Protein AF-A0AAF0YA16-F1 (afdb_monomer_lite)

Sequence (427 aa):
MPVRKKATVDPTFNAYDAAHKGLREHFEKVKCKGYKDKQALLTRGRKAFVALIGSKLPADSNVEPFCDWVENELAEIKDDVPCALYLAFHYAALETIHDELAVTLAESVATPNEPSTLLDSPEVALVRCGLLIAALIERQDTSGLSATAPDLHTAKWQKLLLSLLKAFLGGRLGGPDASSSVSDLLQEIATDKDNSIGRTLLVKDDGVVTLGELLYESTFSSLSVNLVRTIGAILPSGRRETFIDKAFADQPWSPEVVVGVKALLAEVKAQTGKVSPAMCKMIVNAIAAEEGVQRPRGFTLSKFIVNGEDKLDNDKCRRRLERHDIIVYFDRFAVVVKAYSEDGTEDESLFGVARIKSFKRATRGGDGSSDFIFQVGTETTVTLGMSDTEADAFEAVTSQLRRTRAEPEHPAPPPVEKELSPEEPGA

Organism: NCBI:txid143232

Foldseek 3Di:
DDPPDDPPDDPLVVQLVVLLVVLLVLLVVVVPVCSVVLNVLSVQLVVLLCQQLVDQFDACVSLVSNLCSLQPPLVVSCVSDDLLSSLSNLLSSLSSLCPRHQVSLLVVVVDDDDDDDPRRHSLNSQQSSLLSLLSSLVSSPCPPCLVVVVVNLDLSNLVSLLVSLVSCQPQSGNGPSSNLSSLVVLLCLLQRPSDPPNLVSCQDLVNLLSLLVSCLRAAHDSNVLSSLLSLLSSQAPPPNVVSLCSNNPPDPFDPQLSVQLSVLSVPRDNVRSGQALVSSQSNQVSSCVGPDGFHKHKAQFLFKDKLNRTPQPAPLSVVCSVVSRFMWIDGLFWTWTFGADNVGDTDIDIATPVQWPDWDFDDCDPVQKTWIWIDGHDRMIMITIHGVVSVVVVVVSVVVSVVVVPDDPDDDPPPPDPDDDDDDDDD

Structure (mmCIF, N/CA/C/O backbone):
data_AF-A0AAF0YA16-F1
#
_entry.id   AF-A0AAF0YA16-F1
#
loop_
_atom_site.group_PDB
_atom_site.id
_atom_site.type_symbol
_atom_site.label_atom_id
_atom_site.label_alt_id
_atom_site.label_comp_id
_atom_site.label_asym_id
_atom_site.label_entity_id
_atom_site.label_seq_id
_atom_site.pdbx_PDB_ins_code
_atom_site.Cartn_x
_atom_site.Cartn_y
_atom_site.Cartn_z
_atom_site.occupancy
_atom_site.B_iso_or_equiv
_atom_site.auth_seq_id
_atom_site.auth_comp_id
_atom_site.auth_asym_id
_atom_site.auth_atom_id
_atom_site.pdbx_PDB_model_num
ATOM 1 N N . MET A 1 1 ? 5.916 -8.062 55.068 1.00 34.09 1 MET A N 1
ATOM 2 C CA . MET A 1 1 ? 4.888 -8.121 54.007 1.00 34.09 1 MET A CA 1
ATOM 3 C C . MET A 1 1 ? 5.371 -7.278 52.841 1.00 34.09 1 MET A C 1
ATOM 5 O O . MET A 1 1 ? 5.547 -6.082 53.046 1.00 34.09 1 MET A O 1
ATOM 9 N N . PRO A 1 2 ? 5.672 -7.857 51.670 1.00 27.66 2 PRO A N 1
ATOM 10 C CA . PRO A 1 2 ? 6.062 -7.055 50.525 1.00 27.66 2 PRO A CA 1
ATOM 11 C C . PRO A 1 2 ? 4.821 -6.334 49.995 1.00 27.66 2 PRO A C 1
ATOM 13 O O . PRO A 1 2 ? 3.785 -6.946 49.730 1.00 27.66 2 PRO A O 1
ATOM 16 N N . VAL A 1 3 ? 4.927 -5.013 49.895 1.00 25.91 3 VAL A N 1
ATOM 17 C CA . VAL A 1 3 ? 3.923 -4.147 49.282 1.00 25.91 3 VAL A CA 1
ATOM 18 C C . VAL A 1 3 ? 3.798 -4.567 47.819 1.00 25.91 3 VAL A C 1
ATOM 20 O O . VAL A 1 3 ? 4.727 -4.375 47.035 1.00 25.91 3 VAL A O 1
ATOM 23 N N . ARG A 1 4 ? 2.661 -5.169 47.446 1.00 27.98 4 ARG A N 1
ATOM 24 C CA . ARG A 1 4 ? 2.287 -5.356 46.040 1.00 27.98 4 ARG A CA 1
ATOM 25 C C . ARG A 1 4 ? 2.232 -3.967 45.405 1.00 27.98 4 ARG A C 1
ATOM 27 O O . ARG A 1 4 ? 1.283 -3.222 45.645 1.00 27.98 4 ARG A O 1
ATOM 34 N N . LYS A 1 5 ? 3.247 -3.616 44.610 1.00 28.33 5 LYS A N 1
ATOM 35 C CA . LYS A 1 5 ? 3.139 -2.516 43.649 1.00 28.33 5 LYS A CA 1
ATOM 36 C C . LYS A 1 5 ? 1.922 -2.833 42.780 1.00 28.33 5 LYS A C 1
ATOM 38 O O . LYS A 1 5 ? 1.897 -3.870 42.121 1.00 28.33 5 LYS A O 1
ATOM 43 N N . LYS A 1 6 ? 0.884 -1.993 42.848 1.00 28.70 6 LYS A N 1
ATOM 44 C CA . LYS A 1 6 ? -0.193 -2.012 41.856 1.00 28.70 6 LYS A CA 1
ATOM 45 C C . LYS A 1 6 ? 0.488 -1.836 40.504 1.00 28.70 6 LYS A C 1
ATOM 47 O O . LYS A 1 6 ? 1.187 -0.842 40.326 1.00 28.70 6 LYS A O 1
ATOM 52 N N . ALA A 1 7 ? 0.331 -2.816 39.618 1.00 31.84 7 ALA A N 1
ATOM 53 C CA . ALA A 1 7 ? 0.689 -2.650 38.222 1.00 31.84 7 ALA A CA 1
ATOM 54 C C . ALA A 1 7 ? -0.009 -1.374 37.740 1.00 31.84 7 ALA A C 1
ATOM 56 O O . ALA A 1 7 ? -1.231 -1.251 37.849 1.00 31.84 7 ALA A O 1
ATOM 57 N N . THR A 1 8 ? 0.781 -0.382 37.348 1.00 34.78 8 THR A N 1
ATOM 58 C CA . THR A 1 8 ? 0.299 0.771 36.599 1.00 34.78 8 THR A CA 1
ATOM 59 C C . THR A 1 8 ? -0.312 0.215 35.324 1.00 34.78 8 THR A C 1
ATOM 61 O O . THR A 1 8 ? 0.401 -0.360 34.511 1.00 34.78 8 THR A O 1
ATOM 64 N N . VAL A 1 9 ? -1.639 0.280 35.224 1.00 43.75 9 VAL A N 1
ATOM 65 C CA . VAL A 1 9 ? -2.366 -0.080 34.005 1.00 43.75 9 VAL A CA 1
ATOM 66 C C . VAL A 1 9 ? -1.973 0.943 32.951 1.00 43.75 9 VAL A C 1
ATOM 68 O O . VAL A 1 9 ? -2.091 2.143 33.217 1.00 43.75 9 VAL A O 1
ATOM 71 N N . ASP A 1 10 ? -1.475 0.471 31.812 1.00 57.91 10 ASP A N 1
ATOM 72 C CA . ASP A 1 10 ? -1.007 1.333 30.735 1.00 57.91 10 ASP A CA 1
ATOM 73 C C . ASP A 1 10 ? -2.134 2.285 30.273 1.00 57.91 10 ASP A C 1
ATOM 75 O O . ASP A 1 10 ? -3.294 1.863 30.143 1.00 57.91 10 ASP A O 1
ATOM 79 N N . PRO A 1 11 ? -1.866 3.593 30.101 1.00 57.50 11 PRO A N 1
ATOM 80 C CA . PRO A 1 11 ? -2.847 4.555 29.604 1.00 57.50 11 PRO A CA 1
ATOM 81 C C . PRO A 1 11 ? -3.506 4.166 28.268 1.00 57.50 11 PRO A C 1
ATOM 83 O O . PRO A 1 11 ? -4.652 4.565 28.058 1.00 57.50 11 PRO A O 1
ATOM 86 N N . THR A 1 12 ? -2.852 3.383 27.408 1.00 59.31 12 THR A N 1
ATOM 87 C CA . THR A 1 12 ? -3.400 2.926 26.1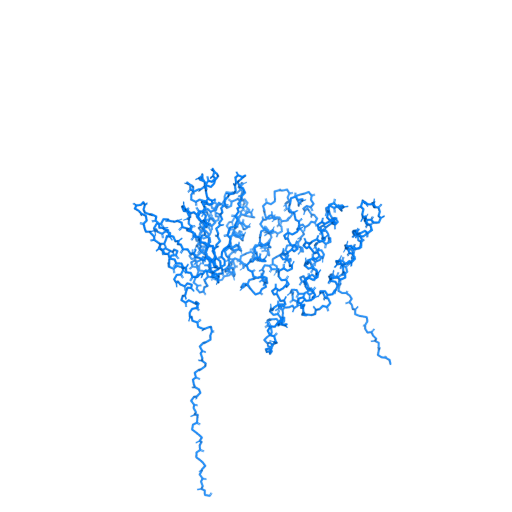13 1.00 59.31 12 THR A CA 1
ATOM 88 C C . THR A 1 12 ? -4.484 1.862 26.292 1.00 59.31 12 THR A C 1
ATOM 90 O O . THR A 1 12 ? -5.608 2.022 25.811 1.00 59.31 12 THR A O 1
ATOM 93 N N . PHE A 1 13 ? -4.226 0.852 27.124 1.00 72.50 13 PHE A N 1
ATOM 94 C CA . PHE A 1 13 ? -5.213 -0.165 27.491 1.00 72.50 13 PHE A CA 1
ATOM 95 C C . PHE A 1 13 ? -6.477 0.451 28.125 1.00 72.50 13 PHE A C 1
ATOM 97 O O . PHE A 1 13 ? -7.599 -0.006 27.889 1.00 72.50 13 PHE A O 1
ATOM 104 N N . ASN A 1 14 ? -6.323 1.548 28.879 1.00 77.50 14 ASN A N 1
ATOM 105 C CA . ASN A 1 14 ? -7.457 2.296 29.431 1.00 77.50 14 ASN A CA 1
ATOM 106 C C . ASN A 1 14 ? -8.336 2.948 28.344 1.00 77.50 14 ASN A C 1
ATOM 108 O O . ASN A 1 14 ? -9.547 3.072 28.545 1.00 77.50 14 ASN A O 1
ATOM 112 N N . ALA A 1 15 ? -7.765 3.354 27.204 1.00 79.38 15 ALA A N 1
ATOM 113 C CA . ALA A 1 15 ? -8.518 3.919 26.084 1.00 79.38 15 ALA A CA 1
ATOM 114 C C . ALA A 1 15 ? -9.361 2.849 25.372 1.00 79.38 15 ALA A C 1
ATOM 116 O O . ALA A 1 15 ? -10.539 3.089 25.093 1.00 79.38 15 ALA A O 1
ATOM 117 N N . TYR A 1 16 ? -8.805 1.649 25.163 1.00 86.06 16 TYR A N 1
ATOM 118 C CA . TYR A 1 16 ? -9.555 0.512 24.617 1.00 86.06 16 TYR A CA 1
ATOM 119 C C . TYR A 1 16 ? -10.732 0.121 25.517 1.00 86.06 16 TYR A C 1
ATOM 121 O O . TYR A 1 16 ? -11.869 0.015 25.050 1.00 86.06 16 TYR A O 1
ATOM 129 N N . ASP A 1 17 ? -10.493 -0.033 26.823 1.00 87.12 17 ASP A N 1
ATOM 130 C CA . ASP A 1 17 ? -11.548 -0.395 27.775 1.00 87.12 17 ASP A CA 1
ATOM 131 C C . ASP A 1 17 ? -12.650 0.677 27.854 1.00 87.12 17 ASP A C 1
ATOM 133 O O . ASP A 1 17 ? -13.836 0.348 27.969 1.00 87.12 17 ASP A O 1
ATOM 137 N N . ALA A 1 18 ? -12.289 1.959 27.741 1.00 86.75 18 ALA A N 1
ATOM 138 C CA . ALA A 1 18 ? -13.254 3.053 27.675 1.00 86.75 18 ALA A CA 1
ATOM 139 C C . ALA A 1 18 ? -14.101 3.006 26.391 1.00 86.75 18 ALA A C 1
ATOM 141 O O . ALA A 1 18 ? -15.325 3.144 26.463 1.00 86.75 18 ALA A O 1
ATOM 142 N N . ALA A 1 19 ? -13.481 2.772 25.231 1.00 86.94 19 ALA A N 1
ATOM 143 C CA . ALA A 1 19 ? -14.190 2.683 23.957 1.00 86.94 19 ALA A CA 1
ATOM 144 C C . ALA A 1 19 ? -15.110 1.449 23.894 1.00 86.94 19 ALA A C 1
ATOM 146 O O . ALA A 1 19 ? -16.268 1.553 23.481 1.00 86.94 19 ALA A O 1
ATOM 147 N N . HIS A 1 20 ? -14.646 0.300 24.401 1.00 90.75 20 HIS A N 1
ATOM 148 C CA . HIS A 1 20 ? -15.459 -0.913 24.542 1.00 90.75 20 HIS A CA 1
ATOM 149 C C . HIS A 1 20 ? -16.684 -0.679 25.429 1.00 90.75 20 HIS A C 1
ATOM 151 O O . HIS A 1 20 ? -17.812 -1.032 25.065 1.00 90.75 20 HIS A O 1
ATOM 157 N N . LYS A 1 21 ? -16.482 -0.021 26.577 1.00 90.12 21 LYS A N 1
ATOM 158 C CA . LYS A 1 21 ? -17.570 0.364 27.477 1.00 90.12 21 LYS A CA 1
ATOM 159 C C . LYS A 1 21 ? -18.585 1.273 26.775 1.00 90.12 21 LYS A C 1
ATOM 161 O O . LYS A 1 21 ? -19.782 1.041 26.924 1.00 90.12 21 LYS A O 1
ATOM 166 N N . GLY A 1 22 ? -18.128 2.237 25.975 1.00 88.56 22 GLY A N 1
ATOM 167 C CA . GLY A 1 22 ? -19.000 3.116 25.190 1.00 88.56 22 GLY A CA 1
ATOM 168 C C . GLY A 1 22 ? -19.907 2.355 24.215 1.00 88.56 22 GLY A C 1
ATOM 169 O O . GLY A 1 22 ? -21.114 2.604 24.176 1.00 88.56 22 GLY A O 1
ATOM 170 N N . LEU A 1 23 ? -19.368 1.368 23.487 1.00 89.06 23 LEU A N 1
ATOM 171 C CA . LEU A 1 23 ? -20.176 0.496 22.620 1.00 89.06 23 LEU A CA 1
ATOM 172 C C . LEU A 1 23 ? -21.214 -0.294 23.421 1.00 89.06 23 LEU A C 1
ATOM 174 O O . LEU A 1 23 ? -22.385 -0.366 23.043 1.00 89.06 23 LEU A O 1
ATOM 178 N N . ARG A 1 24 ? -20.807 -0.865 24.557 1.00 90.38 24 ARG A N 1
ATOM 179 C CA . ARG A 1 24 ? -21.711 -1.628 25.420 1.00 90.38 24 ARG A CA 1
ATOM 180 C C . ARG A 1 24 ? -22.867 -0.773 25.945 1.00 90.38 24 ARG A C 1
ATOM 182 O O . ARG A 1 24 ? -24.012 -1.226 25.894 1.00 90.38 24 ARG A O 1
ATOM 189 N N . GLU A 1 25 ? -22.572 0.431 26.433 1.00 91.19 25 GLU A N 1
ATOM 190 C CA . GLU A 1 25 ? -23.568 1.386 26.937 1.00 91.19 25 GLU A CA 1
ATOM 191 C C . GLU A 1 25 ? -24.544 1.814 25.834 1.00 91.19 25 GLU A C 1
ATOM 193 O O . GLU A 1 25 ? -25.749 1.924 26.078 1.00 91.19 25 GLU A O 1
ATOM 198 N N . HIS A 1 26 ? -24.058 1.984 24.599 1.00 90.62 26 HIS A N 1
ATOM 199 C CA . HIS A 1 26 ? -24.913 2.251 23.440 1.00 90.62 26 HIS A CA 1
ATOM 200 C C . HIS A 1 26 ? -25.914 1.116 23.191 1.00 90.62 26 HIS A C 1
ATOM 202 O O . HIS A 1 26 ? -27.114 1.376 23.088 1.00 90.62 26 HIS A O 1
ATOM 208 N N . PHE A 1 27 ? -25.467 -0.144 23.177 1.00 89.19 27 PHE A N 1
ATOM 209 C CA . PHE A 1 27 ? -26.371 -1.293 23.022 1.00 89.19 27 PHE A CA 1
ATOM 210 C C . PHE A 1 27 ? -27.380 -1.422 24.169 1.00 89.19 27 PHE A C 1
ATOM 212 O O . PHE A 1 27 ? -28.549 -1.735 23.930 1.00 89.19 27 PHE A O 1
ATOM 219 N N . GLU A 1 28 ? -26.958 -1.138 25.402 1.00 88.50 28 GLU A N 1
ATOM 220 C CA . GLU A 1 28 ? -27.828 -1.104 26.585 1.00 88.50 28 GLU A CA 1
ATOM 221 C C . GLU A 1 28 ? -28.925 -0.035 26.470 1.00 88.50 28 GLU A C 1
ATOM 223 O O . GLU A 1 28 ? -30.068 -0.261 26.885 1.00 88.50 28 GLU A O 1
ATOM 228 N N . LYS A 1 29 ? -28.587 1.113 25.873 1.00 90.88 29 LYS A N 1
ATOM 229 C CA . LYS A 1 29 ? -29.495 2.244 25.675 1.00 90.88 29 LYS A CA 1
ATOM 230 C C . LYS A 1 29 ? -30.455 2.033 24.504 1.00 90.88 29 LYS A C 1
ATOM 232 O O . LYS A 1 29 ? -31.653 2.250 24.668 1.00 90.88 29 LYS A O 1
ATOM 237 N N . VAL A 1 30 ? -29.946 1.639 23.336 1.00 88.75 30 VAL A N 1
ATOM 238 C CA . VAL A 1 30 ? -30.738 1.531 22.096 1.00 88.75 30 VAL A CA 1
ATOM 239 C C . VAL A 1 30 ? -31.571 0.254 22.060 1.00 88.75 30 VAL A C 1
ATOM 241 O O . VAL A 1 30 ? -32.670 0.270 21.509 1.00 88.75 30 VAL A O 1
ATOM 244 N N . LYS A 1 31 ? -31.089 -0.839 22.672 1.00 88.31 31 LYS A N 1
ATOM 245 C CA . LYS A 1 31 ? -31.770 -2.146 22.699 1.00 88.31 31 LYS A CA 1
ATOM 246 C C . LYS A 1 31 ? -32.237 -2.598 21.310 1.00 88.31 31 LYS A C 1
ATOM 248 O O . LYS A 1 31 ? -33.380 -3.018 21.132 1.00 88.31 31 LYS A O 1
ATOM 253 N N . CYS A 1 32 ? -31.347 -2.498 20.325 1.00 85.50 32 CYS A N 1
ATOM 254 C CA . CYS A 1 32 ? -31.598 -2.949 18.958 1.00 85.50 32 CYS A CA 1
ATOM 255 C C . CYS A 1 32 ? -31.950 -4.452 18.896 1.00 85.50 32 CYS A C 1
ATOM 257 O O . CYS A 1 32 ? -31.825 -5.207 19.870 1.00 85.50 32 CYS A O 1
ATOM 259 N N . LYS A 1 33 ? -32.415 -4.918 17.733 1.00 86.44 33 LYS A N 1
ATOM 260 C CA . LYS A 1 33 ? -32.731 -6.338 17.535 1.00 86.44 33 LYS A CA 1
ATOM 261 C C . LYS A 1 33 ? -31.484 -7.188 17.816 1.00 86.44 33 LYS A C 1
ATOM 263 O O . LYS A 1 33 ? -30.414 -6.914 17.277 1.00 86.44 33 LYS A O 1
ATOM 268 N N . GLY A 1 34 ? -31.633 -8.206 18.666 1.00 87.31 34 GLY A N 1
ATOM 269 C CA . GLY A 1 34 ? -30.528 -9.087 19.060 1.00 87.31 34 GLY A CA 1
ATOM 270 C C . GLY A 1 34 ? -29.501 -8.446 20.003 1.00 87.31 34 GLY A C 1
ATOM 271 O O . GLY A 1 34 ? -28.397 -8.963 20.117 1.00 87.31 34 GLY A O 1
ATOM 272 N N . TYR A 1 35 ? -29.816 -7.336 20.693 1.00 88.00 35 TYR A N 1
ATOM 273 C CA . TYR A 1 35 ? -28.812 -6.607 21.489 1.00 88.00 35 TYR A CA 1
ATOM 274 C C . TYR A 1 35 ? -28.090 -7.466 22.545 1.00 88.00 35 TYR A C 1
ATOM 276 O O . TYR A 1 35 ? -26.915 -7.232 22.803 1.00 88.00 35 TYR A O 1
ATOM 284 N N . LYS A 1 36 ? -28.755 -8.459 23.159 1.00 89.62 36 LYS A N 1
ATOM 285 C CA . LYS A 1 36 ? -28.111 -9.362 24.133 1.00 89.62 36 LYS A CA 1
ATOM 286 C C . LYS A 1 36 ? -27.042 -10.232 23.479 1.00 89.62 36 LYS A C 1
ATOM 288 O O . LYS A 1 36 ? -25.974 -10.406 24.060 1.00 89.62 36 LYS A O 1
ATOM 293 N N . ASP A 1 37 ? -27.323 -10.729 22.280 1.00 90.38 37 ASP A N 1
ATOM 294 C CA . ASP A 1 37 ? -26.381 -11.534 21.508 1.00 90.38 37 ASP A CA 1
ATOM 295 C C . ASP A 1 37 ? -25.199 -10.656 21.087 1.00 90.38 37 ASP A C 1
ATOM 297 O O . ASP A 1 37 ? -24.058 -11.004 21.366 1.00 90.38 37 ASP A O 1
ATOM 301 N N . LYS A 1 38 ? -25.458 -9.439 20.590 1.00 88.44 38 LYS A N 1
ATOM 302 C CA . LYS A 1 38 ? -24.418 -8.444 20.259 1.00 88.44 38 LYS A CA 1
ATOM 303 C C . LYS A 1 38 ? -23.553 -8.044 21.458 1.00 88.44 38 LYS A C 1
ATOM 305 O O . LYS A 1 38 ? -22.339 -7.912 21.335 1.00 88.44 38 LYS A O 1
ATOM 310 N N . GLN A 1 39 ? -24.136 -7.904 22.650 1.00 89.56 39 GLN A N 1
ATOM 311 C CA . GLN A 1 39 ? -23.363 -7.691 23.879 1.00 89.56 39 GLN A CA 1
ATOM 312 C C . GLN A 1 39 ? -22.491 -8.902 24.236 1.00 89.56 39 GLN A C 1
ATOM 314 O O . GLN A 1 39 ? -21.375 -8.728 24.739 1.00 89.56 39 GLN A O 1
ATOM 319 N N . ALA A 1 40 ? -22.973 -10.120 23.979 1.00 90.25 40 ALA A N 1
ATOM 320 C CA . ALA A 1 40 ? -22.174 -11.325 24.146 1.00 90.25 40 ALA A CA 1
ATOM 321 C C . ALA A 1 40 ? -21.014 -11.364 23.137 1.00 90.25 40 ALA A C 1
ATOM 323 O O . ALA A 1 40 ? -19.890 -11.622 23.568 1.00 90.25 40 ALA A O 1
ATOM 324 N N . LEU A 1 41 ? -21.245 -11.014 21.861 1.00 90.81 41 LEU A N 1
ATOM 325 C CA . LEU A 1 41 ? -20.194 -10.853 20.840 1.00 90.81 41 LEU A CA 1
ATOM 326 C C . LEU A 1 41 ? -19.127 -9.857 21.310 1.00 90.81 41 LEU A C 1
ATOM 328 O O . LEU A 1 41 ? -17.956 -10.210 21.406 1.00 90.81 41 LEU A O 1
ATOM 332 N N . LEU A 1 42 ? -19.525 -8.646 21.720 1.00 90.81 42 LEU A N 1
ATOM 333 C CA . LEU A 1 42 ? -18.601 -7.636 22.254 1.00 90.81 42 LEU A CA 1
ATOM 334 C C . LEU A 1 42 ? -17.797 -8.145 23.454 1.00 90.81 42 LEU A C 1
ATOM 336 O O . LEU A 1 42 ? -16.612 -7.841 23.594 1.00 90.81 42 LEU A O 1
ATOM 340 N N . THR A 1 43 ? -18.429 -8.904 24.348 1.00 90.62 43 THR A N 1
ATOM 341 C CA . THR A 1 43 ? -17.749 -9.469 25.520 1.00 90.62 43 THR A CA 1
ATOM 342 C C . THR A 1 43 ? -16.733 -10.539 25.115 1.00 90.62 43 THR A C 1
ATOM 344 O O . THR A 1 43 ? -15.646 -10.584 25.696 1.00 90.62 43 THR A O 1
ATOM 347 N N . ARG A 1 44 ? -17.052 -11.371 24.111 1.00 91.81 44 ARG A N 1
ATOM 348 C CA . ARG A 1 44 ? -16.112 -12.345 23.536 1.00 91.81 44 ARG A CA 1
ATOM 349 C C . ARG A 1 44 ? -14.911 -11.649 22.905 1.00 91.81 44 ARG A C 1
ATOM 351 O O . ARG A 1 44 ? -13.791 -11.974 23.290 1.00 91.81 44 ARG A O 1
ATOM 358 N N . GLY A 1 45 ? -15.142 -10.641 22.063 1.00 90.50 45 GLY A N 1
ATOM 359 C CA . GLY A 1 45 ? -14.080 -9.841 21.446 1.00 90.50 45 GLY A CA 1
ATOM 360 C C . GLY A 1 45 ? -13.149 -9.212 22.475 1.00 90.50 45 GLY A C 1
ATOM 361 O O . GLY A 1 45 ? -11.935 -9.375 22.398 1.00 90.50 45 GLY A O 1
ATOM 362 N N . ARG A 1 46 ? -13.700 -8.596 23.533 1.00 91.94 46 ARG A N 1
ATOM 363 C CA . ARG A 1 46 ? -12.883 -8.063 24.636 1.00 91.94 46 ARG A CA 1
ATOM 364 C C . ARG A 1 46 ? -12.065 -9.136 25.335 1.00 91.94 46 ARG A C 1
ATOM 366 O O . ARG A 1 46 ? -10.908 -8.894 25.656 1.00 91.94 46 ARG A O 1
ATOM 373 N N . LYS A 1 47 ? -12.648 -10.305 25.604 1.00 90.50 47 LYS A N 1
ATOM 374 C CA . LYS A 1 47 ? -11.922 -11.402 26.252 1.00 90.50 47 LYS A CA 1
ATOM 375 C C . LYS A 1 47 ? -10.760 -11.892 25.380 1.00 90.50 47 LYS A C 1
ATOM 377 O O . LYS A 1 47 ? -9.677 -12.099 25.921 1.00 90.50 47 LYS A O 1
ATOM 382 N N . ALA A 1 48 ? -10.980 -12.045 24.074 1.00 89.44 48 ALA A N 1
ATOM 383 C CA . ALA A 1 48 ? -9.939 -12.419 23.119 1.00 89.44 48 ALA A CA 1
ATOM 384 C C . ALA A 1 48 ? -8.838 -11.346 23.044 1.00 89.44 48 ALA A C 1
ATOM 386 O O . ALA A 1 48 ? -7.664 -11.669 23.189 1.00 89.44 48 ALA A O 1
ATOM 387 N N . PHE A 1 49 ? -9.211 -10.066 22.968 1.00 89.69 49 PHE A N 1
ATOM 388 C CA . PHE A 1 49 ? -8.264 -8.949 22.958 1.00 89.69 49 PHE A CA 1
ATOM 389 C C . PHE A 1 49 ? -7.390 -8.883 24.219 1.00 89.69 49 PHE A C 1
ATOM 391 O O . PHE A 1 49 ? -6.177 -8.726 24.141 1.00 89.69 49 PHE A O 1
ATOM 398 N N . VAL A 1 50 ? -7.984 -9.054 25.404 1.00 88.69 50 VAL A N 1
ATOM 399 C CA . VAL A 1 50 ? -7.228 -9.074 26.668 1.00 88.69 50 VAL A CA 1
ATOM 400 C C . VAL A 1 50 ? -6.261 -10.260 26.722 1.00 88.69 50 VAL A C 1
ATOM 402 O O . VAL A 1 50 ? -5.160 -10.121 27.249 1.00 88.69 50 VAL A O 1
ATOM 405 N N . ALA A 1 51 ? -6.649 -11.419 26.182 1.00 86.19 51 ALA A N 1
ATOM 406 C CA . ALA A 1 51 ? -5.764 -12.579 26.095 1.00 86.19 51 ALA A CA 1
ATOM 407 C C . ALA A 1 51 ? -4.597 -12.347 25.120 1.00 86.19 51 ALA A C 1
ATOM 409 O O . ALA A 1 51 ? -3.473 -12.749 25.417 1.00 86.19 51 ALA A O 1
ATOM 410 N N . LEU A 1 52 ? -4.855 -11.663 24.001 1.00 86.56 52 LEU A N 1
ATOM 411 C CA . LEU A 1 52 ? -3.844 -11.259 23.027 1.00 86.56 52 LEU A CA 1
ATOM 412 C C . LEU A 1 52 ? -2.814 -10.304 23.648 1.00 86.56 52 LEU A C 1
ATOM 414 O O . LEU A 1 52 ? -1.635 -10.642 23.700 1.00 86.56 52 LEU A O 1
ATOM 418 N N . ILE A 1 53 ? -3.261 -9.152 24.160 1.00 85.56 53 ILE A N 1
ATOM 419 C CA . ILE A 1 53 ? -2.380 -8.106 24.717 1.00 85.56 53 ILE A CA 1
ATOM 420 C C . ILE A 1 53 ? -1.682 -8.575 26.001 1.00 85.56 53 ILE A C 1
ATOM 422 O O . ILE A 1 53 ? -0.557 -8.183 26.292 1.00 85.56 53 ILE A O 1
ATOM 426 N N . GLY A 1 54 ? -2.311 -9.471 26.767 1.00 81.56 54 GLY A N 1
ATOM 427 C CA . GLY A 1 54 ? -1.694 -10.078 27.945 1.00 81.56 54 GLY A CA 1
ATOM 428 C C . GLY A 1 54 ? -0.511 -11.006 27.635 1.00 81.56 54 GLY A C 1
ATOM 429 O O . GLY A 1 54 ? 0.184 -11.418 28.568 1.00 81.56 54 GLY A O 1
ATOM 430 N N . SER A 1 55 ? -0.276 -11.353 26.363 1.00 76.50 55 SER A N 1
ATOM 431 C CA . SER A 1 55 ? 0.830 -12.212 25.942 1.00 76.50 55 SER A CA 1
ATOM 432 C C . SER A 1 55 ? 2.015 -11.403 25.428 1.00 76.50 55 SER A C 1
ATOM 434 O O . SER A 1 55 ? 1.897 -10.666 24.457 1.00 76.50 55 SER A O 1
ATOM 436 N N . LYS A 1 56 ? 3.199 -11.617 26.014 1.00 71.75 56 LYS A N 1
ATOM 437 C CA . LYS A 1 56 ? 4.453 -11.011 25.523 1.00 71.75 56 LYS A CA 1
ATOM 438 C C . LYS A 1 56 ? 4.870 -11.523 24.141 1.00 71.75 56 LYS A C 1
ATOM 440 O O . LYS A 1 56 ? 5.528 -10.813 23.395 1.00 71.75 56 LYS A O 1
ATOM 445 N N . LEU A 1 57 ? 4.521 -12.773 23.841 1.00 75.19 57 LEU A N 1
ATOM 446 C CA . LEU A 1 57 ? 4.742 -13.444 22.563 1.00 75.19 57 LEU A CA 1
ATOM 447 C C . LEU A 1 57 ? 3.416 -14.115 22.190 1.00 75.19 57 LEU A C 1
ATOM 449 O O . LEU A 1 57 ? 3.093 -15.177 22.725 1.00 75.19 57 LEU A O 1
ATOM 453 N N . PRO A 1 58 ? 2.554 -13.464 21.401 1.00 73.06 58 PRO A N 1
ATOM 454 C CA . PRO A 1 58 ? 1.261 -14.023 21.040 1.00 73.06 58 PRO A CA 1
ATOM 455 C C . PRO A 1 58 ? 1.435 -15.253 20.138 1.00 73.06 58 PRO A C 1
ATOM 457 O O . PRO A 1 58 ? 1.918 -15.176 19.006 1.00 73.06 58 PRO A O 1
ATOM 460 N N . ALA A 1 59 ? 1.029 -16.400 20.677 1.00 77.75 59 ALA A N 1
ATOM 461 C CA . ALA A 1 59 ? 0.875 -17.645 19.937 1.00 77.75 59 ALA A CA 1
ATOM 462 C C . ALA A 1 59 ? -0.413 -17.620 19.095 1.00 77.75 59 ALA A C 1
ATOM 464 O O . ALA A 1 59 ? -1.323 -16.837 19.386 1.00 77.75 59 ALA A O 1
ATOM 465 N N . ASP A 1 60 ? -0.532 -18.517 18.111 1.00 76.25 60 ASP A N 1
ATOM 466 C CA . ASP A 1 60 ? -1.745 -18.654 17.280 1.00 76.25 60 ASP A CA 1
ATOM 467 C C . ASP A 1 60 ? -3.005 -18.816 18.141 1.00 76.25 60 ASP A C 1
ATOM 469 O O . ASP A 1 60 ? -4.011 -18.157 17.901 1.00 76.25 60 ASP A O 1
ATOM 473 N N . SER A 1 61 ? -2.906 -19.551 19.254 1.00 80.38 61 SER A N 1
ATOM 474 C CA . SER A 1 61 ? -4.001 -19.738 20.216 1.00 80.38 61 SER A CA 1
ATOM 475 C C . SER A 1 61 ? -4.552 -18.447 20.832 1.00 80.38 61 SER A C 1
ATOM 477 O O . SER A 1 61 ? -5.626 -18.470 21.430 1.00 80.38 61 SER A O 1
ATOM 479 N N . ASN A 1 62 ? -3.807 -17.343 20.747 1.00 82.62 62 ASN A N 1
ATOM 480 C CA . ASN A 1 62 ? -4.208 -16.032 21.253 1.00 82.62 62 ASN A CA 1
ATOM 481 C C . ASN A 1 62 ? -4.584 -15.075 20.114 1.00 82.62 62 ASN A C 1
ATOM 483 O O . ASN A 1 62 ? -5.430 -14.207 20.316 1.00 82.62 62 ASN A O 1
ATOM 487 N N . VAL A 1 63 ? -3.959 -15.231 18.943 1.00 80.19 63 VAL A N 1
ATOM 488 C CA . VAL A 1 63 ? -4.186 -14.395 17.755 1.00 80.19 63 VAL A CA 1
ATOM 489 C C . VAL A 1 63 ? -5.446 -14.833 17.018 1.00 80.19 63 VAL A C 1
ATOM 491 O O . VAL A 1 63 ? -6.336 -14.008 16.824 1.00 80.19 63 VAL A O 1
ATOM 494 N N . GLU A 1 64 ? -5.559 -16.122 16.682 1.00 82.69 64 GLU A N 1
ATOM 495 C CA . GLU A 1 64 ? -6.676 -16.678 15.906 1.00 82.69 64 GLU A CA 1
ATOM 496 C C . GLU A 1 64 ? -8.037 -16.339 16.523 1.00 82.69 64 GLU A C 1
ATOM 498 O O . GLU A 1 64 ? -8.870 -15.797 15.805 1.00 82.69 64 GLU A O 1
ATOM 503 N N . PRO A 1 65 ? -8.283 -16.492 17.844 1.00 87.19 65 PRO A N 1
ATOM 504 C CA . PRO A 1 65 ? -9.599 -16.174 18.397 1.00 87.19 65 PRO A CA 1
ATOM 505 C C . PRO A 1 65 ? -9.995 -14.701 18.264 1.00 87.19 65 PRO A C 1
ATOM 507 O O . PRO A 1 65 ? -11.185 -14.388 18.250 1.00 87.19 65 PRO A O 1
ATOM 510 N N . PHE A 1 66 ? -9.022 -13.782 18.235 1.00 87.38 66 PHE A N 1
ATOM 511 C CA . PHE A 1 66 ? -9.309 -12.365 18.035 1.00 87.38 66 PHE A CA 1
ATOM 512 C C . PHE A 1 66 ? -9.463 -12.033 16.547 1.00 87.38 66 PHE A C 1
ATOM 514 O O . PHE A 1 66 ? -10.399 -11.315 16.206 1.00 87.38 66 PHE A O 1
ATOM 521 N N . CYS A 1 67 ? -8.626 -12.596 15.668 1.00 81.75 67 CYS A N 1
ATOM 522 C CA . CYS A 1 67 ? -8.794 -12.473 14.217 1.00 81.75 67 CYS A CA 1
ATOM 523 C C . CYS A 1 67 ? -10.148 -13.032 13.764 1.00 81.75 67 CYS A C 1
ATOM 525 O O . CYS A 1 67 ? -10.917 -12.308 13.143 1.00 81.75 67 CYS A O 1
ATOM 527 N N . ASP A 1 68 ? -10.504 -14.248 14.182 1.00 84.06 68 ASP A N 1
ATOM 528 C CA . ASP A 1 68 ? -11.795 -14.878 13.890 1.00 84.06 68 ASP A CA 1
ATOM 529 C C . ASP A 1 68 ? -12.960 -13.993 14.333 1.00 84.06 68 ASP A C 1
ATOM 531 O O . ASP A 1 68 ? -13.967 -13.863 13.633 1.00 84.06 68 ASP A O 1
ATOM 535 N N . TRP A 1 69 ? -12.828 -13.359 15.499 1.00 89.62 69 TRP A N 1
ATOM 536 C CA . TRP A 1 69 ? -13.831 -12.433 16.002 1.00 89.62 69 TRP A CA 1
ATOM 537 C C . TRP A 1 69 ? -13.937 -11.169 15.137 1.00 89.62 69 TRP A C 1
ATOM 539 O O . TRP A 1 69 ? -15.044 -10.748 14.801 1.00 89.62 69 TRP A O 1
ATOM 549 N N . VAL A 1 70 ? -12.809 -10.569 14.748 1.00 84.19 70 VAL A N 1
ATOM 550 C CA . VAL A 1 70 ? -12.768 -9.401 13.849 1.00 84.19 70 VAL A CA 1
ATOM 551 C C . VAL A 1 70 ? -13.354 -9.743 12.476 1.00 84.19 70 VAL A C 1
ATOM 553 O O . VAL A 1 70 ? -14.120 -8.959 11.916 1.00 84.19 70 VAL A O 1
ATOM 556 N N . GLU A 1 71 ? -13.036 -10.918 11.942 1.00 79.38 71 GLU A N 1
ATOM 557 C CA . GLU A 1 71 ? -13.428 -11.336 10.598 1.00 79.38 71 GLU A CA 1
ATOM 558 C C . GLU A 1 71 ? -14.902 -11.729 10.495 1.00 79.38 71 GLU A C 1
ATOM 560 O O . GLU A 1 71 ? -15.549 -11.406 9.491 1.00 79.38 71 GLU A O 1
ATOM 565 N N . ASN A 1 72 ? -15.429 -12.400 11.524 1.00 82.81 72 ASN A N 1
ATOM 566 C CA . ASN A 1 72 ? -16.752 -13.022 11.480 1.00 82.81 72 ASN A CA 1
ATOM 567 C C . ASN A 1 72 ? -17.795 -12.307 12.349 1.00 82.81 72 ASN A C 1
ATOM 569 O O . ASN A 1 72 ? -18.961 -12.264 11.972 1.00 82.81 72 ASN A O 1
ATOM 573 N N . GLU A 1 73 ? -17.409 -11.736 13.495 1.00 86.62 73 GLU A N 1
ATOM 574 C CA . GLU A 1 73 ? -18.366 -11.238 14.500 1.00 86.62 73 GLU A CA 1
ATOM 575 C C . GLU A 1 73 ? -18.427 -9.703 14.582 1.00 86.62 73 GLU A C 1
ATOM 577 O O . GLU A 1 73 ? -19.481 -9.145 14.892 1.00 86.62 73 GLU A O 1
ATOM 582 N N . LEU A 1 74 ? -17.332 -8.987 14.292 1.00 83.81 74 LEU A N 1
ATOM 583 C CA . LEU A 1 74 ? -17.288 -7.519 14.386 1.00 83.81 74 LEU A CA 1
ATOM 584 C C . LEU A 1 74 ? -18.251 -6.838 13.400 1.00 83.81 74 LEU A C 1
ATOM 586 O O . LEU A 1 74 ? -18.869 -5.823 13.736 1.00 83.81 74 LEU A O 1
ATOM 590 N N . ALA A 1 75 ? -18.420 -7.413 12.207 1.00 80.06 75 ALA A N 1
ATOM 591 C CA . ALA A 1 75 ? -19.338 -6.899 11.193 1.00 80.06 75 ALA A CA 1
ATOM 592 C C . ALA A 1 75 ? -20.800 -6.881 11.681 1.00 80.06 75 ALA A C 1
ATOM 594 O O . ALA A 1 75 ? -21.519 -5.924 11.409 1.00 80.06 75 ALA A O 1
ATOM 595 N N . GLU A 1 76 ? -21.218 -7.865 12.488 1.00 81.38 76 GLU A N 1
ATOM 596 C CA . GLU A 1 76 ? -22.580 -7.938 13.047 1.00 81.38 76 GLU A CA 1
ATOM 597 C C . GLU A 1 76 ? -22.881 -6.836 14.077 1.00 81.38 76 GLU A C 1
ATOM 599 O O . GLU A 1 76 ? -24.036 -6.597 14.443 1.00 81.38 76 GLU A O 1
ATOM 604 N N . ILE A 1 77 ? -21.836 -6.186 14.590 1.00 82.25 77 ILE A N 1
ATOM 605 C CA . ILE A 1 77 ? -21.929 -5.117 15.585 1.00 82.25 77 ILE A CA 1
ATOM 606 C C . ILE A 1 77 ? -21.953 -3.753 14.890 1.00 82.25 77 ILE A C 1
ATOM 608 O O . ILE A 1 77 ? -22.664 -2.854 15.344 1.00 82.25 77 ILE A O 1
ATOM 612 N N . LYS A 1 78 ? -21.181 -3.609 13.807 1.00 80.44 78 LYS A N 1
ATOM 613 C CA . LYS A 1 78 ? -20.922 -2.349 13.100 1.00 80.44 78 LYS A CA 1
ATOM 614 C C . LYS A 1 78 ? -22.201 -1.635 12.649 1.00 80.44 78 LYS A C 1
ATOM 616 O O . LYS A 1 78 ? -22.322 -0.433 12.870 1.00 80.44 78 LYS A O 1
ATOM 621 N N . ASP A 1 79 ? -23.163 -2.358 12.081 1.00 80.44 79 ASP A N 1
ATOM 622 C CA . ASP A 1 79 ? -24.356 -1.757 11.459 1.00 80.44 79 ASP A CA 1
ATOM 623 C C . ASP A 1 79 ? -25.335 -1.120 12.466 1.00 80.44 79 ASP A C 1
ATOM 625 O O . ASP A 1 79 ? -26.188 -0.311 12.099 1.00 80.44 79 ASP A O 1
ATOM 629 N N . ASP A 1 80 ? -25.216 -1.452 13.755 1.00 84.00 80 ASP A N 1
ATOM 630 C CA . ASP A 1 80 ? -26.120 -0.990 14.816 1.00 84.00 80 ASP A CA 1
ATOM 631 C C . ASP A 1 80 ? -25.509 0.077 15.737 1.00 84.00 80 ASP A C 1
ATOM 633 O O . ASP A 1 80 ? -26.151 0.532 16.699 1.00 84.00 80 ASP A O 1
ATOM 637 N N . VAL A 1 81 ? -24.268 0.481 15.469 1.00 83.56 81 VAL A N 1
ATOM 638 C CA . VAL A 1 81 ? -23.547 1.484 16.253 1.00 83.56 81 VAL A CA 1
ATOM 639 C C . VAL A 1 81 ? -23.292 2.739 15.420 1.00 83.56 81 VAL A C 1
ATOM 641 O O . VAL A 1 81 ? -23.015 2.658 14.227 1.00 83.56 81 VAL A O 1
ATOM 644 N N . PRO A 1 82 ? -23.365 3.936 16.027 1.00 83.62 82 PRO A N 1
ATOM 645 C CA . PRO A 1 82 ? -22.923 5.157 15.381 1.00 83.62 82 PRO A CA 1
ATOM 646 C C . PRO A 1 82 ? -21.487 5.003 14.887 1.00 83.62 82 PRO A C 1
ATOM 648 O O . PRO A 1 82 ? -20.619 4.582 15.654 1.00 83.62 82 PRO A O 1
ATOM 651 N N . CYS A 1 83 ? -21.240 5.413 13.641 1.00 75.94 83 CYS A N 1
ATOM 652 C CA . CYS A 1 83 ? -19.929 5.334 12.995 1.00 75.94 83 CYS A CA 1
ATOM 653 C C . CYS A 1 83 ? -18.806 5.861 13.911 1.00 75.94 83 CYS A C 1
ATOM 655 O O . CYS A 1 83 ? -17.835 5.161 14.171 1.00 75.94 83 CYS A O 1
ATOM 657 N N . ALA A 1 84 ? -19.001 7.029 14.533 1.00 76.12 84 ALA A N 1
ATOM 658 C CA . ALA A 1 84 ? -18.031 7.621 15.458 1.00 76.12 84 ALA A CA 1
ATOM 659 C C . ALA A 1 84 ? -17.653 6.714 16.652 1.00 76.12 84 ALA A C 1
ATOM 661 O O . ALA A 1 84 ? -16.493 6.685 17.058 1.00 76.12 84 ALA A O 1
ATOM 662 N N . LEU A 1 85 ? -18.602 5.951 17.211 1.00 80.75 85 LEU A N 1
ATOM 663 C CA . LEU A 1 85 ? -18.326 5.027 18.320 1.00 80.75 85 LEU A CA 1
ATOM 664 C C . LEU A 1 85 ? -17.575 3.777 17.849 1.00 80.75 85 LEU A C 1
ATOM 666 O O . LEU A 1 85 ? -16.650 3.336 18.529 1.00 80.75 85 LEU A O 1
ATOM 670 N N . TYR A 1 86 ? -17.953 3.222 16.693 1.00 82.19 86 TYR A N 1
ATOM 671 C CA . TYR A 1 86 ? -17.241 2.095 16.078 1.00 82.19 86 TYR A CA 1
ATOM 672 C C . TYR A 1 86 ? -15.780 2.450 15.798 1.00 82.19 86 TYR A C 1
ATOM 674 O O . TYR A 1 86 ? -14.863 1.721 16.170 1.00 82.19 86 TYR A O 1
ATOM 682 N N . LEU A 1 87 ? -15.571 3.620 15.204 1.00 75.56 87 LEU A N 1
ATOM 683 C CA . LEU A 1 87 ? -14.260 4.135 14.848 1.00 75.56 87 LEU A CA 1
ATOM 684 C C . LEU A 1 87 ? -13.382 4.407 16.075 1.00 75.56 87 LEU A C 1
ATOM 686 O O . LEU A 1 87 ? -12.208 4.047 16.065 1.00 75.56 87 LEU A O 1
ATOM 690 N N . ALA A 1 88 ? -13.944 4.967 17.152 1.00 78.25 88 ALA A N 1
ATOM 691 C CA . ALA A 1 88 ? -13.219 5.170 18.408 1.00 78.25 88 ALA A CA 1
ATOM 692 C C . ALA A 1 88 ? -12.740 3.846 19.026 1.00 78.25 88 ALA A C 1
ATOM 694 O O . ALA A 1 88 ? -11.611 3.754 19.505 1.00 78.25 88 ALA A O 1
ATOM 695 N N . PHE A 1 89 ? -13.581 2.808 18.987 1.00 84.69 89 PHE A N 1
ATOM 696 C CA . PHE A 1 89 ? -13.197 1.460 19.406 1.00 84.69 89 PHE A CA 1
ATOM 697 C C . PHE A 1 89 ? -12.086 0.885 18.528 1.00 84.69 89 PHE A C 1
ATOM 699 O O . PHE A 1 89 ? -11.090 0.386 19.048 1.00 84.69 89 PHE A O 1
ATOM 706 N N . HIS A 1 90 ? -12.238 0.994 17.209 1.00 80.69 90 HIS A N 1
ATOM 707 C CA . HIS A 1 90 ? -11.277 0.465 16.252 1.00 80.69 90 HIS A CA 1
ATOM 708 C C . HIS A 1 90 ? -9.896 1.122 16.397 1.00 80.69 90 HIS A C 1
ATOM 710 O O . HIS A 1 90 ? -8.880 0.433 16.461 1.00 80.69 90 HIS A O 1
ATOM 716 N N . TYR A 1 91 ? -9.867 2.452 16.527 1.00 77.38 91 TYR A N 1
ATOM 717 C CA . TYR A 1 91 ? -8.651 3.219 16.789 1.00 77.38 91 TYR A CA 1
ATOM 718 C C . TYR A 1 91 ? -7.973 2.766 18.084 1.00 77.38 91 TYR A C 1
ATOM 720 O O . TYR A 1 91 ? -6.786 2.459 18.081 1.00 77.38 91 TYR A O 1
ATOM 728 N N . ALA A 1 92 ? -8.727 2.685 19.184 1.00 81.38 92 ALA A N 1
ATOM 729 C CA . ALA A 1 92 ? -8.161 2.330 20.480 1.00 81.38 92 ALA A CA 1
ATOM 730 C C . ALA A 1 92 ? -7.604 0.895 20.500 1.00 81.38 92 ALA A C 1
ATOM 732 O O . ALA A 1 92 ? -6.599 0.635 21.163 1.00 81.38 92 ALA A O 1
ATOM 733 N N . ALA A 1 93 ? -8.225 -0.027 19.756 1.00 84.06 93 ALA A N 1
ATOM 734 C CA . ALA A 1 93 ? -7.711 -1.382 19.576 1.00 84.06 93 ALA A CA 1
ATOM 735 C C . ALA A 1 93 ? -6.367 -1.381 18.832 1.00 84.06 93 ALA A C 1
ATOM 737 O O . ALA A 1 93 ? -5.415 -1.994 19.309 1.00 84.06 93 ALA A O 1
ATOM 738 N N . LEU A 1 94 ? -6.268 -0.660 17.709 1.00 80.75 94 LEU A N 1
ATOM 739 C CA . LEU A 1 94 ? -5.032 -0.560 16.925 1.00 80.75 94 LEU A CA 1
ATOM 740 C C . LEU A 1 94 ? -3.907 0.168 17.670 1.00 80.75 94 LEU A C 1
ATOM 742 O O . LEU A 1 94 ? -2.771 -0.294 17.628 1.00 80.75 94 LEU A O 1
ATOM 746 N N . GLU A 1 95 ? -4.215 1.256 18.380 1.00 79.81 95 GLU A N 1
ATOM 747 C CA . GLU A 1 95 ? -3.249 1.983 19.219 1.00 79.81 95 GLU A CA 1
ATOM 748 C C . GLU A 1 95 ? -2.681 1.066 20.308 1.00 79.81 95 GLU A C 1
ATOM 750 O O . GLU A 1 95 ? -1.468 0.945 20.446 1.00 79.81 95 GLU A O 1
ATOM 755 N N . THR A 1 96 ? -3.549 0.324 21.001 1.00 83.94 96 THR A N 1
ATOM 756 C CA . THR A 1 96 ? -3.115 -0.627 22.034 1.00 83.94 96 THR A CA 1
ATOM 757 C C . THR A 1 96 ? -2.296 -1.780 21.438 1.00 83.94 96 THR A C 1
ATOM 759 O O . THR A 1 96 ? -1.288 -2.162 22.020 1.00 83.94 96 THR A O 1
ATOM 762 N N . ILE A 1 97 ? -2.674 -2.331 20.274 1.00 80.62 97 ILE A N 1
ATOM 763 C CA . ILE A 1 97 ? -1.876 -3.371 19.594 1.00 80.62 97 ILE A CA 1
ATOM 764 C C . ILE A 1 97 ? -0.498 -2.825 19.211 1.00 80.62 97 ILE A C 1
ATOM 766 O O . ILE A 1 97 ? 0.509 -3.499 19.405 1.00 80.62 97 ILE A O 1
ATOM 770 N N . HIS A 1 98 ? -0.419 -1.616 18.669 1.00 76.62 98 HIS A N 1
ATOM 771 C CA . HIS A 1 98 ? 0.869 -1.055 18.292 1.00 76.62 98 HIS A CA 1
ATOM 772 C C . HIS A 1 98 ? 1.779 -0.836 19.499 1.00 76.62 98 HIS A C 1
ATOM 774 O O . HIS A 1 98 ? 2.911 -1.320 19.491 1.00 76.62 98 HIS A O 1
ATOM 780 N N . ASP A 1 99 ? 1.284 -0.147 20.525 1.00 77.38 99 ASP A N 1
ATOM 781 C CA . ASP A 1 99 ? 2.105 0.271 21.659 1.00 77.38 99 ASP A CA 1
ATOM 782 C C . ASP A 1 99 ? 2.507 -0.922 22.536 1.00 77.38 99 ASP A C 1
ATOM 784 O O . ASP A 1 99 ? 3.677 -1.065 22.888 1.00 77.38 99 ASP A O 1
ATOM 788 N N . GLU A 1 100 ? 1.569 -1.823 22.839 1.00 78.19 100 GLU A N 1
ATOM 789 C CA . GLU A 1 100 ? 1.833 -2.951 23.739 1.00 78.19 100 GLU A CA 1
ATOM 790 C C . GLU A 1 100 ? 2.527 -4.116 23.032 1.00 78.19 100 GLU A C 1
ATOM 792 O O . GLU A 1 100 ? 3.332 -4.825 23.644 1.00 78.19 100 GLU A O 1
ATOM 797 N N . LEU A 1 101 ? 2.227 -4.329 21.745 1.00 76.19 101 LEU A N 1
ATOM 798 C CA . LEU A 1 101 ? 2.659 -5.519 21.021 1.00 76.19 101 LEU A CA 1
ATOM 799 C C . LEU A 1 101 ? 3.683 -5.211 19.927 1.00 76.19 101 LEU A C 1
ATOM 801 O O . LEU A 1 101 ? 4.780 -5.762 19.964 1.00 76.19 101 LEU A O 1
ATOM 805 N N . ALA A 1 102 ? 3.368 -4.348 18.959 1.00 71.88 102 ALA A N 1
ATOM 806 C CA . ALA A 1 102 ? 4.252 -4.122 17.811 1.00 71.88 102 ALA A CA 1
ATOM 807 C C . ALA A 1 102 ? 5.596 -3.487 18.212 1.00 71.88 102 ALA A C 1
ATOM 809 O O . ALA A 1 102 ? 6.644 -3.994 17.811 1.00 71.88 102 ALA A O 1
ATOM 810 N N . VAL A 1 103 ? 5.579 -2.429 19.033 1.00 72.00 103 VAL A N 1
ATOM 811 C CA . VAL A 1 103 ? 6.796 -1.749 19.515 1.00 72.00 103 VAL A CA 1
ATOM 812 C C . VAL A 1 103 ? 7.641 -2.697 20.368 1.00 72.00 103 VAL A C 1
ATOM 814 O O . VAL A 1 103 ? 8.819 -2.906 20.076 1.00 72.00 103 VAL A O 1
ATOM 817 N N . THR A 1 104 ? 7.026 -3.350 21.358 1.00 72.12 104 THR A N 1
ATOM 818 C CA . THR A 1 104 ? 7.697 -4.301 22.259 1.00 72.12 104 THR A CA 1
ATOM 819 C C . THR A 1 104 ? 8.365 -5.455 21.504 1.00 72.12 104 THR A C 1
ATOM 821 O O . THR A 1 104 ? 9.500 -5.842 21.802 1.00 72.12 104 THR A O 1
ATOM 824 N N . LEU A 1 105 ? 7.674 -6.025 20.512 1.00 70.50 105 LEU A N 1
ATOM 825 C CA . LEU A 1 105 ? 8.217 -7.111 19.700 1.00 70.50 105 LEU A CA 1
ATOM 826 C C . LEU A 1 105 ? 9.346 -6.620 18.783 1.00 70.50 105 LEU A C 1
ATOM 828 O O . LEU A 1 105 ? 10.357 -7.309 18.651 1.00 70.50 105 LEU A O 1
ATOM 832 N N . ALA A 1 106 ? 9.218 -5.429 18.188 1.00 66.31 106 ALA A N 1
ATOM 833 C CA . ALA A 1 106 ? 10.248 -4.860 17.320 1.00 66.31 106 ALA A CA 1
ATOM 834 C C . ALA A 1 106 ? 11.561 -4.600 18.081 1.00 66.31 106 ALA A C 1
ATOM 836 O O . ALA A 1 106 ? 12.637 -4.953 17.594 1.00 66.31 106 ALA A O 1
ATOM 837 N N . GLU A 1 107 ? 11.482 -4.071 19.306 1.00 69.31 107 GLU A N 1
ATOM 838 C CA . GLU A 1 107 ? 12.641 -3.911 20.198 1.00 69.31 107 GLU A CA 1
ATOM 839 C C . GLU A 1 107 ? 13.281 -5.262 20.565 1.00 69.31 107 GLU A C 1
ATOM 841 O O . GLU A 1 107 ? 14.509 -5.395 20.625 1.00 69.31 107 GLU A O 1
ATOM 846 N N . SER A 1 108 ? 12.451 -6.291 20.756 1.00 65.62 108 SER A N 1
ATOM 847 C CA . SER A 1 108 ? 12.900 -7.648 21.089 1.00 65.62 108 SER A CA 1
ATOM 848 C C . SER A 1 108 ? 13.611 -8.351 19.925 1.00 65.62 108 SER A C 1
ATOM 850 O O . SER A 1 108 ? 14.505 -9.153 20.168 1.00 65.62 108 SER A O 1
ATOM 852 N N . VAL A 1 109 ? 13.251 -8.048 18.673 1.00 61.97 109 VAL A N 1
ATOM 853 C CA . VAL A 1 109 ? 13.922 -8.569 17.462 1.00 61.97 109 VAL A CA 1
ATOM 854 C C . VAL A 1 109 ? 15.228 -7.821 17.169 1.00 61.97 109 VAL A C 1
ATOM 856 O O . VAL A 1 109 ? 16.179 -8.400 16.646 1.00 61.97 109 VAL A O 1
ATOM 859 N N . ALA A 1 110 ? 15.312 -6.532 17.514 1.00 57.84 110 ALA A N 1
ATOM 860 C CA . ALA A 1 110 ? 16.537 -5.742 17.353 1.00 57.84 110 ALA A CA 1
ATOM 861 C C . ALA A 1 110 ? 17.674 -6.193 18.292 1.00 57.84 110 ALA A C 1
ATOM 863 O O . ALA A 1 110 ? 18.841 -5.871 18.059 1.00 57.84 110 ALA A O 1
ATOM 864 N N . THR A 1 111 ? 17.347 -6.950 19.343 1.00 52.56 111 THR A N 1
ATOM 865 C CA . THR A 1 111 ? 18.315 -7.558 20.256 1.00 52.56 111 THR A CA 1
ATOM 866 C C . THR A 1 111 ? 18.541 -9.026 19.871 1.00 52.56 111 THR A C 1
ATOM 868 O O . THR A 1 111 ? 17.608 -9.821 19.945 1.00 52.56 111 THR A O 1
ATOM 871 N N . PRO A 1 112 ? 19.758 -9.427 19.448 1.00 43.16 112 PRO A N 1
ATOM 872 C CA . PRO A 1 112 ? 20.022 -10.804 19.045 1.00 43.16 112 PRO A CA 1
ATOM 873 C C . PRO A 1 112 ? 19.954 -11.710 20.276 1.00 43.16 112 PRO A C 1
ATOM 875 O O . PRO A 1 112 ? 20.892 -11.764 21.070 1.00 43.16 112 PRO A O 1
ATOM 878 N N . ASN A 1 113 ? 18.831 -12.401 20.449 1.00 46.47 113 ASN A N 1
ATOM 879 C CA . ASN A 1 113 ? 18.670 -13.434 21.464 1.00 46.47 113 ASN A CA 1
ATOM 880 C C . ASN A 1 113 ? 18.831 -14.827 20.844 1.00 46.47 113 ASN A C 1
ATOM 882 O O . ASN A 1 113 ? 18.639 -15.022 19.644 1.00 46.47 113 ASN A O 1
ATOM 886 N N . GLU A 1 114 ? 19.234 -15.780 21.689 1.00 41.97 114 GLU A N 1
ATOM 887 C CA . GLU A 1 114 ? 19.463 -17.188 21.348 1.00 41.97 114 GLU A CA 1
ATOM 888 C C . GLU A 1 114 ? 18.292 -17.823 20.573 1.00 41.97 114 GLU A C 1
ATOM 890 O O . GLU A 1 114 ? 17.153 -17.365 20.695 1.00 41.97 114 GLU A O 1
ATOM 895 N N . PRO A 1 115 ? 18.545 -18.896 19.793 1.00 41.38 115 PRO A N 1
ATOM 896 C CA . PRO A 1 115 ? 17.562 -19.464 18.882 1.00 41.38 115 PRO A CA 1
ATOM 897 C C . PRO A 1 115 ? 16.339 -19.964 19.657 1.00 41.38 115 PRO A C 1
ATOM 899 O O . PRO A 1 115 ? 16.353 -21.029 20.276 1.00 41.38 115 PRO A O 1
ATOM 902 N N . SER A 1 116 ? 15.270 -19.174 19.615 1.00 48.59 116 SER A N 1
ATOM 903 C CA . SER A 1 116 ? 13.943 -19.587 20.046 1.00 48.59 116 SER A CA 1
ATOM 904 C C . SER A 1 116 ? 13.432 -20.684 19.109 1.00 48.59 116 SER A C 1
ATOM 906 O O . SER A 1 116 ? 13.719 -20.697 17.909 1.00 48.59 116 SER A O 1
ATOM 908 N N . THR A 1 117 ? 12.669 -21.628 19.655 1.00 48.19 117 THR A N 1
ATOM 909 C CA . THR A 1 117 ? 11.924 -22.616 18.874 1.00 48.19 117 THR A CA 1
ATOM 910 C C . THR A 1 117 ? 11.111 -21.921 17.776 1.00 48.19 117 THR A C 1
ATOM 912 O O . THR A 1 117 ? 10.333 -21.020 18.075 1.00 48.19 117 THR A O 1
ATOM 915 N N . LEU A 1 118 ? 11.264 -22.376 16.526 1.00 57.22 118 LEU A N 1
ATOM 916 C CA . LEU A 1 118 ? 10.755 -21.776 15.274 1.00 57.22 118 LEU A CA 1
ATOM 917 C C . LEU A 1 118 ? 9.276 -21.323 15.245 1.00 57.22 118 LEU A C 1
ATOM 919 O O . LEU A 1 118 ? 8.899 -20.636 14.306 1.00 57.22 118 LEU A O 1
ATOM 923 N N . LEU A 1 119 ? 8.432 -21.713 16.206 1.00 56.12 119 LEU A N 1
ATOM 924 C CA . LEU A 1 119 ? 6.990 -21.417 16.234 1.00 56.12 119 LEU A CA 1
ATOM 925 C C . LEU A 1 119 ? 6.584 -20.295 17.213 1.00 56.12 119 LEU A C 1
ATOM 927 O O . LEU A 1 119 ? 5.513 -19.711 17.041 1.00 56.12 119 LEU A O 1
ATOM 931 N N . ASP A 1 120 ? 7.444 -19.965 18.182 1.00 63.34 120 ASP A N 1
ATOM 932 C CA . ASP A 1 120 ? 7.214 -18.940 19.218 1.00 63.34 120 ASP A CA 1
ATOM 933 C C . ASP A 1 120 ? 8.385 -17.941 19.277 1.00 63.34 120 ASP A C 1
ATOM 935 O O . ASP A 1 120 ? 8.796 -17.463 20.340 1.00 63.34 120 ASP A O 1
ATOM 939 N N . SER A 1 121 ? 8.975 -17.646 18.118 1.00 67.56 121 SER A N 1
ATOM 940 C CA . SER A 1 121 ? 10.008 -16.620 18.014 1.00 67.56 121 SER A CA 1
ATOM 941 C C . SER A 1 121 ? 9.385 -15.213 17.987 1.00 67.56 121 SER A C 1
ATOM 943 O O . SER A 1 121 ? 8.252 -15.045 17.513 1.00 67.56 121 SER A O 1
ATOM 945 N N . PRO A 1 122 ? 10.101 -14.183 18.475 1.00 66.56 122 PRO A N 1
ATOM 946 C CA . PRO A 1 122 ? 9.673 -12.789 18.361 1.00 66.56 122 PRO A CA 1
ATOM 947 C C . PRO A 1 122 ? 9.335 -12.374 16.924 1.00 66.56 122 PRO A C 1
ATOM 949 O O . PRO A 1 122 ? 8.394 -11.616 16.721 1.00 66.56 122 PRO A O 1
ATOM 952 N N . GLU A 1 123 ? 10.037 -12.914 15.927 1.00 64.81 123 GLU A N 1
ATOM 953 C CA . GLU A 1 123 ? 9.792 -12.671 14.502 1.00 64.81 123 GLU A CA 1
ATOM 954 C C . GLU A 1 123 ? 8.453 -13.255 14.040 1.00 64.81 123 GLU A C 1
ATOM 956 O O . GLU A 1 123 ? 7.691 -12.572 13.359 1.00 64.81 123 GLU A O 1
ATOM 961 N N . VAL A 1 124 ? 8.122 -14.489 14.437 1.00 68.75 124 VAL A N 1
ATOM 962 C CA . VAL A 1 124 ? 6.825 -15.109 14.109 1.00 68.75 124 VAL A CA 1
ATOM 963 C C . VAL A 1 124 ? 5.679 -14.350 14.782 1.00 68.75 124 VAL A C 1
ATOM 965 O O . VAL A 1 124 ? 4.654 -14.082 14.153 1.00 68.75 124 VAL A O 1
ATOM 968 N N . ALA A 1 125 ? 5.864 -13.936 16.037 1.00 70.75 125 ALA A N 1
ATOM 969 C CA . ALA A 1 125 ? 4.915 -13.072 16.736 1.00 70.75 125 ALA A CA 1
ATOM 970 C C . ALA A 1 125 ? 4.743 -11.706 16.039 1.00 70.75 125 ALA A C 1
ATOM 972 O O . ALA A 1 125 ? 3.623 -11.199 15.951 1.00 70.75 125 ALA A O 1
ATOM 973 N N . LEU A 1 126 ? 5.825 -11.140 15.490 1.00 68.81 126 LEU A N 1
ATOM 974 C CA . LEU A 1 126 ? 5.812 -9.913 14.688 1.00 68.81 126 LEU A CA 1
ATOM 975 C C . LEU A 1 126 ? 4.957 -10.081 13.420 1.00 68.81 126 LEU A C 1
ATOM 977 O O . LEU A 1 126 ? 4.124 -9.228 13.107 1.00 68.81 126 LEU A O 1
ATOM 981 N N . VAL A 1 127 ? 5.128 -11.197 12.701 1.00 68.69 127 VAL A N 1
ATOM 982 C CA . VAL A 1 127 ? 4.338 -11.517 11.500 1.00 68.69 127 VAL A CA 1
ATOM 983 C C . VAL A 1 127 ? 2.851 -11.590 11.839 1.00 68.69 127 VAL A C 1
ATOM 985 O O . VAL A 1 127 ? 2.046 -10.918 11.194 1.00 68.69 127 VAL A O 1
ATOM 988 N N . ARG A 1 128 ? 2.495 -12.338 12.891 1.00 72.12 128 ARG A N 1
ATOM 989 C CA . ARG A 1 128 ? 1.111 -12.473 13.377 1.00 72.12 128 ARG A CA 1
ATOM 990 C C . ARG A 1 128 ? 0.495 -11.124 13.758 1.00 72.12 128 ARG A C 1
ATOM 992 O O . ARG A 1 128 ? -0.642 -10.844 13.392 1.00 72.12 128 ARG A O 1
ATOM 999 N N . CYS A 1 129 ? 1.257 -10.274 14.449 1.00 71.88 129 CYS A N 1
ATOM 1000 C CA . CYS A 1 129 ? 0.835 -8.918 14.806 1.00 71.88 129 CYS A CA 1
ATOM 1001 C C . CYS A 1 129 ? 0.510 -8.081 13.557 1.00 71.88 129 CYS A C 1
ATOM 1003 O O . CYS A 1 129 ? -0.521 -7.414 13.501 1.00 71.88 129 CYS A O 1
ATOM 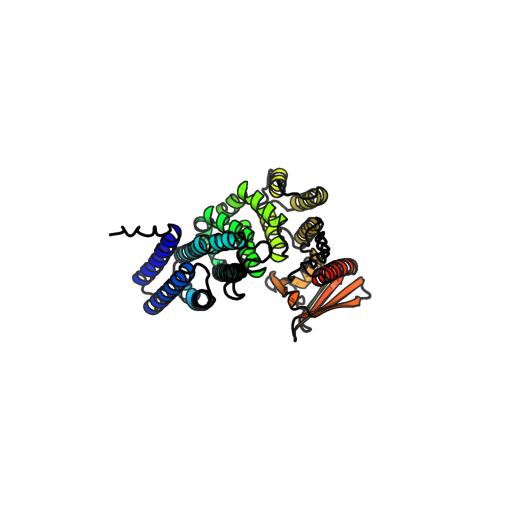1005 N N . GLY A 1 130 ? 1.341 -8.178 12.516 1.00 69.38 130 GLY A N 1
ATOM 1006 C CA . GLY A 1 130 ? 1.106 -7.485 11.251 1.00 69.38 130 GLY A CA 1
ATOM 1007 C C . GLY A 1 130 ? -0.151 -7.926 10.515 1.00 69.38 130 GLY A C 1
ATOM 1008 O O . GLY A 1 130 ? -0.903 -7.075 10.050 1.00 69.38 130 GLY A O 1
ATOM 1009 N N . LEU A 1 131 ? -0.400 -9.237 10.449 1.00 70.12 131 LEU A N 1
ATOM 1010 C CA . LEU A 1 131 ? -1.623 -9.782 9.851 1.00 70.12 131 LEU A CA 1
ATOM 1011 C C . LEU A 1 131 ? -2.871 -9.305 10.598 1.00 70.12 131 LEU A C 1
ATOM 1013 O O . LEU A 1 131 ? -3.857 -8.925 9.974 1.00 70.12 131 LEU A O 1
ATOM 1017 N N . LEU A 1 132 ? -2.810 -9.252 11.930 1.00 75.50 132 LEU A N 1
ATOM 1018 C CA . LEU A 1 132 ? -3.906 -8.730 12.739 1.00 75.50 132 LEU A CA 1
ATOM 1019 C C . LEU A 1 132 ? -4.183 -7.245 12.453 1.00 75.50 132 LEU A C 1
ATOM 1021 O O . LEU A 1 132 ? -5.339 -6.841 12.329 1.00 75.50 132 LEU A O 1
ATOM 1025 N N . ILE A 1 133 ? -3.133 -6.428 12.361 1.00 74.44 133 ILE A N 1
ATOM 1026 C CA . ILE A 1 133 ? -3.257 -5.002 12.036 1.00 74.44 133 ILE A CA 1
ATOM 1027 C C . ILE A 1 133 ? -3.878 -4.825 10.646 1.00 74.44 133 ILE A C 1
ATOM 1029 O O . ILE A 1 133 ? -4.780 -4.003 10.490 1.00 74.44 133 ILE A O 1
ATOM 1033 N N . ALA A 1 134 ? -3.441 -5.616 9.663 1.00 71.12 134 ALA A N 1
ATOM 1034 C CA . ALA A 1 134 ? -3.999 -5.607 8.313 1.00 71.12 134 ALA A CA 1
ATOM 1035 C C . ALA A 1 134 ? -5.492 -5.967 8.315 1.00 71.12 134 ALA A C 1
ATOM 1037 O O . ALA A 1 134 ? -6.303 -5.198 7.804 1.00 71.12 134 ALA A O 1
ATOM 1038 N N . ALA A 1 135 ? -5.864 -7.063 8.985 1.00 72.06 135 ALA A N 1
ATOM 1039 C CA . ALA A 1 135 ? -7.250 -7.510 9.096 1.00 72.06 135 ALA A CA 1
ATOM 1040 C C . ALA A 1 135 ? -8.149 -6.455 9.759 1.00 72.06 135 ALA A C 1
ATOM 1042 O O . ALA A 1 135 ? -9.283 -6.241 9.335 1.00 72.06 135 ALA A O 1
ATOM 1043 N N . LEU A 1 136 ? -7.651 -5.756 10.782 1.00 74.56 136 LEU A N 1
ATOM 1044 C CA . LEU A 1 136 ? -8.372 -4.638 11.387 1.00 74.56 136 LEU A CA 1
ATOM 1045 C C . LEU A 1 136 ? -8.558 -3.492 10.379 1.00 74.56 136 LEU A C 1
ATOM 1047 O O . LEU A 1 136 ? -9.688 -3.060 10.157 1.00 74.56 136 LEU A O 1
ATOM 1051 N N . ILE A 1 137 ? -7.488 -3.055 9.713 1.00 73.88 137 ILE A N 1
ATOM 1052 C CA . ILE A 1 137 ? -7.542 -1.959 8.733 1.00 73.88 137 ILE A CA 1
ATOM 1053 C C . ILE A 1 137 ? -8.515 -2.270 7.587 1.00 73.88 137 ILE A C 1
ATOM 1055 O O . ILE A 1 137 ? -9.370 -1.442 7.274 1.00 73.88 137 ILE A O 1
ATOM 1059 N N . GLU A 1 138 ? -8.468 -3.476 7.021 1.00 71.00 138 GLU A N 1
ATOM 1060 C CA . GLU A 1 138 ? -9.367 -3.910 5.940 1.00 71.00 138 GLU A CA 1
ATOM 1061 C C . GLU A 1 138 ? -10.848 -3.897 6.350 1.00 71.00 138 GLU A C 1
ATOM 1063 O O . GLU A 1 138 ? -11.738 -3.696 5.522 1.00 71.00 138 GLU A O 1
ATOM 1068 N N . ARG A 1 139 ? -11.142 -4.059 7.645 1.00 70.69 139 ARG A N 1
ATOM 1069 C CA . ARG A 1 139 ? -12.509 -4.069 8.190 1.00 70.69 139 ARG A CA 1
ATOM 1070 C C . ARG A 1 139 ? -13.022 -2.693 8.603 1.00 70.69 139 ARG A C 1
ATOM 1072 O O . ARG A 1 139 ? -14.157 -2.597 9.085 1.00 70.69 139 ARG A O 1
ATOM 1079 N N . GLN A 1 140 ? -12.252 -1.621 8.410 1.00 65.00 140 GLN A N 1
ATOM 1080 C CA . GLN A 1 140 ? -12.759 -0.276 8.684 1.00 65.00 140 GLN A CA 1
ATOM 1081 C C . GLN A 1 140 ? -13.891 0.152 7.744 1.00 65.00 140 GLN A C 1
ATOM 1083 O O . GLN A 1 140 ? -14.687 0.982 8.169 1.00 65.00 140 GLN A O 1
ATOM 1088 N N . ASP A 1 141 ? -14.036 -0.457 6.558 1.00 54.75 141 ASP A N 1
ATOM 1089 C CA . ASP A 1 141 ? -14.978 -0.041 5.505 1.00 54.75 141 ASP A CA 1
ATOM 1090 C C . ASP A 1 141 ? -14.937 1.474 5.261 1.00 54.75 141 ASP A C 1
ATOM 1092 O O . ASP A 1 141 ? -15.633 2.290 5.873 1.00 54.75 141 ASP A O 1
ATOM 1096 N N . THR A 1 142 ? -14.077 1.841 4.322 1.00 53.06 142 THR A N 1
ATOM 1097 C CA . THR A 1 142 ? -13.658 3.213 4.045 1.00 53.06 142 THR A CA 1
ATOM 1098 C C . THR A 1 142 ? -14.773 4.060 3.422 1.00 53.06 142 THR A C 1
ATOM 1100 O O . THR A 1 142 ? -14.681 5.289 3.387 1.00 53.06 142 THR A O 1
ATOM 1103 N N . SER A 1 143 ? -15.899 3.442 3.040 1.00 46.66 143 SER A N 1
ATOM 1104 C CA . SER A 1 143 ? -17.066 4.126 2.470 1.00 46.66 143 SER A CA 1
ATOM 1105 C C . SER A 1 143 ? -17.747 5.120 3.431 1.00 46.66 143 SER A C 1
ATOM 1107 O O . SER A 1 143 ? -18.461 6.016 2.977 1.00 46.66 143 SER A O 1
ATOM 1109 N N . GLY A 1 144 ? -17.495 5.019 4.746 1.00 46.22 144 GLY A N 1
ATOM 1110 C CA . GLY A 1 144 ? -18.011 5.938 5.770 1.00 46.22 144 GLY A CA 1
ATOM 1111 C C . GLY A 1 144 ? -17.037 7.011 6.283 1.00 46.22 144 GLY A C 1
ATOM 1112 O O . GLY A 1 144 ? -17.458 7.859 7.073 1.00 46.22 144 GLY A O 1
ATOM 1113 N N . LEU A 1 145 ? -15.761 7.007 5.870 1.00 50.44 145 LEU A N 1
ATOM 1114 C CA . LEU A 1 145 ? -14.712 7.834 6.494 1.00 50.44 145 LEU A CA 1
ATOM 1115 C C . LEU A 1 145 ? -14.910 9.348 6.303 1.00 50.44 145 LEU A C 1
ATOM 1117 O O . LEU A 1 145 ? -14.660 10.101 7.241 1.00 50.44 145 LEU A O 1
ATOM 1121 N N . SER A 1 146 ? -15.432 9.796 5.154 1.00 48.94 146 SER A N 1
ATOM 1122 C CA . SER A 1 146 ? -15.566 11.229 4.800 1.00 48.94 146 SER A CA 1
ATOM 1123 C C . SER A 1 146 ? -16.397 12.046 5.813 1.00 48.94 146 SER A C 1
ATOM 1125 O O . SER A 1 146 ? -16.042 13.178 6.142 1.00 48.94 146 SER A O 1
ATOM 1127 N N . ALA A 1 147 ? -17.457 11.473 6.401 1.00 46.75 147 ALA A N 1
ATOM 1128 C CA . ALA A 1 147 ? -18.348 12.211 7.308 1.00 46.75 147 ALA A CA 1
ATOM 1129 C C . ALA A 1 147 ? -17.815 12.353 8.751 1.00 46.75 147 ALA A C 1
ATOM 1131 O O . ALA A 1 147 ? -18.238 13.253 9.477 1.00 46.75 147 ALA A O 1
ATOM 1132 N N . THR A 1 148 ? -16.898 11.480 9.177 1.00 50.00 148 THR A N 1
ATOM 1133 C CA . THR A 1 148 ? -16.312 11.437 10.538 1.00 50.00 148 THR A CA 1
ATOM 1134 C C . THR A 1 148 ? -14.794 11.646 10.542 1.00 50.00 148 THR A C 1
ATOM 1136 O O . THR A 1 148 ? -14.131 11.526 11.572 1.00 50.00 148 THR A O 1
ATOM 1139 N N . ALA A 1 149 ? -14.241 11.998 9.383 1.00 52.50 149 ALA A N 1
ATOM 1140 C CA . ALA A 1 149 ? -12.826 12.191 9.115 1.00 52.50 149 ALA A CA 1
ATOM 1141 C C . ALA A 1 149 ? -12.101 13.162 10.091 1.00 52.50 149 ALA A C 1
ATOM 1143 O O . ALA A 1 149 ? -10.971 12.880 10.508 1.00 52.50 149 ALA A O 1
ATOM 1144 N N . PRO A 1 150 ? -12.697 14.291 10.523 1.00 53.41 150 PRO A N 1
ATOM 1145 C CA . PRO A 1 150 ? -12.010 15.228 11.416 1.00 53.41 150 PRO A CA 1
ATOM 1146 C C . PRO A 1 150 ? -11.600 14.619 12.767 1.00 53.41 150 PRO A C 1
ATOM 1148 O O . PRO A 1 150 ? -10.567 15.005 13.313 1.00 53.41 150 PRO A O 1
ATOM 1151 N N . ASP A 1 151 ? -12.372 13.650 13.273 1.00 51.12 151 ASP A N 1
ATOM 1152 C CA . ASP A 1 151 ? -12.145 13.011 14.577 1.00 51.12 151 ASP A CA 1
ATOM 1153 C C . ASP A 1 151 ? -11.183 11.813 14.496 1.00 51.12 151 ASP A C 1
ATOM 1155 O O . ASP A 1 151 ? -10.554 11.443 15.487 1.00 51.12 151 ASP A O 1
ATOM 1159 N N . LEU A 1 152 ? -11.036 11.221 13.308 1.00 51.47 152 LEU A N 1
ATOM 1160 C CA . LEU A 1 152 ? -10.196 10.048 13.060 1.00 51.47 152 LEU A CA 1
ATOM 1161 C C . LEU A 1 152 ? -8.779 10.389 12.612 1.00 51.47 152 LEU A C 1
ATOM 1163 O O . LEU A 1 152 ? -7.811 9.742 13.012 1.00 51.47 152 LEU A O 1
ATOM 1167 N N . HIS A 1 153 ? -8.631 11.408 11.772 1.00 64.25 153 HIS A N 1
ATOM 1168 C CA . HIS A 1 153 ? -7.352 11.742 11.155 1.00 64.25 153 HIS A CA 1
ATOM 1169 C C . HIS A 1 153 ? -6.543 12.677 12.057 1.00 64.25 153 HIS A C 1
ATOM 1171 O O . HIS A 1 153 ? -6.180 13.796 11.696 1.00 64.25 153 HIS A O 1
ATOM 1177 N N . THR A 1 154 ? -6.279 12.190 13.270 1.00 67.31 154 THR A N 1
ATOM 1178 C CA . THR A 1 154 ? -5.496 12.888 14.287 1.00 67.31 154 THR A CA 1
ATOM 1179 C C . THR A 1 154 ? -3.995 12.744 14.030 1.00 67.31 154 THR A C 1
ATOM 1181 O O . THR A 1 154 ? -3.529 11.817 13.367 1.00 67.31 154 THR A O 1
ATOM 1184 N N . ALA A 1 155 ? -3.196 13.636 14.621 1.00 70.69 155 ALA A N 1
ATOM 1185 C CA . ALA A 1 155 ? -1.736 13.539 14.557 1.00 70.69 155 ALA A CA 1
ATOM 1186 C C . ALA A 1 155 ? -1.204 12.231 15.167 1.00 70.69 155 ALA A C 1
ATOM 1188 O O . ALA A 1 155 ? -0.184 11.722 14.714 1.00 70.69 155 ALA A O 1
ATOM 1189 N N . LYS A 1 156 ? -1.887 11.693 16.186 1.00 68.38 156 LYS A N 1
ATOM 1190 C CA . LYS A 1 156 ? -1.522 10.415 16.807 1.00 68.38 156 LYS A CA 1
ATOM 1191 C C . LYS A 1 156 ? -1.759 9.253 15.850 1.00 68.38 156 LYS A C 1
ATOM 1193 O O . LYS A 1 156 ? -0.848 8.463 15.639 1.00 68.38 156 LYS A O 1
ATOM 1198 N N . TRP A 1 157 ? -2.925 9.228 15.204 1.00 70.75 157 TRP A N 1
ATOM 1199 C CA . TRP A 1 157 ? -3.272 8.211 14.215 1.00 70.75 157 TRP A CA 1
ATOM 1200 C C . TRP A 1 157 ? -2.267 8.144 13.069 1.00 70.75 157 TRP A C 1
ATOM 1202 O O . TRP A 1 157 ? -1.796 7.078 12.700 1.00 70.75 157 TRP A O 1
ATOM 1212 N N . GLN A 1 158 ? -1.866 9.295 12.539 1.00 73.69 158 GLN A N 1
ATOM 1213 C CA . GLN A 1 158 ? -0.892 9.315 11.452 1.00 73.69 158 GLN A CA 1
ATOM 1214 C C . GLN A 1 158 ? 0.501 8.890 11.879 1.00 73.69 158 GLN A C 1
ATOM 1216 O O . GLN A 1 158 ? 1.159 8.158 11.147 1.00 73.69 158 GLN A O 1
ATOM 1221 N N . LYS A 1 159 ? 0.950 9.326 13.060 1.00 75.06 159 LYS A N 1
ATOM 1222 C CA . LYS A 1 159 ? 2.215 8.849 13.621 1.00 75.06 159 LYS A CA 1
ATOM 1223 C C . LYS A 1 159 ? 2.197 7.333 13.772 1.00 75.06 159 LYS A C 1
ATOM 1225 O O . LYS A 1 159 ? 3.167 6.695 13.393 1.00 75.06 159 LYS A O 1
ATOM 1230 N N . LEU A 1 160 ? 1.084 6.775 14.242 1.00 72.38 160 LEU A N 1
ATOM 1231 C CA . LEU A 1 160 ? 0.879 5.338 14.342 1.00 72.38 160 LEU A CA 1
ATOM 1232 C C . LEU A 1 160 ? 0.978 4.646 12.970 1.00 72.38 160 LEU A C 1
ATOM 1234 O O . LEU A 1 160 ? 1.779 3.730 12.820 1.00 72.38 160 LEU A O 1
ATOM 1238 N N . LEU A 1 161 ? 0.253 5.113 11.948 1.00 77.19 161 LEU A N 1
ATOM 1239 C CA . LEU A 1 161 ? 0.331 4.536 10.597 1.00 77.19 161 LEU A CA 1
ATOM 1240 C C . LEU A 1 161 ? 1.754 4.587 10.016 1.00 77.19 161 LEU A C 1
ATOM 1242 O O . LEU A 1 161 ? 2.220 3.609 9.439 1.00 77.19 161 LEU A O 1
ATOM 1246 N N . LEU A 1 162 ? 2.467 5.702 10.192 1.00 80.12 162 LEU A N 1
ATOM 1247 C CA . LEU A 1 162 ? 3.845 5.845 9.718 1.00 80.12 162 LEU A CA 1
ATOM 1248 C C . LEU A 1 162 ? 4.825 4.943 10.489 1.00 80.12 162 LEU A C 1
ATOM 1250 O O . LEU A 1 162 ? 5.700 4.337 9.872 1.00 80.12 162 LEU A O 1
ATOM 1254 N N . SER A 1 163 ? 4.672 4.818 11.810 1.00 74.25 163 SER A N 1
ATOM 1255 C CA . SER A 1 163 ? 5.464 3.894 12.635 1.00 74.25 163 SER A CA 1
ATOM 1256 C C . SER A 1 163 ? 5.216 2.437 12.254 1.00 74.25 163 SER A C 1
ATOM 1258 O O . SER A 1 163 ? 6.161 1.659 12.143 1.00 74.25 163 SER A O 1
ATOM 1260 N N . LEU A 1 164 ? 3.960 2.083 11.979 1.00 73.81 164 LEU A N 1
ATOM 1261 C CA . LEU A 1 164 ? 3.584 0.770 11.473 1.00 73.81 164 LEU A CA 1
ATOM 1262 C C . LEU A 1 164 ? 4.241 0.486 10.122 1.00 73.81 164 LEU A C 1
ATOM 1264 O O . LEU A 1 164 ? 4.895 -0.541 9.976 1.00 73.81 164 LEU A O 1
ATOM 1268 N N . LEU A 1 165 ? 4.161 1.419 9.165 1.00 77.94 165 LEU A N 1
ATOM 1269 C CA . LEU A 1 165 ? 4.857 1.292 7.880 1.00 77.94 165 LEU A CA 1
ATOM 1270 C C . LEU A 1 165 ? 6.360 1.098 8.053 1.00 77.94 165 LEU A C 1
ATOM 1272 O O . LEU A 1 165 ? 6.917 0.228 7.389 1.00 77.94 165 LEU A O 1
ATOM 1276 N N . LYS A 1 166 ? 6.998 1.838 8.970 1.00 76.88 166 LYS A N 1
ATOM 1277 C CA . LYS A 1 166 ? 8.418 1.652 9.298 1.00 76.88 166 LYS A CA 1
ATOM 1278 C C . LYS A 1 166 ? 8.694 0.243 9.814 1.00 76.88 166 LYS A C 1
ATOM 1280 O O . LYS A 1 166 ? 9.651 -0.388 9.382 1.00 76.88 166 LYS A O 1
ATOM 1285 N N . ALA A 1 167 ? 7.833 -0.278 10.682 1.00 69.62 167 ALA A N 1
ATOM 1286 C CA . ALA A 1 167 ? 7.961 -1.632 11.208 1.00 69.62 167 ALA A CA 1
ATOM 1287 C C . ALA A 1 167 ? 7.711 -2.722 10.141 1.00 69.62 167 ALA A C 1
ATOM 1289 O O . ALA A 1 167 ? 8.288 -3.806 10.221 1.00 69.62 167 ALA A O 1
ATOM 1290 N N . PHE A 1 168 ? 6.900 -2.431 9.116 1.00 72.88 168 PHE A N 1
ATOM 1291 C CA . PHE A 1 168 ? 6.659 -3.311 7.966 1.00 72.88 168 PHE A CA 1
ATOM 1292 C C . PHE A 1 168 ? 7.814 -3.332 6.945 1.00 72.88 168 PHE A C 1
ATOM 1294 O O . PHE A 1 168 ? 7.876 -4.234 6.099 1.00 72.88 168 PHE A O 1
ATOM 1301 N N . LEU A 1 169 ? 8.755 -2.381 7.007 1.00 71.38 169 LEU A N 1
ATOM 1302 C CA . LEU A 1 169 ? 9.888 -2.328 6.084 1.00 71.38 169 LEU A CA 1
ATOM 1303 C C . LEU A 1 169 ? 10.719 -3.621 6.138 1.00 71.38 169 LEU A C 1
ATOM 1305 O O . LEU A 1 169 ? 10.984 -4.207 7.186 1.00 71.38 169 LEU A O 1
ATOM 1309 N N . GLY A 1 170 ? 11.106 -4.114 4.961 1.00 60.47 170 GLY A N 1
ATOM 1310 C CA . GLY A 1 170 ? 11.867 -5.357 4.819 1.00 60.47 170 GLY A CA 1
ATOM 1311 C C . GLY A 1 170 ? 11.060 -6.659 4.944 1.00 60.47 170 GLY A C 1
ATOM 1312 O O . GLY A 1 170 ? 11.628 -7.713 4.666 1.00 60.47 170 GLY A O 1
ATOM 1313 N N . GLY A 1 171 ? 9.760 -6.610 5.275 1.00 56.28 171 GLY A N 1
ATOM 1314 C CA . GLY A 1 171 ? 8.841 -7.763 5.191 1.00 56.28 171 GLY A CA 1
ATOM 1315 C C . GLY A 1 171 ? 8.854 -8.695 6.391 1.00 56.28 171 GLY A C 1
ATOM 1316 O O . GLY A 1 171 ? 8.379 -9.823 6.286 1.00 56.28 171 GLY A O 1
ATOM 1317 N N . ARG A 1 172 ? 9.421 -8.242 7.513 1.00 58.31 172 ARG A N 1
ATOM 1318 C CA . ARG A 1 172 ? 9.500 -9.015 8.760 1.00 58.31 172 ARG A CA 1
ATOM 1319 C C . ARG A 1 172 ? 8.204 -8.952 9.568 1.00 58.31 172 ARG A C 1
ATOM 1321 O O . ARG A 1 172 ? 7.829 -9.939 10.183 1.00 58.31 172 ARG A O 1
ATOM 1328 N N . LEU A 1 173 ? 7.517 -7.811 9.555 1.00 59.31 173 LEU A N 1
ATOM 1329 C CA . LEU A 1 173 ? 6.210 -7.620 10.188 1.00 59.31 173 LEU A CA 1
ATOM 1330 C C . LEU A 1 173 ? 5.145 -7.772 9.092 1.00 59.31 173 LEU A C 1
ATOM 1332 O O . LEU A 1 173 ? 5.275 -7.128 8.060 1.00 59.31 173 LEU A O 1
ATOM 1336 N N . GLY A 1 174 ? 4.158 -8.659 9.256 1.00 58.03 174 GLY A N 1
ATOM 1337 C CA . GLY A 1 174 ? 2.980 -8.824 8.375 1.00 58.03 174 GLY A CA 1
ATOM 1338 C C . GLY A 1 174 ? 3.181 -9.113 6.873 1.00 58.03 174 GLY A C 1
ATOM 1339 O O . GLY A 1 174 ? 2.210 -9.432 6.196 1.00 58.03 174 GLY A O 1
ATOM 1340 N N . GLY A 1 175 ? 4.401 -9.024 6.336 1.00 64.62 175 GLY A N 1
ATOM 1341 C CA . GLY A 1 175 ? 4.689 -9.176 4.911 1.00 64.62 175 GLY A CA 1
ATOM 1342 C C . GLY A 1 175 ? 4.187 -8.016 4.026 1.00 64.62 175 GLY A C 1
ATOM 1343 O O . GLY A 1 175 ? 3.802 -6.957 4.528 1.00 64.62 175 GLY A O 1
ATOM 1344 N N . PRO A 1 176 ? 4.211 -8.200 2.689 1.00 67.31 176 PRO A N 1
ATOM 1345 C CA . PRO A 1 176 ? 3.745 -7.207 1.717 1.00 67.31 176 PRO A CA 1
ATOM 1346 C C . PRO A 1 176 ? 2.290 -6.774 1.937 1.00 67.31 176 PRO A C 1
ATOM 1348 O O . PRO A 1 176 ? 1.997 -5.587 1.805 1.00 67.31 176 PRO A O 1
ATOM 1351 N N . ASP A 1 177 ? 1.419 -7.706 2.327 1.00 70.12 177 ASP A N 1
ATOM 1352 C CA . ASP A 1 177 ? -0.025 -7.481 2.460 1.00 70.12 177 ASP A CA 1
ATOM 1353 C C . ASP A 1 177 ? -0.325 -6.426 3.534 1.00 70.12 177 ASP A C 1
ATOM 1355 O O . ASP A 1 177 ? -0.980 -5.425 3.254 1.00 70.12 177 ASP A O 1
ATOM 1359 N N . ALA A 1 178 ? 0.273 -6.554 4.726 1.00 71.75 178 ALA A N 1
ATOM 1360 C CA . ALA A 1 178 ? 0.092 -5.570 5.793 1.00 71.75 178 ALA A CA 1
ATOM 1361 C C . ALA A 1 178 ? 0.619 -4.179 5.405 1.00 71.75 178 ALA A C 1
ATOM 1363 O O . ALA A 1 178 ? -0.028 -3.165 5.674 1.00 71.75 178 ALA A O 1
ATOM 1364 N N . SER A 1 179 ? 1.764 -4.117 4.715 1.00 77.31 179 SER A N 1
ATOM 1365 C CA . SER A 1 179 ? 2.290 -2.847 4.205 1.00 77.31 179 SER A CA 1
ATOM 1366 C C . SER A 1 179 ? 1.379 -2.219 3.142 1.00 77.31 179 SER A C 1
ATOM 1368 O O . SER A 1 179 ? 1.262 -0.992 3.091 1.00 77.31 179 SER A O 1
ATOM 1370 N N . SER A 1 180 ? 0.697 -3.040 2.330 1.00 78.94 180 SER A N 1
ATOM 1371 C CA . SER A 1 180 ? -0.277 -2.570 1.344 1.00 78.94 180 SER A CA 1
ATOM 1372 C C . SER A 1 180 ? -1.469 -1.939 2.046 1.00 78.94 180 SER A C 1
ATOM 1374 O O . SER A 1 180 ? -1.660 -0.740 1.884 1.00 78.94 180 SER A O 1
ATOM 1376 N N . SER A 1 181 ? -2.164 -2.667 2.926 1.00 77.69 181 SER A N 1
ATOM 1377 C CA . SER A 1 181 ? -3.390 -2.181 3.577 1.00 77.69 181 SER A CA 1
ATOM 1378 C C . SER A 1 181 ? -3.159 -0.873 4.349 1.00 77.69 181 SER A C 1
ATOM 1380 O O . SER A 1 181 ? -3.965 0.056 4.288 1.00 77.69 181 SER A O 1
ATOM 1382 N N . VAL A 1 182 ? -2.012 -0.737 5.027 1.00 79.69 182 VAL A N 1
ATOM 1383 C CA . VAL A 1 182 ? -1.666 0.490 5.772 1.00 79.69 182 VAL A CA 1
ATOM 1384 C C . VAL A 1 182 ? -1.306 1.645 4.833 1.00 79.69 182 VAL A C 1
ATOM 1386 O O . VAL A 1 182 ? -1.673 2.793 5.094 1.00 79.69 182 VAL A O 1
ATOM 1389 N N . SER A 1 183 ? -0.590 1.367 3.741 1.00 85.44 183 SER A N 1
ATOM 1390 C CA . SER A 1 183 ? -0.218 2.397 2.763 1.00 85.44 183 SER A CA 1
ATOM 1391 C C . SER A 1 183 ? -1.399 2.843 1.895 1.00 85.44 183 SER A C 1
ATOM 1393 O O . SER A 1 183 ? -1.475 4.026 1.565 1.00 85.44 183 SER A O 1
ATOM 1395 N N . ASP A 1 184 ? -2.342 1.947 1.596 1.00 82.56 184 ASP A N 1
ATOM 1396 C CA . ASP A 1 184 ? -3.612 2.252 0.935 1.00 82.56 184 ASP A CA 1
ATOM 1397 C C . ASP A 1 184 ? -4.439 3.204 1.803 1.00 82.56 184 ASP A C 1
ATOM 1399 O O . ASP A 1 184 ? -4.830 4.277 1.340 1.00 82.56 184 ASP A O 1
ATOM 1403 N N . LEU A 1 185 ? -4.592 2.898 3.099 1.00 79.94 185 LEU A N 1
ATOM 1404 C CA . LEU A 1 185 ? -5.265 3.798 4.036 1.00 79.94 185 LEU A CA 1
ATOM 1405 C C . LEU A 1 185 ? -4.574 5.169 4.098 1.00 79.94 185 LEU A C 1
ATOM 1407 O O . LEU A 1 185 ? -5.232 6.207 4.077 1.00 79.94 185 LEU A O 1
ATOM 1411 N N . LEU A 1 186 ? -3.239 5.213 4.142 1.00 83.88 186 LEU A N 1
ATOM 1412 C CA . LEU A 1 186 ? -2.503 6.480 4.137 1.00 83.88 186 LEU A CA 1
ATOM 1413 C C . LEU A 1 186 ? -2.747 7.289 2.851 1.00 83.88 186 LEU A C 1
ATOM 1415 O O . LEU A 1 186 ? -2.876 8.517 2.903 1.00 83.88 186 LEU A O 1
ATOM 1419 N N . GLN A 1 187 ? -2.847 6.609 1.709 1.00 85.44 187 GLN A N 1
ATOM 1420 C CA . GLN A 1 187 ? -3.167 7.228 0.429 1.00 85.44 187 GLN A CA 1
ATOM 1421 C C . GLN A 1 187 ? -4.606 7.765 0.405 1.00 85.44 187 GLN A C 1
ATOM 1423 O O . GLN A 1 187 ? -4.836 8.869 -0.099 1.00 85.44 187 GLN A O 1
ATOM 1428 N N . GLU A 1 188 ? -5.572 7.033 0.959 1.00 80.31 188 GLU A N 1
ATOM 1429 C CA . GLU A 1 188 ? -6.948 7.515 1.119 1.00 80.31 188 GLU A CA 1
ATOM 1430 C C . GLU A 1 188 ? -6.972 8.812 1.938 1.00 80.31 188 GLU A C 1
ATOM 1432 O O . GLU A 1 188 ? -7.509 9.818 1.477 1.00 80.31 188 GLU A O 1
ATOM 1437 N N . ILE A 1 189 ? -6.263 8.853 3.073 1.00 79.81 189 ILE A N 1
ATOM 1438 C CA . ILE A 1 189 ? -6.118 10.061 3.908 1.00 79.81 189 ILE A CA 1
ATOM 1439 C C . ILE A 1 189 ? -5.514 11.227 3.123 1.00 79.81 189 ILE A C 1
ATOM 1441 O O . ILE A 1 189 ? -5.933 12.376 3.269 1.00 79.81 189 ILE A O 1
ATOM 1445 N N . ALA A 1 190 ? -4.500 10.954 2.304 1.00 82.81 190 ALA A N 1
ATOM 1446 C CA . ALA A 1 190 ? -3.819 11.970 1.511 1.00 82.81 190 ALA A CA 1
ATOM 1447 C C . ALA A 1 190 ? -4.679 12.526 0.365 1.00 82.81 190 ALA A C 1
ATOM 1449 O O . ALA A 1 190 ? -4.470 13.666 -0.066 1.00 82.81 190 ALA A O 1
ATOM 1450 N N . THR A 1 191 ? -5.615 11.723 -0.145 1.00 80.31 191 THR A N 1
ATOM 1451 C CA . THR A 1 191 ? -6.465 12.054 -1.297 1.00 80.31 191 THR A CA 1
ATOM 1452 C C . THR A 1 191 ? -7.873 12.506 -0.918 1.00 80.31 191 THR A C 1
ATOM 1454 O O . THR A 1 191 ? -8.572 13.051 -1.779 1.00 80.31 191 THR A O 1
ATOM 1457 N N . ASP A 1 192 ? -8.262 12.358 0.350 1.00 76.56 192 ASP A N 1
ATOM 1458 C CA . ASP A 1 192 ? -9.513 12.871 0.895 1.00 76.56 192 ASP A CA 1
ATOM 1459 C C . ASP A 1 192 ? -9.572 14.404 0.767 1.00 76.56 192 ASP A C 1
ATOM 1461 O O . ASP A 1 192 ? -8.781 15.159 1.343 1.00 76.56 192 ASP A O 1
ATOM 1465 N N . LYS A 1 193 ? -10.518 14.874 -0.052 1.00 70.62 193 LYS A N 1
ATOM 1466 C CA . LYS A 1 193 ? -10.735 16.301 -0.320 1.00 70.62 193 LYS A CA 1
ATOM 1467 C C . LYS A 1 193 ? -11.598 16.970 0.743 1.00 70.62 193 LYS A C 1
ATOM 1469 O O . LYS A 1 193 ? -11.500 18.189 0.893 1.00 70.62 193 LYS A O 1
ATOM 1474 N N . ASP A 1 194 ? -12.411 16.194 1.449 1.00 65.25 194 ASP A N 1
ATOM 1475 C CA . ASP A 1 194 ? -13.312 16.678 2.490 1.00 65.25 194 ASP A CA 1
ATOM 1476 C C . ASP A 1 194 ? -12.562 16.827 3.823 1.00 65.25 194 ASP A C 1
ATOM 1478 O O . ASP A 1 194 ? -12.944 17.632 4.676 1.00 65.25 194 ASP A O 1
ATOM 1482 N N . ASN A 1 195 ? -11.420 16.143 3.967 1.00 65.12 195 ASN A N 1
ATOM 1483 C CA . ASN A 1 195 ? -10.579 16.212 5.151 1.00 65.12 195 ASN A CA 1
ATOM 1484 C C . ASN A 1 195 ? -9.229 16.912 4.953 1.00 65.12 195 ASN A C 1
ATOM 1486 O O . ASN A 1 195 ? -8.174 16.312 4.728 1.00 65.12 195 ASN A O 1
ATOM 1490 N N . SER A 1 196 ? -9.234 18.218 5.202 1.00 68.62 196 SER A N 1
ATOM 1491 C CA . SER A 1 196 ? -7.999 19.003 5.212 1.00 68.62 196 SER A CA 1
ATOM 1492 C C . SER A 1 196 ? -7.053 18.679 6.378 1.00 68.62 196 SER A C 1
ATOM 1494 O O . SER A 1 196 ? -5.851 18.889 6.224 1.00 68.62 196 SER A O 1
ATOM 1496 N N . ILE A 1 197 ? -7.530 18.166 7.521 1.00 72.94 197 ILE A N 1
ATOM 1497 C CA . ILE A 1 197 ? -6.705 17.949 8.726 1.00 72.94 197 ILE A CA 1
ATOM 1498 C C . ILE A 1 197 ? -5.715 16.813 8.491 1.00 72.94 197 ILE A C 1
ATOM 1500 O O . ILE A 1 197 ? -4.513 17.000 8.697 1.00 72.94 197 ILE A O 1
ATOM 1504 N N . GLY A 1 198 ? -6.211 15.671 8.007 1.00 71.00 198 GLY A N 1
ATOM 1505 C CA . GLY A 1 198 ? -5.380 14.508 7.720 1.00 71.00 198 GLY A CA 1
ATOM 1506 C C . GLY A 1 198 ? -4.284 14.851 6.710 1.00 71.00 198 GLY A C 1
ATOM 1507 O O . GLY A 1 198 ? -3.088 14.741 6.988 1.00 71.00 198 GLY A O 1
ATOM 1508 N N . ARG A 1 199 ? -4.675 15.414 5.571 1.00 78.12 199 ARG A N 1
ATOM 1509 C CA . ARG A 1 199 ? -3.722 15.880 4.564 1.00 78.12 199 ARG A CA 1
ATOM 1510 C C . ARG A 1 199 ? -2.727 16.913 5.110 1.00 78.12 199 ARG A C 1
ATOM 1512 O O . ARG A 1 199 ? -1.537 16.816 4.832 1.00 78.12 199 ARG A O 1
ATOM 1519 N N . THR A 1 200 ? -3.177 17.875 5.920 1.00 80.06 200 THR A N 1
ATOM 1520 C CA . THR A 1 200 ? -2.306 18.915 6.505 1.00 80.06 200 THR A CA 1
ATOM 1521 C C . THR A 1 200 ? -1.235 18.324 7.410 1.00 80.06 200 THR A C 1
ATOM 1523 O O . THR A 1 200 ? -0.107 18.809 7.416 1.00 80.06 200 THR A O 1
ATOM 1526 N N . LEU A 1 201 ? -1.568 17.297 8.189 1.00 79.38 201 LEU A N 1
ATOM 1527 C CA . LEU A 1 201 ? -0.615 16.654 9.084 1.00 79.38 201 LEU A CA 1
ATOM 1528 C C . LEU A 1 201 ? 0.479 15.894 8.316 1.00 79.38 201 LEU A C 1
ATOM 1530 O O . LEU A 1 201 ? 1.638 16.002 8.705 1.00 79.38 201 LEU A O 1
ATOM 1534 N N . LEU A 1 202 ? 0.150 15.251 7.188 1.00 81.50 202 LEU A N 1
ATOM 1535 C CA . LEU A 1 202 ? 1.139 14.621 6.298 1.00 81.50 202 LEU A CA 1
ATOM 1536 C C . LEU A 1 202 ? 2.055 15.641 5.608 1.00 81.50 202 LEU A C 1
ATOM 1538 O O . LEU A 1 202 ? 3.206 15.338 5.311 1.00 81.50 202 LEU A O 1
ATOM 1542 N N . VAL A 1 203 ? 1.556 16.858 5.374 1.00 82.38 203 VAL A N 1
ATOM 1543 C CA . VAL A 1 203 ? 2.337 17.962 4.792 1.00 82.38 203 VAL A CA 1
ATOM 1544 C C . VAL A 1 203 ? 3.315 18.585 5.799 1.00 82.38 203 VAL A C 1
ATOM 1546 O O . VAL A 1 203 ? 4.242 19.284 5.389 1.00 82.38 203 VAL A O 1
ATOM 1549 N N . LYS A 1 204 ? 3.138 18.365 7.111 1.00 83.31 204 LYS A N 1
ATOM 1550 C CA . LYS A 1 204 ? 4.082 18.871 8.122 1.00 83.31 204 LYS A CA 1
ATOM 1551 C C . LYS A 1 204 ? 5.448 18.200 7.976 1.00 83.31 204 LYS A C 1
ATOM 1553 O O . LYS A 1 204 ? 5.538 17.055 7.547 1.00 83.31 204 LYS A O 1
ATOM 1558 N N . ASP A 1 205 ? 6.486 18.922 8.397 1.00 71.06 205 ASP A N 1
ATOM 1559 C CA . ASP A 1 205 ? 7.896 18.563 8.190 1.00 71.06 205 ASP A CA 1
ATOM 1560 C C . ASP A 1 205 ? 8.230 17.117 8.604 1.00 71.06 205 ASP A C 1
ATOM 1562 O O . ASP A 1 205 ? 8.768 16.372 7.792 1.00 71.06 205 ASP A O 1
ATOM 1566 N N . ASP A 1 206 ? 7.810 16.667 9.790 1.00 80.44 206 ASP A N 1
ATOM 1567 C CA . ASP A 1 206 ? 8.059 15.285 10.238 1.00 80.44 206 ASP A CA 1
ATOM 1568 C C . ASP A 1 206 ? 7.386 14.227 9.341 1.00 80.44 206 ASP A C 1
ATOM 1570 O O . ASP A 1 206 ? 7.917 13.133 9.151 1.00 80.44 206 ASP A O 1
ATOM 1574 N N . GLY A 1 207 ? 6.210 14.539 8.786 1.00 83.25 207 GLY A N 1
ATOM 1575 C CA . GLY A 1 207 ? 5.438 13.626 7.942 1.00 83.25 207 GLY A CA 1
ATOM 1576 C C . GLY A 1 207 ? 6.077 13.432 6.571 1.00 83.25 207 GLY A C 1
ATOM 1577 O O . GLY A 1 207 ? 6.258 12.297 6.134 1.00 83.25 207 GLY A O 1
ATOM 1578 N N . VAL A 1 208 ? 6.476 14.527 5.916 1.00 87.94 208 VAL A N 1
ATOM 1579 C CA . VAL A 1 208 ? 7.120 14.470 4.594 1.00 87.94 208 VAL A CA 1
ATOM 1580 C C . VAL A 1 208 ? 8.493 13.802 4.648 1.00 87.94 208 VAL A C 1
ATOM 1582 O O . VAL A 1 208 ? 8.789 12.982 3.782 1.00 87.94 208 VAL A O 1
ATOM 1585 N N . VAL A 1 209 ? 9.295 14.089 5.679 1.00 89.44 209 VAL A N 1
ATOM 1586 C CA . VAL A 1 209 ? 10.596 13.431 5.882 1.00 89.44 209 VAL A CA 1
ATOM 1587 C C . VAL A 1 209 ? 10.390 11.933 6.096 1.00 89.44 209 VAL A C 1
ATOM 1589 O O . VAL A 1 209 ? 11.012 11.124 5.417 1.00 89.44 209 VAL A O 1
ATOM 1592 N N . THR A 1 210 ? 9.428 11.549 6.942 1.00 88.69 210 THR A N 1
ATOM 1593 C CA . THR A 1 210 ? 9.122 10.133 7.191 1.00 88.69 210 THR A CA 1
ATOM 1594 C C . THR A 1 210 ? 8.649 9.403 5.928 1.00 88.69 210 THR A C 1
ATOM 1596 O O . THR A 1 210 ? 9.046 8.265 5.698 1.00 88.69 210 THR A O 1
ATOM 1599 N N . LEU A 1 211 ? 7.820 10.030 5.084 1.00 91.19 211 LEU A N 1
ATOM 1600 C CA . LEU A 1 211 ? 7.418 9.454 3.792 1.00 91.19 211 LEU A CA 1
ATOM 1601 C C . LEU A 1 211 ? 8.615 9.256 2.850 1.00 91.19 211 LEU A C 1
ATOM 1603 O O . LEU A 1 211 ? 8.668 8.257 2.133 1.00 91.19 211 LEU A O 1
ATOM 1607 N N . GLY A 1 212 ? 9.567 10.189 2.875 1.00 91.19 212 GLY A N 1
ATOM 1608 C CA . GLY A 1 212 ? 10.841 10.112 2.166 1.00 91.19 212 GLY A CA 1
ATOM 1609 C C . GLY A 1 212 ? 11.713 8.940 2.596 1.00 91.19 212 GLY A C 1
ATOM 1610 O O . GLY A 1 212 ? 12.131 8.132 1.766 1.00 91.19 212 GLY A O 1
ATOM 1611 N N . GLU A 1 213 ? 11.917 8.802 3.907 1.00 90.50 213 GLU A N 1
ATOM 1612 C CA . GLU A 1 213 ? 12.618 7.672 4.526 1.00 90.50 213 GLU A CA 1
ATOM 1613 C C . GLU A 1 213 ? 11.956 6.338 4.160 1.00 90.50 213 GLU A C 1
ATOM 1615 O O . GLU A 1 213 ? 12.619 5.427 3.669 1.00 90.50 213 GLU A O 1
ATOM 1620 N N . LEU A 1 214 ? 10.630 6.238 4.316 1.00 90.12 214 LEU A N 1
ATOM 1621 C CA . LEU A 1 214 ? 9.862 5.045 3.950 1.00 90.12 214 LEU A CA 1
ATOM 1622 C C . LEU A 1 214 ? 10.040 4.689 2.469 1.00 90.12 214 LEU A C 1
ATOM 1624 O O . LEU A 1 214 ? 10.179 3.516 2.125 1.00 90.12 214 LEU A O 1
ATOM 1628 N N . LEU A 1 215 ? 10.056 5.688 1.583 1.00 91.69 215 LEU A N 1
ATOM 1629 C CA . LEU A 1 215 ? 10.271 5.475 0.155 1.00 91.69 215 LEU A CA 1
ATOM 1630 C C . LEU A 1 215 ? 11.700 4.991 -0.124 1.00 91.69 215 LEU A C 1
ATOM 1632 O O . LEU A 1 215 ? 11.878 4.050 -0.903 1.00 91.69 215 LEU A O 1
ATOM 1636 N N . TYR A 1 216 ? 12.694 5.567 0.558 1.00 90.69 216 TYR A N 1
ATOM 1637 C CA . TYR A 1 216 ? 14.086 5.120 0.504 1.00 90.69 216 TYR A CA 1
ATOM 1638 C C . TYR A 1 216 ? 14.277 3.711 1.055 1.00 90.69 216 TYR A C 1
ATOM 1640 O O . TYR A 1 216 ? 15.111 2.972 0.556 1.00 90.69 216 TYR A O 1
ATOM 1648 N N . GLU A 1 217 ? 13.491 3.252 2.011 1.00 87.19 217 GLU A N 1
ATOM 1649 C CA . GLU A 1 217 ? 13.645 1.891 2.539 1.00 87.19 217 GLU A CA 1
ATOM 1650 C C . GLU A 1 217 ? 12.721 0.873 1.846 1.00 87.19 217 GLU A C 1
ATOM 1652 O O . GLU A 1 217 ? 12.859 -0.341 2.021 1.00 87.19 217 GLU A O 1
ATOM 1657 N N . SER A 1 218 ? 11.799 1.343 0.999 1.00 87.81 218 SER A N 1
ATOM 1658 C CA . SER A 1 218 ? 10.815 0.488 0.336 1.00 87.81 218 SER A CA 1
ATOM 1659 C C . SER A 1 218 ? 11.448 -0.508 -0.650 1.00 87.81 218 SER A C 1
ATOM 1661 O O . SER A 1 218 ? 12.222 -0.151 -1.545 1.00 87.81 218 SER A O 1
ATOM 1663 N N . THR A 1 219 ? 11.078 -1.785 -0.495 1.00 85.19 219 THR A N 1
ATOM 1664 C CA . THR A 1 219 ? 11.482 -2.899 -1.381 1.00 85.19 219 THR A CA 1
ATOM 1665 C C . THR A 1 219 ? 10.289 -3.667 -1.968 1.00 85.19 219 THR A C 1
ATOM 1667 O O . THR A 1 219 ? 10.489 -4.657 -2.669 1.00 85.19 219 THR A O 1
ATOM 1670 N N . PHE A 1 220 ? 9.059 -3.201 -1.713 1.00 85.69 220 PHE A N 1
ATOM 1671 C CA . PHE A 1 220 ? 7.797 -3.814 -2.150 1.00 85.69 220 PHE A CA 1
ATOM 1672 C C . PHE A 1 220 ? 7.054 -2.914 -3.127 1.00 85.69 220 PHE A C 1
ATOM 1674 O O . PHE A 1 220 ? 6.942 -1.711 -2.890 1.00 85.69 220 PHE A O 1
ATOM 1681 N N . SER A 1 221 ? 6.493 -3.505 -4.178 1.00 88.44 221 SER A N 1
ATOM 1682 C CA . SER A 1 221 ? 5.789 -2.800 -5.248 1.00 88.44 221 SER A CA 1
ATOM 1683 C C . SER A 1 221 ? 4.624 -1.979 -4.711 1.00 88.44 221 SER A C 1
ATOM 1685 O O . SER A 1 221 ? 4.589 -0.772 -4.942 1.00 88.44 221 SER A O 1
ATOM 1687 N N . SER A 1 222 ? 3.707 -2.600 -3.962 1.00 84.88 222 SER A N 1
ATOM 1688 C CA . SER A 1 222 ? 2.499 -1.932 -3.460 1.00 84.88 222 SER A CA 1
ATOM 1689 C C . SER A 1 222 ? 2.850 -0.761 -2.535 1.00 84.88 222 SER A C 1
ATOM 1691 O O . SER A 1 222 ? 2.361 0.347 -2.745 1.00 84.88 222 SER A O 1
ATOM 1693 N N . LEU A 1 223 ? 3.814 -0.946 -1.622 1.00 88.19 223 LEU A N 1
ATOM 1694 C CA . LEU A 1 223 ? 4.295 0.127 -0.747 1.00 88.19 223 LEU A CA 1
ATOM 1695 C C . LEU A 1 223 ? 4.926 1.285 -1.536 1.00 88.19 223 LEU A C 1
ATOM 1697 O O . LEU A 1 223 ? 4.535 2.434 -1.343 1.00 88.19 223 LEU A O 1
ATOM 1701 N N . SER A 1 224 ? 5.880 1.016 -2.436 1.00 92.06 224 SER A N 1
ATOM 1702 C CA . SER A 1 224 ? 6.537 2.075 -3.218 1.00 92.06 224 SER A CA 1
ATOM 1703 C C . SER A 1 224 ? 5.529 2.848 -4.076 1.00 92.06 224 SER A C 1
ATOM 1705 O O . SER A 1 224 ? 5.573 4.077 -4.132 1.00 92.06 224 SER A O 1
ATOM 1707 N N . VAL A 1 225 ? 4.587 2.145 -4.713 1.00 92.44 225 VAL A N 1
ATOM 1708 C CA . VAL A 1 225 ? 3.523 2.747 -5.531 1.00 92.44 225 VAL A CA 1
ATOM 1709 C C . VAL A 1 225 ? 2.624 3.649 -4.684 1.00 92.44 225 VAL A C 1
ATOM 1711 O O . VAL A 1 225 ? 2.391 4.805 -5.055 1.00 92.44 225 VAL A O 1
ATOM 1714 N N . ASN A 1 226 ? 2.162 3.164 -3.533 1.00 91.31 226 ASN A N 1
ATOM 1715 C CA . ASN A 1 226 ? 1.267 3.912 -2.653 1.00 91.31 226 ASN A CA 1
ATOM 1716 C C . ASN A 1 226 ? 1.967 5.103 -1.993 1.00 91.31 226 ASN A C 1
ATOM 1718 O O . ASN A 1 226 ? 1.375 6.180 -1.903 1.00 91.31 226 ASN A O 1
ATOM 1722 N N . LEU A 1 227 ? 3.247 4.983 -1.624 1.00 93.12 227 LEU A N 1
ATOM 1723 C CA . LEU A 1 227 ? 4.046 6.104 -1.118 1.00 93.12 227 LEU A CA 1
ATOM 1724 C C . LEU A 1 227 ? 4.234 7.191 -2.183 1.00 93.12 227 LEU A C 1
ATOM 1726 O O . LEU A 1 227 ? 4.011 8.366 -1.898 1.00 93.12 227 LEU A O 1
ATOM 1730 N N . VAL A 1 228 ? 4.557 6.822 -3.429 1.00 93.94 228 VAL A N 1
ATOM 1731 C CA . VAL A 1 228 ? 4.663 7.782 -4.546 1.00 93.94 228 VAL A CA 1
ATOM 1732 C C . VAL A 1 228 ? 3.334 8.505 -4.779 1.00 93.94 228 VAL A C 1
ATOM 1734 O O . VAL A 1 228 ? 3.308 9.726 -4.956 1.00 93.94 228 VAL A O 1
ATOM 1737 N N . ARG A 1 229 ? 2.214 7.774 -4.755 1.00 92.00 229 ARG A N 1
ATOM 1738 C CA . ARG A 1 229 ? 0.867 8.352 -4.900 1.00 92.00 229 ARG A CA 1
ATOM 1739 C C . ARG A 1 229 ? 0.512 9.272 -3.735 1.00 92.00 229 ARG A C 1
ATOM 1741 O O . ARG A 1 229 ? -0.007 10.361 -3.972 1.00 92.00 229 ARG A O 1
ATOM 1748 N N . THR A 1 230 ? 0.842 8.868 -2.511 1.00 91.69 230 THR A N 1
ATOM 1749 C CA . THR A 1 230 ? 0.645 9.648 -1.283 1.00 91.69 230 THR A CA 1
ATOM 1750 C C . THR A 1 230 ? 1.421 10.958 -1.350 1.00 91.69 230 THR A C 1
ATOM 1752 O O . THR A 1 230 ? 0.819 12.022 -1.226 1.00 91.69 230 THR A O 1
ATOM 1755 N N . ILE A 1 231 ? 2.727 10.901 -1.645 1.00 92.12 231 ILE A N 1
ATOM 1756 C CA . ILE A 1 231 ? 3.585 12.082 -1.820 1.00 92.12 231 ILE A CA 1
ATOM 1757 C C . ILE A 1 231 ? 3.003 13.001 -2.897 1.00 92.12 231 ILE A C 1
ATOM 1759 O O . ILE A 1 231 ? 2.839 14.196 -2.660 1.00 92.12 231 ILE A O 1
ATOM 1763 N N . GLY A 1 232 ? 2.613 12.450 -4.052 1.00 90.50 232 GLY A N 1
ATOM 1764 C CA . GLY A 1 232 ? 1.999 13.217 -5.137 1.00 90.50 232 GLY A CA 1
ATOM 1765 C C . GLY A 1 232 ? 0.686 13.914 -4.755 1.00 90.50 232 GLY A C 1
ATOM 1766 O O . GLY A 1 232 ? 0.458 15.053 -5.170 1.00 90.50 232 GLY A O 1
ATOM 1767 N N . ALA A 1 233 ? -0.150 13.274 -3.933 1.00 88.00 233 ALA A N 1
ATOM 1768 C CA . ALA A 1 233 ? -1.425 13.820 -3.462 1.00 88.00 233 ALA A CA 1
ATOM 1769 C C . ALA A 1 233 ? -1.253 14.972 -2.459 1.00 88.00 233 ALA A C 1
ATOM 1771 O O . ALA A 1 233 ? -2.014 15.952 -2.468 1.00 88.00 233 ALA A O 1
ATOM 1772 N N . ILE A 1 234 ? -0.224 14.894 -1.616 1.00 88.44 234 ILE A N 1
ATOM 1773 C CA . ILE A 1 234 ? 0.068 15.924 -0.615 1.00 88.44 234 ILE A CA 1
ATOM 1774 C C . ILE A 1 234 ? 0.967 17.050 -1.141 1.00 88.44 234 ILE A C 1
ATOM 1776 O O . ILE A 1 234 ? 1.158 18.034 -0.428 1.00 88.44 234 ILE A O 1
ATOM 1780 N N . LEU A 1 235 ? 1.459 16.968 -2.388 1.00 88.38 235 LEU A N 1
ATOM 1781 C CA . LEU A 1 235 ? 2.259 18.035 -2.996 1.00 88.38 235 LEU A CA 1
ATOM 1782 C C . LEU A 1 235 ? 1.536 19.388 -2.894 1.00 88.38 235 LEU A C 1
ATOM 1784 O O . LEU A 1 235 ? 0.421 19.542 -3.416 1.00 88.38 235 LEU A O 1
ATOM 1788 N N . PRO A 1 236 ? 2.165 20.406 -2.283 1.00 84.94 236 PRO A N 1
ATOM 1789 C CA . PRO A 1 236 ? 1.546 21.713 -2.162 1.00 84.94 236 PRO A CA 1
ATOM 1790 C C . PRO A 1 236 ? 1.460 22.402 -3.532 1.00 84.94 236 PRO A C 1
ATOM 1792 O O . PRO A 1 236 ? 2.207 22.110 -4.468 1.00 84.94 236 PRO A O 1
ATOM 1795 N N . SER A 1 237 ? 0.530 23.345 -3.683 1.00 80.12 237 SER A N 1
ATOM 1796 C CA . SER A 1 237 ? 0.427 24.159 -4.903 1.00 80.12 237 SER A CA 1
ATOM 1797 C C . SER A 1 237 ? 1.553 25.199 -5.010 1.00 80.12 237 SER A C 1
ATOM 1799 O O . SER A 1 237 ? 1.947 25.551 -6.118 1.00 80.12 237 SER A O 1
ATOM 1801 N N . GLY A 1 238 ? 2.107 25.648 -3.878 1.00 77.06 238 GLY A N 1
ATOM 1802 C CA . GLY A 1 238 ? 3.288 26.516 -3.787 1.00 77.06 238 GLY A CA 1
ATOM 1803 C C . GLY A 1 238 ? 4.427 25.858 -3.000 1.00 77.06 238 GLY A C 1
ATOM 1804 O O . GLY A 1 238 ? 4.186 24.937 -2.231 1.00 77.06 238 GLY A O 1
ATOM 1805 N N . ARG A 1 239 ? 5.673 26.325 -3.180 1.00 82.06 239 ARG A N 1
ATOM 1806 C CA . ARG A 1 239 ? 6.888 25.767 -2.528 1.00 82.06 239 ARG A CA 1
ATOM 1807 C C . ARG A 1 239 ? 7.099 24.258 -2.758 1.00 82.06 239 ARG A C 1
ATOM 1809 O O . ARG A 1 239 ? 7.623 23.558 -1.898 1.00 82.06 239 ARG A O 1
ATOM 1816 N N . ARG A 1 240 ? 6.697 23.770 -3.934 1.00 85.44 240 ARG A N 1
ATOM 1817 C CA . ARG A 1 240 ? 6.828 22.363 -4.352 1.00 85.44 240 ARG A CA 1
ATOM 1818 C C . ARG A 1 240 ? 8.252 21.853 -4.274 1.00 85.44 240 ARG A C 1
ATOM 1820 O O . ARG A 1 240 ? 8.474 20.790 -3.723 1.00 85.44 240 ARG A O 1
ATOM 1827 N N . GLU A 1 241 ? 9.187 22.631 -4.799 1.00 86.06 241 GLU A N 1
ATOM 1828 C CA . GLU A 1 241 ? 10.603 22.282 -4.798 1.00 86.06 241 GLU A CA 1
ATOM 1829 C C . GLU A 1 241 ? 11.102 22.060 -3.371 1.00 86.06 241 GLU A C 1
ATOM 1831 O O . GLU A 1 241 ? 11.565 20.975 -3.068 1.00 86.06 241 GLU A O 1
ATOM 1836 N N . THR A 1 242 ? 10.829 22.992 -2.451 1.00 87.62 242 THR A N 1
ATOM 1837 C CA . THR A 1 242 ? 11.168 22.839 -1.027 1.00 87.62 242 THR A CA 1
ATOM 1838 C C . THR A 1 242 ? 10.512 21.619 -0.379 1.00 87.62 242 THR A C 1
ATOM 1840 O O . THR A 1 242 ? 11.112 20.982 0.479 1.00 87.62 242 THR A O 1
ATOM 1843 N N . PHE A 1 243 ? 9.268 21.300 -0.745 1.00 89.31 243 PHE A N 1
ATOM 1844 C CA . PHE A 1 243 ? 8.591 20.105 -0.242 1.00 89.31 243 PHE A CA 1
ATOM 1845 C C . PHE A 1 243 ? 9.276 18.827 -0.735 1.00 89.31 243 PHE A C 1
ATOM 1847 O O . PHE A 1 243 ? 9.522 17.921 0.054 1.00 89.31 243 PHE A O 1
ATOM 1854 N N . ILE A 1 244 ? 9.607 18.766 -2.027 1.00 88.81 244 ILE A N 1
ATOM 1855 C CA . ILE A 1 244 ? 10.302 17.619 -2.609 1.00 88.81 244 ILE A CA 1
ATOM 1856 C C . ILE A 1 244 ? 11.720 17.531 -2.036 1.00 88.81 244 ILE A C 1
ATOM 1858 O O . ILE A 1 244 ? 12.130 16.459 -1.630 1.00 88.81 244 ILE A O 1
ATOM 1862 N N . ASP A 1 245 ? 12.447 18.640 -1.905 1.00 89.25 245 ASP A N 1
ATOM 1863 C CA . ASP A 1 245 ? 13.767 18.665 -1.268 1.00 89.25 245 ASP A CA 1
ATOM 1864 C C . ASP A 1 245 ? 13.732 18.035 0.120 1.00 89.25 245 ASP A C 1
ATOM 1866 O O . ASP A 1 245 ? 14.587 17.219 0.430 1.00 89.25 245 ASP A O 1
ATOM 1870 N N . LYS A 1 246 ? 12.710 18.356 0.921 1.00 89.69 246 LYS A N 1
ATOM 1871 C CA . LYS A 1 246 ? 12.507 17.758 2.245 1.00 89.69 246 LYS A CA 1
ATOM 1872 C C . LYS A 1 246 ? 12.186 16.267 2.186 1.00 89.69 246 LYS A C 1
ATOM 1874 O O . LYS A 1 246 ? 12.699 15.518 3.003 1.00 89.69 246 LYS A O 1
ATOM 1879 N N . ALA A 1 247 ? 11.357 15.835 1.235 1.00 88.94 247 ALA A N 1
ATOM 1880 C CA . ALA A 1 247 ? 11.008 14.422 1.063 1.00 88.94 247 ALA A CA 1
ATOM 1881 C C . ALA A 1 247 ? 12.202 13.548 0.642 1.00 88.94 247 ALA A C 1
ATOM 1883 O O . ALA A 1 247 ? 12.115 12.332 0.714 1.00 88.94 247 ALA A O 1
ATOM 1884 N N . PHE A 1 248 ? 13.288 14.146 0.157 1.00 88.94 248 PHE A N 1
ATOM 1885 C CA . PHE A 1 248 ? 14.505 13.435 -0.243 1.00 88.94 248 PHE A CA 1
ATOM 1886 C C . PHE A 1 248 ? 15.728 13.909 0.561 1.00 88.94 248 PHE A C 1
ATOM 1888 O O . PHE A 1 248 ? 16.863 13.613 0.186 1.00 88.94 248 PHE A O 1
ATOM 1895 N N . ALA A 1 249 ? 15.510 14.681 1.632 1.00 84.44 249 ALA A N 1
ATOM 1896 C CA . ALA A 1 249 ? 16.565 15.181 2.501 1.00 84.44 249 ALA A CA 1
ATOM 1897 C C . ALA A 1 249 ? 16.992 14.091 3.478 1.00 84.44 249 ALA A C 1
ATOM 1899 O O . ALA A 1 249 ? 16.154 13.367 3.994 1.00 84.44 249 ALA A O 1
ATOM 1900 N N . ASP A 1 250 ? 18.286 14.030 3.780 1.00 84.19 250 ASP A N 1
ATOM 1901 C CA . ASP A 1 250 ? 18.872 13.152 4.802 1.00 84.19 250 ASP A CA 1
ATOM 1902 C C . ASP A 1 250 ? 18.895 11.647 4.466 1.00 84.19 250 ASP A C 1
ATOM 1904 O O . ASP A 1 250 ? 19.480 10.865 5.216 1.00 84.19 250 ASP A O 1
ATOM 1908 N N . GLN A 1 251 ? 18.369 11.228 3.309 1.00 87.00 251 GLN A N 1
ATOM 1909 C CA . GLN A 1 251 ? 18.604 9.889 2.757 1.00 87.00 251 GLN A CA 1
ATOM 1910 C C . GLN A 1 251 ? 19.755 9.924 1.741 1.00 87.00 251 GLN A C 1
ATOM 1912 O O . GLN A 1 251 ? 19.888 10.897 0.992 1.00 87.00 251 GLN A O 1
ATOM 1917 N N . PRO A 1 252 ? 20.580 8.866 1.657 1.00 90.44 252 PRO A N 1
ATOM 1918 C CA . PRO A 1 252 ? 21.736 8.824 0.768 1.00 90.44 252 PRO A CA 1
ATOM 1919 C C . PRO A 1 252 ? 21.328 8.454 -0.670 1.00 90.44 252 PRO A C 1
ATOM 1921 O O . PRO A 1 252 ? 21.870 7.523 -1.254 1.00 90.44 252 PRO A O 1
ATOM 1924 N N . TRP A 1 253 ? 20.356 9.173 -1.236 1.00 90.38 253 TRP A N 1
ATOM 1925 C CA . TRP A 1 253 ? 19.992 9.039 -2.643 1.00 90.38 253 TRP A CA 1
ATOM 1926 C C . TRP A 1 253 ? 21.127 9.519 -3.548 1.00 90.38 253 TRP A C 1
ATOM 1928 O O . TRP A 1 253 ? 21.718 10.579 -3.318 1.00 90.38 253 TRP A O 1
ATOM 1938 N N . SER A 1 254 ? 21.368 8.794 -4.635 1.00 91.94 254 SER A N 1
ATOM 1939 C CA . SER A 1 254 ? 22.218 9.271 -5.719 1.00 91.94 254 SER A CA 1
ATOM 1940 C C . SER A 1 254 ? 21.646 10.558 -6.344 1.00 91.94 254 SER A C 1
ATOM 1942 O O . SER A 1 254 ? 20.421 10.712 -6.472 1.00 91.94 254 SER A O 1
ATOM 1944 N N . PRO A 1 255 ? 22.504 11.513 -6.758 1.00 91.62 255 PRO A N 1
ATOM 1945 C CA . PRO A 1 255 ? 22.056 12.755 -7.387 1.00 91.62 255 PRO A CA 1
ATOM 1946 C C . PRO A 1 255 ? 21.147 12.525 -8.600 1.00 91.62 255 PRO A C 1
ATOM 1948 O O . PRO A 1 255 ? 20.181 13.262 -8.800 1.00 91.62 255 PRO A O 1
ATOM 1951 N N . GLU A 1 256 ? 21.427 11.490 -9.390 1.00 92.38 256 GLU A N 1
ATOM 1952 C CA . GLU A 1 256 ? 20.674 11.121 -10.587 1.00 92.38 256 GLU A CA 1
ATOM 1953 C C . GLU A 1 256 ? 19.226 10.744 -10.250 1.00 92.38 256 GLU A C 1
ATOM 1955 O O . GLU A 1 256 ? 18.295 11.220 -10.910 1.00 92.38 256 GLU A O 1
ATOM 1960 N N . VAL A 1 257 ? 19.022 9.945 -9.195 1.00 92.56 257 VAL A N 1
ATOM 1961 C CA . VAL A 1 257 ? 17.687 9.556 -8.718 1.00 92.56 257 VAL A CA 1
ATOM 1962 C C . VAL A 1 257 ? 16.922 10.779 -8.228 1.00 92.56 257 VAL A C 1
ATOM 1964 O O . VAL A 1 257 ? 15.782 11.000 -8.645 1.00 92.56 257 VAL A O 1
ATOM 1967 N N . VAL A 1 258 ? 17.555 11.622 -7.406 1.00 91.69 258 VAL A N 1
ATOM 1968 C CA . VAL A 1 258 ? 16.922 12.838 -6.872 1.00 91.69 258 VAL A CA 1
ATOM 1969 C C . VAL A 1 258 ? 16.487 13.774 -8.001 1.00 91.69 258 VAL A C 1
ATOM 1971 O O . VAL A 1 258 ? 15.353 14.257 -7.995 1.00 91.69 258 VAL A O 1
ATOM 1974 N N . VAL A 1 259 ? 17.351 14.016 -8.992 1.00 91.62 259 VAL A N 1
ATOM 1975 C CA . VAL A 1 259 ? 17.038 14.872 -10.149 1.00 91.62 259 VAL A CA 1
ATOM 1976 C C . VAL A 1 259 ? 15.887 14.289 -10.972 1.00 91.62 259 VAL A C 1
ATOM 1978 O O . VAL A 1 259 ? 14.945 15.015 -11.302 1.00 91.62 259 VAL A O 1
ATOM 1981 N N . GLY A 1 260 ? 15.926 12.987 -11.269 1.00 91.94 260 GLY A N 1
ATOM 1982 C CA . GLY A 1 260 ? 14.889 12.315 -12.051 1.00 91.94 260 GLY A CA 1
ATOM 1983 C C . GLY A 1 260 ? 13.519 12.358 -11.374 1.00 91.94 260 GLY A C 1
ATOM 1984 O O . GLY A 1 260 ? 12.524 12.738 -11.994 1.00 91.94 260 GLY A O 1
ATOM 1985 N N . VAL A 1 261 ? 13.458 12.037 -10.080 1.00 91.44 261 VAL A N 1
ATOM 1986 C CA . VAL A 1 261 ? 12.197 12.029 -9.328 1.00 91.44 261 VAL A CA 1
ATOM 1987 C C . VAL A 1 261 ? 11.650 13.443 -9.134 1.00 91.44 261 VAL A C 1
ATOM 1989 O O . VAL A 1 261 ? 10.446 13.653 -9.293 1.00 91.44 261 VAL A O 1
ATOM 1992 N N . LYS A 1 262 ? 12.510 14.436 -8.868 1.00 90.06 262 LYS A N 1
ATOM 1993 C CA . LYS A 1 262 ? 12.104 15.850 -8.778 1.00 90.06 262 LYS A CA 1
ATOM 1994 C C . LYS A 1 262 ? 11.437 16.343 -10.054 1.00 90.06 262 LYS A C 1
ATOM 1996 O O . LYS A 1 262 ? 10.383 16.974 -9.970 1.00 90.06 262 LYS A O 1
ATOM 2001 N N . ALA A 1 263 ? 12.019 16.041 -11.216 1.00 89.62 263 ALA A N 1
ATOM 2002 C CA . ALA A 1 263 ? 11.448 16.426 -12.504 1.00 89.62 263 ALA A CA 1
ATOM 2003 C C . ALA A 1 263 ? 10.039 15.835 -12.689 1.00 89.62 263 ALA A C 1
ATOM 2005 O O . ALA A 1 263 ? 9.100 16.561 -13.006 1.00 89.62 263 ALA A O 1
ATOM 2006 N N . LEU A 1 264 ? 9.865 14.546 -12.382 1.00 91.44 264 LEU A N 1
ATOM 2007 C CA . LEU A 1 264 ? 8.575 13.860 -12.495 1.00 91.44 264 LEU A CA 1
ATOM 2008 C C . LEU A 1 264 ? 7.532 14.389 -11.496 1.00 91.44 264 LEU A C 1
ATOM 2010 O O . LEU A 1 264 ? 6.377 14.617 -11.854 1.00 91.44 264 LEU A O 1
ATOM 2014 N N . LEU A 1 265 ? 7.920 14.636 -10.242 1.00 88.62 265 LEU A N 1
ATOM 2015 C CA . LEU A 1 265 ? 7.013 15.198 -9.236 1.00 88.62 265 LEU A CA 1
ATOM 2016 C C . LEU A 1 265 ? 6.614 16.647 -9.556 1.00 88.62 265 LEU A C 1
ATOM 2018 O O . LEU A 1 265 ? 5.489 17.052 -9.250 1.00 88.62 265 LEU A O 1
ATOM 2022 N N . ALA A 1 266 ? 7.481 17.424 -10.211 1.00 83.88 266 ALA A N 1
ATOM 2023 C CA . ALA A 1 266 ? 7.154 18.778 -10.657 1.00 83.88 266 ALA A CA 1
ATOM 2024 C C . ALA A 1 266 ? 6.027 18.797 -11.710 1.00 83.88 266 ALA A C 1
ATOM 2026 O O . ALA A 1 266 ? 5.210 19.725 -11.719 1.00 83.88 266 ALA A O 1
ATOM 2027 N N . GLU A 1 267 ? 5.932 17.754 -12.542 1.00 86.00 267 GLU A N 1
ATOM 2028 C CA . GLU A 1 267 ? 4.887 17.589 -13.563 1.00 86.00 267 GLU A CA 1
ATOM 2029 C C . GLU A 1 267 ? 3.517 17.191 -12.985 1.00 86.00 267 GLU A C 1
ATOM 2031 O O . GLU A 1 267 ? 2.487 17.310 -13.661 1.00 86.00 267 GLU A O 1
ATOM 2036 N N . VAL A 1 268 ? 3.454 16.772 -11.714 1.00 84.38 268 VAL A N 1
ATOM 2037 C CA . VAL A 1 268 ? 2.187 16.451 -11.045 1.00 84.38 268 VAL A CA 1
ATOM 2038 C C . VAL A 1 268 ? 1.325 17.714 -10.954 1.00 84.38 268 VAL A C 1
ATOM 2040 O O . VAL A 1 268 ? 1.651 18.701 -10.281 1.00 84.38 268 VAL A O 1
ATOM 2043 N N . LYS A 1 269 ? 0.174 17.697 -11.635 1.00 70.25 269 LYS A N 1
ATOM 2044 C CA . LYS A 1 269 ? -0.740 18.845 -11.708 1.00 70.25 269 LYS A CA 1
ATOM 2045 C C . LYS A 1 269 ? -1.270 19.223 -10.322 1.00 70.25 269 LYS A C 1
ATOM 2047 O O . LYS A 1 269 ? -1.960 18.439 -9.672 1.00 70.25 269 LYS A O 1
ATOM 2052 N N . ALA A 1 270 ? -1.025 20.471 -9.918 1.00 61.50 270 ALA A N 1
ATOM 2053 C CA . ALA A 1 270 ? -1.415 21.013 -8.608 1.00 61.50 270 ALA A CA 1
ATOM 2054 C C . ALA A 1 270 ? -2.912 20.914 -8.303 1.00 61.50 270 ALA A C 1
ATOM 2056 O O . ALA A 1 270 ? -3.300 20.792 -7.148 1.00 61.50 270 ALA A O 1
ATOM 2057 N N . GLN A 1 271 ? -3.747 20.966 -9.341 1.00 52.62 271 GLN A N 1
ATOM 2058 C CA . GLN A 1 271 ? -5.202 20.962 -9.204 1.00 52.62 271 GLN A CA 1
ATOM 2059 C C . GLN A 1 271 ? -5.781 19.564 -8.972 1.00 52.62 271 GLN A C 1
ATOM 2061 O O . GLN A 1 271 ? -6.858 19.443 -8.396 1.00 52.62 271 GLN A O 1
ATOM 2066 N N . THR A 1 272 ? -5.099 18.510 -9.432 1.00 65.56 272 THR A N 1
ATOM 2067 C CA . THR A 1 272 ? -5.606 17.138 -9.315 1.00 65.56 272 THR A CA 1
ATOM 2068 C C . THR A 1 272 ? -4.909 16.345 -8.223 1.00 65.56 272 THR A C 1
ATOM 2070 O O . THR A 1 272 ? -5.522 15.404 -7.733 1.00 65.56 272 THR A O 1
ATOM 2073 N N . GLY A 1 273 ? -3.646 16.654 -7.888 1.00 66.00 273 GLY A N 1
ATOM 2074 C CA . GLY A 1 273 ? -2.831 15.872 -6.937 1.00 66.00 273 GLY A CA 1
ATOM 2075 C C . GLY A 1 273 ? -2.633 14.402 -7.342 1.00 66.00 273 GLY A C 1
ATOM 2076 O O . GLY A 1 273 ? -2.038 13.616 -6.621 1.00 66.00 273 GLY A O 1
ATOM 2077 N N . LYS A 1 274 ? -3.160 14.003 -8.502 1.00 81.88 274 LYS A N 1
ATOM 2078 C CA . LYS A 1 274 ? -3.224 12.619 -8.949 1.00 81.88 274 LYS A CA 1
ATOM 2079 C C . LYS A 1 274 ? -2.009 12.302 -9.805 1.00 81.88 274 LYS A C 1
ATOM 2081 O O . LYS A 1 274 ? -1.867 12.851 -10.899 1.00 81.88 274 LYS A O 1
ATOM 2086 N N . VAL A 1 275 ? -1.175 11.393 -9.317 1.00 88.06 275 VAL A N 1
ATOM 2087 C CA . VAL A 1 275 ? -0.114 10.757 -10.100 1.00 88.06 275 VAL A CA 1
ATOM 2088 C C . VAL A 1 275 ? -0.775 9.762 -11.058 1.00 88.06 275 VAL A C 1
ATOM 2090 O O . VAL A 1 275 ? -1.554 8.912 -10.624 1.00 88.06 275 VAL A O 1
ATOM 2093 N N . SER A 1 276 ? -0.539 9.890 -12.366 1.00 89.69 276 SER A N 1
ATOM 2094 C CA . SER A 1 276 ? -1.041 8.906 -13.337 1.00 89.69 276 SER A CA 1
ATOM 2095 C C . SER A 1 276 ? -0.293 7.573 -13.190 1.00 89.69 276 SER A C 1
ATOM 2097 O O . SER A 1 276 ? 0.850 7.581 -12.730 1.00 89.69 276 SER A O 1
ATOM 2099 N N . PRO A 1 277 ? -0.879 6.432 -13.602 1.00 91.81 277 PRO A N 1
ATOM 2100 C CA . PRO A 1 277 ? -0.186 5.141 -13.577 1.00 91.81 277 PRO A CA 1
ATOM 2101 C C . PRO A 1 277 ? 1.163 5.180 -14.306 1.00 91.81 277 PRO A C 1
ATOM 2103 O O . PRO A 1 277 ? 2.179 4.782 -13.740 1.00 91.81 277 PRO A O 1
ATOM 2106 N N . ALA A 1 278 ? 1.203 5.768 -15.507 1.00 91.44 278 ALA A N 1
ATOM 2107 C CA . ALA A 1 278 ? 2.441 5.942 -16.263 1.00 91.44 278 ALA A CA 1
ATOM 2108 C C . ALA A 1 278 ? 3.497 6.784 -15.515 1.00 91.44 278 ALA A C 1
ATOM 2110 O O . ALA A 1 278 ? 4.660 6.390 -15.451 1.00 91.44 278 ALA A O 1
ATOM 2111 N N . MET A 1 279 ? 3.106 7.904 -14.892 1.00 92.88 279 MET A N 1
ATOM 2112 C CA . MET A 1 279 ? 4.040 8.729 -14.112 1.00 92.88 279 MET A CA 1
ATOM 2113 C C . MET A 1 279 ? 4.513 8.004 -12.847 1.00 92.88 279 MET A C 1
ATOM 2115 O O . MET A 1 279 ? 5.687 8.073 -12.496 1.00 92.88 279 MET A O 1
ATOM 2119 N N . CYS A 1 280 ? 3.628 7.249 -12.192 1.00 94.62 280 CYS A N 1
ATOM 2120 C CA . CYS A 1 280 ? 3.982 6.422 -11.044 1.00 94.62 280 CYS A CA 1
ATOM 2121 C C . CYS A 1 280 ? 5.013 5.352 -11.435 1.00 94.62 280 CYS A C 1
ATOM 2123 O O . CYS A 1 280 ? 6.024 5.218 -10.751 1.00 94.62 280 CYS A O 1
ATOM 2125 N N . LYS A 1 281 ? 4.827 4.664 -12.575 1.00 95.62 281 LYS A N 1
ATOM 2126 C CA . LYS A 1 281 ? 5.827 3.749 -13.157 1.00 95.62 281 LYS A CA 1
ATOM 2127 C C . LYS A 1 281 ? 7.182 4.438 -13.329 1.00 95.62 281 LYS A C 1
ATOM 2129 O O . LYS A 1 281 ? 8.197 3.889 -12.915 1.00 95.62 281 LYS A O 1
ATOM 2134 N N . MET A 1 282 ? 7.202 5.631 -13.927 1.00 95.75 282 MET A N 1
ATOM 2135 C CA . MET A 1 282 ? 8.444 6.375 -14.166 1.00 95.75 282 MET A CA 1
ATOM 2136 C C . MET A 1 282 ? 9.159 6.737 -12.861 1.00 95.75 282 MET A C 1
ATOM 2138 O O . MET A 1 282 ? 10.367 6.544 -12.771 1.00 95.75 282 MET A O 1
ATOM 2142 N N . ILE A 1 283 ? 8.426 7.205 -11.845 1.00 95.62 283 ILE A N 1
ATOM 2143 C CA . ILE A 1 283 ? 8.999 7.552 -10.537 1.00 95.62 283 ILE A CA 1
ATOM 2144 C C . ILE A 1 283 ? 9.545 6.301 -9.838 1.00 95.62 283 ILE A C 1
ATOM 2146 O O . ILE A 1 283 ? 10.682 6.315 -9.376 1.00 95.62 283 ILE A O 1
ATOM 2150 N N . VAL A 1 284 ? 8.777 5.205 -9.805 1.00 96.00 284 VAL A N 1
ATOM 2151 C CA . VAL A 1 284 ? 9.218 3.927 -9.216 1.00 96.00 284 VAL A CA 1
ATOM 2152 C C . VAL A 1 284 ? 10.479 3.411 -9.916 1.00 96.00 284 VAL A C 1
ATOM 2154 O O . VAL A 1 284 ? 11.437 3.033 -9.250 1.00 96.00 284 VAL A O 1
ATOM 2157 N N . ASN A 1 285 ? 10.529 3.465 -11.250 1.00 95.81 285 ASN A N 1
ATOM 2158 C CA . ASN A 1 285 ? 11.706 3.039 -12.010 1.00 95.81 285 ASN A CA 1
ATOM 2159 C C . ASN A 1 285 ? 12.917 3.956 -11.807 1.00 95.81 285 ASN A C 1
ATOM 2161 O O . ASN A 1 285 ? 14.038 3.455 -11.792 1.00 95.81 285 ASN A O 1
ATOM 2165 N N . ALA A 1 286 ? 12.706 5.267 -11.644 1.00 94.88 286 ALA A N 1
ATOM 2166 C CA . ALA A 1 286 ? 13.775 6.203 -11.306 1.00 94.88 286 ALA A CA 1
ATOM 2167 C C . ALA A 1 286 ? 14.365 5.867 -9.931 1.00 94.88 286 ALA A C 1
ATOM 2169 O O . ALA A 1 286 ? 15.572 5.733 -9.805 1.00 94.88 286 ALA A O 1
ATOM 2170 N N . ILE A 1 287 ? 13.520 5.623 -8.929 1.00 93.88 287 ILE A N 1
ATOM 2171 C CA . ILE A 1 287 ? 13.947 5.208 -7.585 1.00 93.88 287 ILE A CA 1
ATOM 2172 C C . ILE A 1 287 ? 14.681 3.860 -7.616 1.00 93.88 287 ILE A C 1
ATOM 2174 O O . ILE A 1 287 ? 15.669 3.668 -6.913 1.00 93.88 287 ILE A O 1
ATOM 2178 N N . ALA A 1 288 ? 14.240 2.930 -8.463 1.00 93.06 288 ALA A N 1
ATOM 2179 C CA . ALA A 1 288 ? 14.872 1.625 -8.645 1.00 93.06 288 ALA A CA 1
ATOM 2180 C C . ALA A 1 288 ? 16.206 1.653 -9.409 1.00 93.06 288 ALA A C 1
ATOM 2182 O O . ALA A 1 288 ? 16.796 0.589 -9.633 1.00 93.06 288 ALA A O 1
ATOM 2183 N N . ALA A 1 289 ? 16.657 2.829 -9.854 1.00 91.38 289 ALA A N 1
ATOM 2184 C CA . ALA A 1 289 ? 18.006 3.027 -10.371 1.00 91.38 289 ALA A CA 1
ATOM 2185 C C . ALA A 1 289 ? 19.044 3.201 -9.252 1.00 91.38 289 ALA A C 1
ATOM 2187 O O . ALA A 1 289 ? 20.229 3.057 -9.531 1.00 91.38 289 ALA A O 1
ATOM 2188 N N . GLU A 1 290 ? 18.610 3.467 -8.014 1.00 91.56 290 GLU A N 1
ATOM 2189 C CA . GLU A 1 290 ? 19.503 3.527 -6.857 1.00 91.56 290 GLU A CA 1
ATOM 2190 C C . GLU A 1 290 ? 20.229 2.188 -6.666 1.00 91.56 290 GLU A C 1
ATOM 2192 O O . GLU A 1 290 ? 19.600 1.124 -6.636 1.00 91.56 290 GLU A O 1
ATOM 2197 N N . GLU A 1 291 ? 21.555 2.236 -6.549 1.00 84.25 291 GLU A N 1
ATOM 2198 C CA . GLU A 1 291 ? 22.378 1.036 -6.421 1.00 84.25 291 GLU A CA 1
ATOM 2199 C C . GLU A 1 291 ? 22.315 0.446 -4.999 1.00 84.25 291 GLU A C 1
ATOM 2201 O O . GLU A 1 291 ? 21.905 1.084 -4.033 1.00 84.25 291 GLU A O 1
ATOM 2206 N N . GLY A 1 292 ? 22.711 -0.821 -4.852 1.00 79.94 292 GLY A N 1
ATOM 2207 C CA . GLY A 1 292 ? 22.846 -1.473 -3.541 1.00 79.94 292 GLY A CA 1
ATOM 2208 C C . GLY A 1 292 ? 21.558 -2.038 -2.931 1.00 79.94 292 GLY A C 1
ATOM 2209 O O . GLY A 1 292 ? 21.643 -2.881 -2.041 1.00 79.94 292 GLY A O 1
ATOM 2210 N N . VAL A 1 293 ? 20.375 -1.669 -3.434 1.00 81.31 293 VAL A N 1
ATOM 2211 C CA . VAL A 1 293 ? 19.093 -2.246 -2.993 1.00 81.31 293 VAL A CA 1
ATOM 2212 C C . VAL A 1 293 ? 18.268 -2.697 -4.191 1.00 81.31 293 VAL A C 1
ATOM 2214 O O . VAL A 1 293 ? 18.010 -1.941 -5.123 1.00 81.31 293 VAL A O 1
ATOM 2217 N N . GLN A 1 294 ? 17.790 -3.941 -4.156 1.00 83.75 294 GLN A N 1
ATOM 2218 C CA . GLN A 1 294 ? 16.876 -4.439 -5.176 1.00 83.75 294 GLN A CA 1
ATOM 2219 C C . GLN A 1 294 ? 15.455 -3.925 -4.921 1.00 83.75 294 GLN A C 1
ATOM 2221 O O . GLN A 1 294 ? 14.748 -4.421 -4.043 1.00 83.75 294 GLN A O 1
ATOM 2226 N N . ARG A 1 295 ? 15.050 -2.923 -5.703 1.00 89.69 295 ARG A N 1
ATOM 2227 C CA . ARG A 1 295 ? 13.746 -2.258 -5.599 1.00 89.69 295 ARG A CA 1
ATOM 2228 C C . ARG A 1 295 ? 12.752 -2.716 -6.671 1.00 89.69 295 ARG A C 1
ATOM 2230 O O . ARG A 1 295 ? 13.175 -3.249 -7.702 1.00 89.69 295 ARG A O 1
ATOM 2237 N N . PRO A 1 296 ? 11.446 -2.475 -6.456 1.00 92.19 296 PRO A N 1
ATOM 2238 C CA . PRO A 1 296 ? 10.417 -2.744 -7.450 1.00 92.19 296 PRO A CA 1
ATOM 2239 C C . PRO A 1 296 ? 10.653 -2.007 -8.763 1.00 92.19 296 PRO A C 1
ATOM 2241 O O . PRO A 1 296 ? 11.053 -0.845 -8.765 1.00 92.19 296 PRO A O 1
ATOM 2244 N N . ARG A 1 297 ? 10.333 -2.656 -9.881 1.00 95.56 297 ARG A N 1
ATOM 2245 C CA . ARG A 1 297 ? 10.313 -2.032 -11.211 1.00 95.56 297 ARG A CA 1
ATOM 2246 C C . ARG A 1 297 ? 8.963 -2.237 -11.871 1.00 95.56 297 ARG A C 1
ATOM 2248 O O . ARG A 1 297 ? 8.375 -3.306 -11.754 1.00 95.56 297 ARG A O 1
ATOM 2255 N N . GLY A 1 298 ? 8.472 -1.204 -12.542 1.00 96.75 298 GLY A N 1
ATOM 2256 C CA . GLY A 1 298 ? 7.214 -1.207 -13.273 1.00 96.75 298 GLY A CA 1
ATOM 2257 C C . GLY A 1 298 ? 7.417 -1.306 -14.784 1.00 96.75 298 GLY A C 1
ATOM 2258 O O . GLY A 1 298 ? 8.327 -0.687 -15.337 1.00 96.75 298 GLY A O 1
ATOM 2259 N N . PHE A 1 299 ? 6.519 -2.024 -15.451 1.00 96.62 299 PHE A N 1
ATOM 2260 C CA . PHE A 1 299 ? 6.539 -2.295 -16.887 1.00 96.62 299 PHE A CA 1
ATOM 2261 C C . PHE A 1 299 ? 5.140 -2.112 -17.462 1.00 96.62 299 PHE A C 1
ATOM 2263 O O . PHE A 1 299 ? 4.146 -2.487 -16.838 1.00 96.62 299 PHE A O 1
ATOM 2270 N N . THR A 1 300 ? 5.041 -1.528 -18.653 1.00 96.00 300 THR A N 1
ATOM 2271 C CA . THR A 1 300 ? 3.741 -1.386 -19.322 1.00 96.00 300 THR A CA 1
ATOM 2272 C C . THR A 1 300 ? 3.327 -2.712 -19.952 1.00 96.00 300 THR A C 1
ATOM 2274 O O . THR A 1 300 ? 4.077 -3.294 -20.735 1.00 96.00 300 THR A O 1
ATOM 2277 N N . LEU A 1 301 ? 2.107 -3.153 -19.651 1.00 94.94 301 LEU A N 1
ATOM 2278 C CA . LEU A 1 301 ? 1.505 -4.328 -20.267 1.00 94.94 301 LEU A CA 1
ATOM 2279 C C . LEU A 1 301 ? 0.712 -3.961 -21.522 1.00 94.94 301 LEU A C 1
ATOM 2281 O O . LEU A 1 301 ? 0.042 -2.931 -21.580 1.00 94.94 301 LEU A O 1
ATOM 2285 N N . SER A 1 302 ? 0.746 -4.857 -22.502 1.00 92.62 302 SER A N 1
ATOM 2286 C CA . SER A 1 302 ? -0.169 -4.900 -23.645 1.00 92.62 302 SER A CA 1
ATOM 2287 C C . SER A 1 302 ? -1.222 -6.006 -23.516 1.00 92.62 302 SER A C 1
ATOM 2289 O O . SER A 1 302 ? -2.226 -5.971 -24.222 1.00 92.62 302 SER A O 1
ATOM 2291 N N . LYS A 1 303 ? -1.008 -6.987 -22.628 1.00 92.88 303 LYS A N 1
ATOM 2292 C CA . LYS A 1 303 ? -1.857 -8.178 -22.478 1.00 92.88 303 LYS A CA 1
ATOM 2293 C C . LYS A 1 303 ? -1.727 -8.763 -21.073 1.00 92.88 303 LYS A C 1
ATOM 2295 O O . LYS A 1 303 ? -0.618 -8.833 -20.544 1.00 92.88 303 LYS A O 1
ATOM 2300 N N . PHE A 1 304 ? -2.835 -9.225 -20.496 1.00 95.88 304 PHE A N 1
ATOM 2301 C CA . PHE A 1 304 ? -2.851 -9.910 -19.202 1.00 95.88 304 PHE A CA 1
ATOM 2302 C C . PHE A 1 304 ? -3.911 -11.015 -19.194 1.00 95.88 304 PHE A C 1
ATOM 2304 O O . PHE A 1 304 ? -5.107 -10.748 -19.121 1.00 95.88 304 PHE A O 1
ATOM 2311 N N . ILE A 1 305 ? -3.457 -12.266 -19.273 1.00 95.38 305 ILE A N 1
ATOM 2312 C CA . ILE A 1 305 ? -4.321 -13.450 -19.318 1.00 95.38 305 ILE A CA 1
ATOM 2313 C C . ILE A 1 305 ? -4.067 -14.317 -18.090 1.00 95.38 305 ILE A C 1
ATOM 2315 O O . ILE A 1 305 ? -2.919 -14.657 -17.799 1.00 95.38 305 ILE A O 1
ATOM 2319 N N . VAL A 1 306 ? -5.134 -14.745 -17.417 1.00 95.62 306 VAL A N 1
ATOM 2320 C CA . VAL A 1 306 ? -5.081 -15.698 -16.300 1.00 95.62 306 VAL A CA 1
ATOM 2321 C C . VAL A 1 306 ? -5.943 -16.904 -16.647 1.00 95.62 306 VAL A C 1
ATOM 2323 O O . VAL A 1 306 ? -7.127 -16.763 -16.922 1.00 95.62 306 VAL A O 1
ATOM 2326 N N . ASN A 1 307 ? -5.352 -18.100 -16.658 1.00 94.25 307 ASN A N 1
ATOM 2327 C CA . ASN A 1 307 ? -6.030 -19.359 -16.999 1.00 94.25 307 ASN A CA 1
ATOM 2328 C C . ASN A 1 307 ? -6.759 -19.336 -18.355 1.00 94.25 307 ASN A C 1
ATOM 2330 O O . ASN A 1 307 ? -7.787 -19.982 -18.530 1.00 94.25 307 ASN A O 1
ATOM 2334 N N . GLY A 1 308 ? -6.211 -18.597 -19.324 1.00 91.75 308 GLY A N 1
ATOM 2335 C CA . GLY A 1 308 ? -6.798 -18.434 -20.658 1.00 91.75 308 GLY A CA 1
ATOM 2336 C C . GLY A 1 308 ? -7.842 -17.317 -20.767 1.00 91.75 308 GLY A C 1
ATOM 2337 O O . GLY A 1 308 ? -8.260 -17.009 -21.877 1.00 91.75 308 GLY A O 1
ATOM 2338 N N . GLU A 1 309 ? -8.218 -16.680 -19.659 1.00 94.69 309 GLU A N 1
ATOM 2339 C CA . GLU A 1 309 ? -9.147 -15.550 -19.631 1.00 94.69 309 GLU A CA 1
ATOM 2340 C C . GLU A 1 309 ? -8.391 -14.217 -19.719 1.00 94.69 309 GLU A C 1
ATOM 2342 O O . GLU A 1 309 ? -7.500 -13.960 -18.905 1.00 94.69 309 GLU A O 1
ATOM 2347 N N . ASP A 1 310 ? -8.739 -13.372 -20.695 1.00 94.38 310 ASP A N 1
ATOM 2348 C CA . ASP A 1 310 ? -8.184 -12.022 -20.818 1.00 94.38 310 ASP A CA 1
ATOM 2349 C C . ASP A 1 310 ? -8.817 -11.090 -19.782 1.00 94.38 310 ASP A C 1
ATOM 2351 O O . ASP A 1 310 ? -9.988 -10.721 -19.865 1.00 94.38 310 ASP A O 1
ATOM 2355 N N . LYS A 1 311 ? -8.017 -10.690 -18.794 1.00 93.94 311 LYS A N 1
ATOM 2356 C CA . LYS A 1 311 ? -8.455 -9.812 -17.707 1.00 93.94 311 LYS A CA 1
ATOM 2357 C C . LYS A 1 311 ? -8.580 -8.350 -18.144 1.00 93.94 311 LYS A C 1
ATOM 2359 O O . LYS A 1 311 ? -9.031 -7.517 -17.360 1.00 93.94 311 LYS A O 1
ATOM 2364 N N . LEU A 1 312 ? -8.208 -8.023 -19.383 1.00 92.81 312 LEU A N 1
ATOM 2365 C CA . LEU A 1 312 ? -8.263 -6.675 -19.948 1.00 92.81 312 LEU A CA 1
ATOM 2366 C C . LEU A 1 312 ? -9.368 -6.500 -21.002 1.00 92.81 312 LEU A C 1
ATOM 2368 O O . LEU A 1 312 ? -9.442 -5.434 -21.615 1.00 92.81 312 LEU A O 1
ATOM 2372 N N . ASP A 1 313 ? -10.252 -7.489 -21.185 1.00 91.56 313 ASP A N 1
ATOM 2373 C CA . ASP A 1 313 ? -11.288 -7.485 -22.235 1.00 91.56 313 ASP A CA 1
ATOM 2374 C C . ASP A 1 313 ? -12.390 -6.414 -22.036 1.00 91.56 313 ASP A C 1
ATOM 2376 O O . ASP A 1 313 ? -13.167 -6.078 -22.937 1.00 91.56 313 ASP A O 1
ATOM 2380 N N . ASN A 1 314 ? -12.435 -5.768 -20.871 1.00 91.75 314 ASN A N 1
ATOM 2381 C CA . ASN A 1 314 ? -13.403 -4.706 -20.620 1.00 91.75 314 ASN A CA 1
ATOM 2382 C C . ASN A 1 314 ? -13.036 -3.367 -21.304 1.00 91.75 314 ASN A C 1
ATOM 2384 O O . ASN A 1 314 ? -11.872 -3.020 -21.528 1.00 91.75 314 ASN A O 1
ATOM 2388 N N . ASP A 1 315 ? -14.059 -2.557 -21.597 1.00 91.44 315 ASP A N 1
ATOM 2389 C CA . ASP A 1 315 ? -13.930 -1.271 -22.300 1.00 91.44 315 ASP A CA 1
ATOM 2390 C C . ASP A 1 315 ? -13.027 -0.243 -21.588 1.00 91.44 315 ASP A C 1
ATOM 2392 O O . ASP A 1 315 ? -12.495 0.670 -22.235 1.00 91.44 315 ASP A O 1
ATOM 2396 N N . LYS A 1 316 ? -12.900 -0.315 -20.255 1.00 91.38 316 LYS A N 1
ATOM 2397 C CA . LYS A 1 316 ? -12.052 0.598 -19.470 1.00 91.38 316 LYS A CA 1
ATOM 2398 C C . LYS A 1 316 ? -10.589 0.201 -19.598 1.00 91.38 316 LYS A C 1
ATOM 2400 O O . LYS A 1 316 ? -9.768 1.066 -19.904 1.00 91.38 316 LYS A O 1
ATOM 2405 N N . CYS A 1 317 ? -10.286 -1.084 -19.436 1.00 90.56 317 CYS A N 1
ATOM 2406 C CA . CYS A 1 317 ? -8.964 -1.656 -19.653 1.00 90.56 317 CYS A CA 1
ATOM 2407 C C . CYS A 1 317 ? -8.479 -1.405 -21.079 1.00 90.56 317 CYS A C 1
ATOM 2409 O O . CYS A 1 317 ? -7.387 -0.867 -21.238 1.00 90.56 317 CYS A O 1
ATOM 2411 N N . ARG A 1 318 ? -9.303 -1.651 -22.108 1.00 91.38 318 ARG A N 1
ATOM 2412 C CA . ARG A 1 318 ? -8.934 -1.369 -23.510 1.00 91.38 318 ARG A CA 1
ATOM 2413 C C . ARG A 1 318 ? -8.534 0.095 -23.740 1.00 91.38 318 ARG A C 1
ATOM 2415 O O . ARG A 1 318 ? -7.471 0.368 -24.289 1.00 91.38 318 ARG A O 1
ATOM 2422 N N . ARG A 1 319 ? -9.305 1.054 -23.214 1.00 91.62 319 ARG A N 1
ATOM 2423 C CA . ARG A 1 319 ? -8.964 2.493 -23.297 1.00 91.62 319 ARG A CA 1
ATOM 2424 C C . ARG A 1 319 ? -7.714 2.887 -22.502 1.00 91.62 319 ARG A C 1
ATOM 2426 O O . ARG A 1 319 ? -7.068 3.881 -22.828 1.00 91.62 319 ARG A O 1
ATOM 2433 N N . ARG A 1 320 ? -7.401 2.171 -21.420 1.00 90.62 320 ARG A N 1
ATOM 2434 C CA . ARG A 1 320 ? -6.200 2.391 -20.592 1.00 90.62 320 ARG A CA 1
ATOM 2435 C C . ARG A 1 320 ? -4.957 1.759 -21.215 1.00 90.62 320 ARG A C 1
ATOM 2437 O O . ARG A 1 320 ? -3.889 2.360 -21.141 1.00 90.62 320 ARG A O 1
ATOM 2444 N N . LEU A 1 321 ? -5.104 0.613 -21.878 1.00 90.50 321 LEU A N 1
ATOM 2445 C CA . LEU A 1 321 ? -4.057 -0.027 -22.673 1.00 90.50 321 LEU A CA 1
ATOM 2446 C C . LEU A 1 321 ? -3.539 0.911 -23.767 1.00 90.50 321 LEU A C 1
ATOM 2448 O O . LEU A 1 321 ? -2.333 1.119 -23.863 1.00 90.50 321 LEU A O 1
ATOM 2452 N N . GLU A 1 322 ? -4.440 1.570 -24.504 1.00 89.12 322 GLU A N 1
ATOM 2453 C CA . GLU A 1 322 ? -4.090 2.584 -25.518 1.00 89.12 322 GLU A CA 1
ATOM 2454 C C . GLU A 1 322 ? -3.284 3.767 -24.953 1.00 89.12 322 GLU A C 1
ATOM 2456 O O . GLU A 1 322 ? -2.578 4.454 -25.686 1.00 89.12 322 GLU A O 1
ATOM 2461 N N . ARG A 1 323 ? -3.392 4.021 -23.644 1.00 88.62 323 ARG A N 1
ATOM 2462 C CA . ARG A 1 323 ? -2.683 5.095 -22.932 1.00 88.62 323 ARG A CA 1
ATOM 2463 C C . ARG A 1 323 ? -1.454 4.607 -22.175 1.00 88.62 323 ARG A C 1
ATOM 2465 O O . ARG A 1 323 ? -0.847 5.403 -21.466 1.00 88.62 323 ARG A O 1
ATOM 2472 N N . HIS A 1 324 ? -1.103 3.328 -22.304 1.00 88.75 324 HIS A N 1
ATOM 2473 C CA . HIS A 1 324 ? -0.006 2.701 -21.566 1.00 88.75 324 HIS A CA 1
ATOM 2474 C C . HIS A 1 324 ? -0.175 2.761 -20.034 1.00 88.75 324 HIS A C 1
ATOM 2476 O O . HIS A 1 324 ? 0.813 2.780 -19.300 1.00 88.75 324 HIS A O 1
ATOM 2482 N N . ASP A 1 325 ? -1.425 2.772 -19.554 1.00 91.31 325 ASP A N 1
ATOM 2483 C CA . ASP A 1 325 ? -1.779 2.915 -18.133 1.00 91.31 325 ASP A CA 1
ATOM 2484 C C . ASP A 1 325 ? -1.945 1.571 -17.393 1.00 91.31 325 ASP A C 1
ATOM 2486 O O . ASP A 1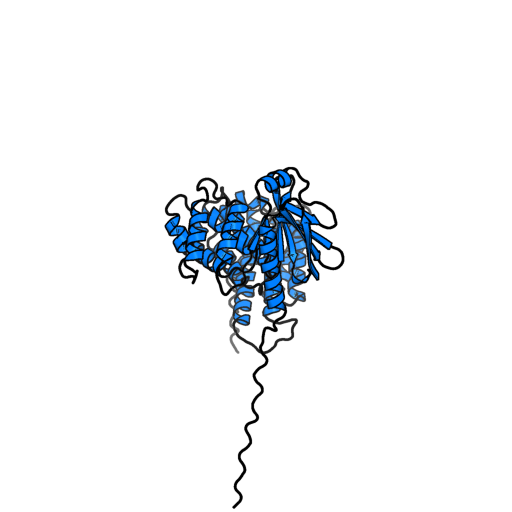 325 ? -2.164 1.579 -16.184 1.00 91.31 325 ASP A O 1
ATOM 2490 N N . ILE A 1 326 ? -1.862 0.425 -18.080 1.00 94.44 326 ILE A N 1
ATOM 2491 C CA . ILE A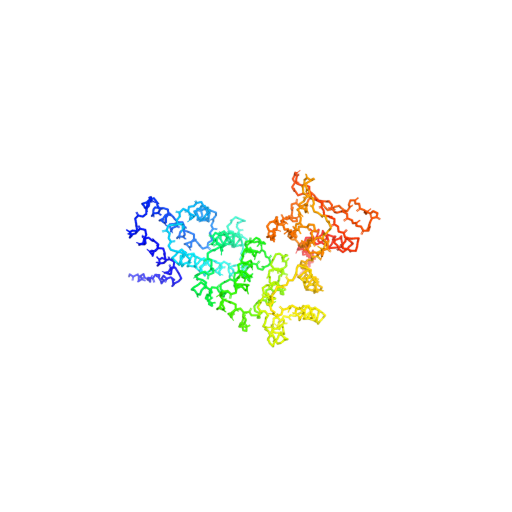 1 326 ? -1.867 -0.898 -17.432 1.00 94.44 326 ILE A CA 1
ATOM 2492 C C . ILE A 1 326 ? -0.427 -1.286 -17.113 1.00 94.44 326 ILE A C 1
ATOM 2494 O O . ILE A 1 326 ? 0.382 -1.490 -18.024 1.00 94.44 326 ILE A O 1
ATOM 2498 N N . ILE A 1 327 ? -0.099 -1.360 -15.825 1.00 96.38 327 ILE A N 1
ATOM 2499 C CA . ILE A 1 327 ? 1.274 -1.537 -15.350 1.00 96.38 327 ILE A CA 1
ATOM 2500 C C . ILE A 1 327 ? 1.380 -2.826 -14.536 1.00 96.38 327 ILE A C 1
ATOM 2502 O O . ILE A 1 327 ? 0.546 -3.097 -13.670 1.00 96.38 327 ILE A O 1
ATOM 2506 N N . VAL A 1 328 ? 2.435 -3.599 -14.791 1.00 96.44 328 VAL A N 1
ATOM 2507 C CA . VAL A 1 328 ? 2.905 -4.642 -13.878 1.00 96.44 328 VAL A CA 1
ATOM 2508 C C . VAL A 1 328 ? 4.110 -4.128 -13.113 1.00 96.44 328 VAL A C 1
ATOM 2510 O O . VAL A 1 328 ? 5.054 -3.622 -13.711 1.00 96.44 328 VAL A O 1
ATOM 2513 N N . TYR A 1 329 ? 4.088 -4.268 -11.798 1.00 95.62 329 TYR A N 1
ATOM 2514 C CA . TYR A 1 329 ? 5.237 -4.055 -10.939 1.00 95.62 329 TYR A CA 1
ATOM 2515 C C . TYR A 1 329 ? 5.817 -5.399 -10.524 1.00 95.62 329 TYR A C 1
ATOM 2517 O O . TYR A 1 329 ? 5.095 -6.379 -10.336 1.00 95.62 329 TYR A O 1
ATOM 2525 N N . PHE A 1 330 ? 7.134 -5.458 -10.429 1.00 93.62 330 PHE A N 1
ATOM 2526 C CA . PHE A 1 330 ? 7.848 -6.676 -10.114 1.00 93.62 330 PHE A CA 1
ATOM 2527 C C . PHE A 1 330 ? 8.985 -6.394 -9.143 1.00 93.62 330 PHE A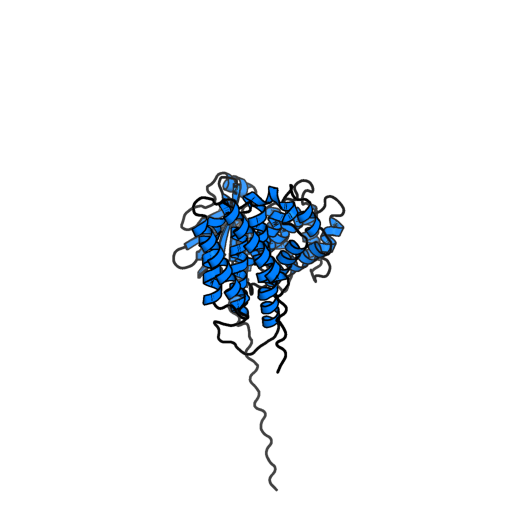 C 1
ATOM 2529 O O . PHE A 1 330 ? 9.816 -5.512 -9.374 1.00 93.62 330 PHE A O 1
ATOM 2536 N N . ASP A 1 331 ? 9.013 -7.168 -8.065 1.00 90.12 331 ASP A N 1
ATOM 2537 C CA . ASP A 1 331 ? 10.023 -7.116 -7.017 1.00 90.12 331 ASP A CA 1
ATOM 2538 C C . ASP A 1 331 ? 10.393 -8.532 -6.540 1.00 90.12 331 ASP A C 1
ATOM 2540 O O . ASP A 1 331 ? 10.025 -9.539 -7.152 1.00 90.12 331 ASP A O 1
ATOM 2544 N N . ARG A 1 332 ? 11.166 -8.628 -5.451 1.00 85.44 332 ARG A N 1
ATOM 2545 C CA . ARG A 1 332 ? 11.633 -9.918 -4.917 1.00 85.44 332 ARG A CA 1
ATOM 2546 C C . ARG A 1 332 ? 10.533 -10.798 -4.318 1.00 85.44 332 ARG A C 1
ATOM 2548 O O . ARG A 1 332 ? 10.744 -11.997 -4.150 1.00 85.44 332 ARG A O 1
ATOM 2555 N N . PHE A 1 333 ? 9.381 -10.224 -4.001 1.00 82.62 333 PHE A N 1
ATOM 2556 C CA . PHE A 1 333 ? 8.276 -10.872 -3.308 1.00 82.62 333 PHE A CA 1
ATOM 2557 C C . PHE A 1 333 ? 7.110 -11.189 -4.228 1.00 82.62 333 PHE A C 1
ATOM 2559 O O . PHE A 1 333 ? 6.548 -12.281 -4.116 1.00 82.62 333 PHE A O 1
ATOM 2566 N N . ALA A 1 334 ? 6.744 -10.281 -5.134 1.00 87.31 334 ALA A N 1
ATOM 2567 C CA . ALA A 1 334 ? 5.547 -10.422 -5.951 1.00 87.31 334 ALA A CA 1
ATOM 2568 C C . ALA A 1 334 ? 5.677 -9.833 -7.365 1.00 87.31 334 ALA A C 1
ATOM 2570 O O . ALA A 1 334 ? 6.464 -8.928 -7.644 1.00 87.31 334 ALA A O 1
ATOM 2571 N N . VAL A 1 335 ? 4.845 -10.370 -8.257 1.00 91.81 335 VAL A N 1
ATOM 2572 C CA . VAL A 1 335 ? 4.404 -9.722 -9.493 1.00 91.81 335 VAL A CA 1
ATOM 2573 C C . VAL A 1 335 ? 3.031 -9.121 -9.202 1.00 91.81 335 VAL A C 1
ATOM 2575 O O . VAL A 1 335 ? 2.103 -9.860 -8.878 1.00 91.81 335 VAL A O 1
ATOM 2578 N N . VAL A 1 336 ? 2.903 -7.803 -9.312 1.00 92.44 336 VAL A N 1
ATOM 2579 C CA . VAL A 1 336 ? 1.685 -7.054 -8.986 1.00 92.44 336 VAL A CA 1
ATOM 2580 C C . VAL A 1 336 ? 1.164 -6.379 -10.247 1.00 92.44 336 VAL A C 1
ATOM 2582 O O . VAL A 1 336 ? 1.802 -5.474 -10.779 1.00 92.44 336 VAL A O 1
ATOM 2585 N N . VAL A 1 337 ? 0.010 -6.810 -10.749 1.00 94.12 337 VAL A N 1
ATOM 2586 C CA . VAL A 1 337 ? -0.637 -6.199 -11.918 1.00 94.12 337 VAL A CA 1
ATOM 2587 C C . VAL A 1 337 ? -1.729 -5.249 -11.443 1.00 94.12 337 VAL A C 1
ATOM 2589 O O . VAL A 1 337 ? -2.648 -5.674 -10.748 1.00 94.12 337 VAL A O 1
ATOM 2592 N N . LYS A 1 338 ? -1.644 -3.977 -11.843 1.00 92.31 338 LYS A N 1
ATOM 2593 C CA . LYS A 1 338 ? -2.693 -2.975 -11.613 1.00 92.31 338 LYS A CA 1
ATOM 2594 C C . LYS A 1 338 ? -3.569 -2.876 -12.867 1.00 92.31 338 LYS A C 1
ATOM 2596 O O . LYS A 1 338 ? -3.130 -2.354 -13.896 1.00 92.31 338 LYS A O 1
ATOM 2601 N N . ALA A 1 339 ? -4.785 -3.411 -12.784 1.00 89.75 339 ALA A N 1
ATOM 2602 C CA . ALA A 1 339 ? -5.792 -3.411 -13.846 1.00 89.75 339 ALA A CA 1
ATOM 2603 C C . ALA A 1 339 ? -7.023 -2.584 -13.430 1.00 89.75 339 ALA A C 1
ATOM 2605 O O . ALA A 1 339 ? -7.006 -1.926 -12.394 1.00 89.75 339 ALA A O 1
ATOM 2606 N N . TYR A 1 340 ? -8.076 -2.564 -14.253 1.00 90.44 340 TYR A N 1
ATOM 2607 C CA . TYR A 1 340 ? -9.292 -1.801 -13.960 1.00 90.44 340 TYR A CA 1
ATOM 2608 C C . TYR A 1 340 ? -10.554 -2.639 -14.174 1.00 90.44 340 TYR A C 1
ATOM 2610 O O . TYR A 1 340 ? -10.697 -3.317 -15.194 1.00 90.44 340 TYR A O 1
ATOM 2618 N N . SER A 1 341 ? -11.496 -2.546 -13.245 1.00 87.56 341 SER A N 1
ATOM 2619 C CA . SER A 1 341 ? -12.841 -3.106 -13.381 1.00 87.56 341 SER A CA 1
ATOM 2620 C C . SER A 1 341 ? -13.721 -2.253 -14.308 1.00 87.56 341 SER A C 1
ATOM 2622 O O . SER A 1 341 ? -13.341 -1.165 -14.755 1.00 87.56 341 SER A O 1
ATOM 2624 N N . GLU A 1 342 ? -14.921 -2.745 -14.633 1.00 85.69 342 GLU A N 1
ATOM 2625 C CA . GLU A 1 342 ? -15.850 -2.072 -15.558 1.00 85.69 342 GLU A CA 1
ATOM 2626 C C . GLU A 1 342 ? -16.308 -0.685 -15.075 1.00 85.69 342 GLU A C 1
ATOM 2628 O O . GLU A 1 342 ? -16.467 0.246 -15.875 1.00 85.69 342 GLU A O 1
ATOM 2633 N N . ASP A 1 343 ? -16.475 -0.522 -13.762 1.00 86.25 343 ASP A N 1
ATOM 2634 C CA . ASP A 1 343 ? -16.773 0.758 -13.108 1.00 86.25 343 ASP A CA 1
ATOM 2635 C C . ASP A 1 343 ? -15.579 1.736 -13.153 1.00 86.25 343 ASP A C 1
ATOM 2637 O O . ASP A 1 343 ? -15.742 2.946 -12.976 1.00 86.25 343 ASP A O 1
ATOM 2641 N N . GLY A 1 344 ? -14.390 1.245 -13.513 1.00 81.94 344 GLY A N 1
ATOM 2642 C CA . GLY A 1 344 ? -13.150 2.005 -13.604 1.00 81.94 344 GLY A CA 1
ATOM 2643 C C . GLY A 1 344 ? -12.366 2.079 -12.296 1.00 81.94 344 GLY A C 1
ATOM 2644 O O . GLY A 1 344 ? -11.411 2.863 -12.240 1.00 81.94 344 GLY A O 1
ATOM 2645 N N . THR A 1 345 ? -12.750 1.297 -11.285 1.00 84.12 345 THR A N 1
ATOM 2646 C CA . THR A 1 345 ? -11.962 1.092 -10.065 1.00 84.12 345 THR A CA 1
ATOM 2647 C C . THR A 1 345 ? -10.674 0.344 -10.418 1.00 84.12 345 THR A C 1
ATOM 2649 O O . THR A 1 345 ? -10.655 -0.486 -11.325 1.00 84.12 345 THR A O 1
ATOM 2652 N N . GLU A 1 346 ? -9.559 0.726 -9.794 1.00 85.81 346 GLU A N 1
ATOM 2653 C CA . GLU A 1 346 ? -8.287 0.023 -9.986 1.00 85.81 346 GLU A CA 1
ATOM 2654 C C . GLU A 1 346 ? -8.310 -1.256 -9.152 1.00 85.81 346 GLU A C 1
ATOM 2656 O O . GLU A 1 346 ? -8.588 -1.191 -7.958 1.00 85.81 346 GLU A O 1
ATOM 2661 N N . ASP A 1 347 ? -8.021 -2.386 -9.784 1.00 85.06 347 ASP A N 1
ATOM 2662 C CA . ASP A 1 347 ? -7.960 -3.698 -9.150 1.00 85.06 347 ASP A CA 1
ATOM 2663 C C . ASP A 1 347 ? -6.520 -4.224 -9.182 1.00 85.06 347 ASP A C 1
ATOM 2665 O O . ASP A 1 347 ? -5.763 -3.973 -10.131 1.00 85.06 347 ASP A O 1
ATOM 2669 N N . GLU A 1 348 ? -6.130 -4.941 -8.133 1.00 87.75 348 GLU A N 1
ATOM 2670 C CA . GLU A 1 348 ? -4.794 -5.500 -7.974 1.00 87.75 348 GLU A CA 1
ATOM 2671 C C . GLU A 1 348 ? -4.827 -7.024 -8.097 1.00 87.75 348 GLU A C 1
ATOM 2673 O O . GLU A 1 348 ? -5.499 -7.725 -7.349 1.00 87.75 348 GLU A O 1
ATOM 2678 N N . SER A 1 349 ? -4.026 -7.560 -9.017 1.00 90.25 349 SER A N 1
ATOM 2679 C CA . SER A 1 349 ? -3.726 -8.991 -9.073 1.00 90.25 349 SER A CA 1
ATOM 2680 C C . SER A 1 349 ? -2.301 -9.247 -8.593 1.00 90.25 349 SER A C 1
ATOM 2682 O O . SER A 1 349 ? -1.338 -8.877 -9.272 1.00 90.25 349 SER A O 1
ATOM 2684 N N . LEU A 1 350 ? -2.169 -9.912 -7.444 1.00 88.81 350 LEU A N 1
ATOM 2685 C CA . LEU A 1 350 ? -0.889 -10.229 -6.814 1.00 88.81 350 LEU A CA 1
ATOM 2686 C C . LEU A 1 350 ? -0.502 -11.698 -7.027 1.00 88.81 350 LEU A C 1
ATOM 2688 O O . LEU A 1 350 ? -1.244 -12.627 -6.701 1.00 88.81 350 LEU A O 1
ATOM 2692 N N . PHE A 1 351 ? 0.715 -11.922 -7.524 1.00 89.94 351 PHE A N 1
ATOM 2693 C CA . PHE A 1 351 ? 1.302 -13.250 -7.688 1.00 89.94 351 PHE A CA 1
ATOM 2694 C C . PHE A 1 351 ? 2.642 -13.336 -6.953 1.00 89.94 351 PHE A C 1
ATOM 2696 O O . PHE A 1 351 ? 3.660 -12.826 -7.420 1.00 89.94 351 PHE A O 1
ATOM 2703 N N . GLY A 1 352 ? 2.662 -14.021 -5.807 1.00 85.94 352 GLY A N 1
ATOM 2704 C CA . GLY A 1 352 ? 3.880 -14.190 -5.012 1.00 85.94 352 GLY A CA 1
ATOM 2705 C C . GLY A 1 352 ? 4.971 -14.970 -5.755 1.00 85.94 352 GLY A C 1
ATOM 2706 O O . GLY A 1 352 ? 4.757 -16.111 -6.171 1.00 85.94 352 GLY A O 1
ATOM 2707 N N . VAL A 1 353 ? 6.171 -14.395 -5.860 1.00 86.00 353 VAL A N 1
ATOM 2708 C CA . VAL A 1 353 ? 7.336 -14.950 -6.573 1.00 86.00 353 VAL A CA 1
ATOM 2709 C C . VAL A 1 353 ? 7.744 -16.318 -6.036 1.00 86.00 353 VAL A C 1
ATOM 2711 O O . VAL A 1 353 ? 8.116 -17.200 -6.810 1.00 86.00 353 VAL A O 1
ATOM 2714 N N . ALA A 1 354 ? 7.600 -16.550 -4.729 1.00 82.25 354 ALA A N 1
ATOM 2715 C CA . ALA A 1 354 ? 7.867 -17.850 -4.111 1.00 82.25 354 ALA A CA 1
ATOM 2716 C C . ALA A 1 354 ? 7.007 -18.989 -4.696 1.00 82.25 354 ALA A C 1
ATOM 2718 O O . ALA A 1 354 ? 7.445 -20.140 -4.712 1.00 82.25 354 ALA A O 1
ATOM 2719 N N . ARG A 1 355 ? 5.810 -18.671 -5.210 1.00 84.50 355 ARG A N 1
ATOM 2720 C CA . ARG A 1 355 ? 4.852 -19.624 -5.797 1.00 84.50 355 ARG A CA 1
ATOM 2721 C C . ARG A 1 355 ? 5.008 -19.774 -7.312 1.00 84.50 355 ARG A C 1
ATOM 2723 O O . ARG A 1 355 ? 4.348 -20.635 -7.899 1.00 84.50 355 ARG A O 1
ATOM 2730 N N . ILE A 1 356 ? 5.850 -18.952 -7.939 1.00 87.19 356 ILE A N 1
ATOM 2731 C CA . ILE A 1 356 ? 6.089 -18.979 -9.380 1.00 87.19 356 ILE A CA 1
ATOM 2732 C C . ILE A 1 356 ? 7.124 -20.061 -9.700 1.00 87.19 356 ILE A C 1
ATOM 2734 O O . ILE A 1 356 ? 8.285 -19.974 -9.304 1.00 87.19 356 ILE A O 1
ATOM 2738 N N . LYS A 1 357 ? 6.707 -21.090 -10.446 1.00 83.12 357 LYS A N 1
ATOM 2739 C CA . LYS A 1 357 ? 7.565 -22.239 -10.792 1.00 83.12 357 LYS A CA 1
ATOM 2740 C C . LYS A 1 357 ? 8.586 -21.922 -11.877 1.00 83.12 357 LYS A C 1
ATOM 2742 O O . LYS A 1 357 ? 9.699 -22.435 -11.863 1.00 83.12 357 LYS A O 1
ATOM 2747 N N . SER A 1 358 ? 8.196 -21.108 -12.850 1.00 80.38 358 SER A N 1
ATOM 2748 C CA . SER A 1 358 ? 9.071 -20.674 -13.935 1.00 80.38 358 SER A CA 1
ATOM 2749 C C . SER A 1 358 ? 8.534 -19.388 -14.547 1.00 80.38 358 SER A C 1
ATOM 2751 O O . SER A 1 358 ? 7.328 -19.188 -14.582 1.00 80.38 358 SER A O 1
ATOM 2753 N N . PHE A 1 359 ? 9.441 -18.551 -15.040 1.00 81.31 359 PHE A N 1
ATOM 2754 C CA . PHE A 1 359 ? 9.159 -17.478 -15.996 1.00 81.31 359 PHE A CA 1
ATOM 2755 C C . PHE A 1 359 ? 9.778 -17.891 -17.321 1.00 81.31 359 PHE A C 1
ATOM 2757 O O . PHE A 1 359 ? 10.981 -18.187 -17.358 1.00 81.31 359 PHE A O 1
ATOM 2764 N N . LYS A 1 360 ? 8.971 -17.913 -18.375 1.00 84.75 360 LYS A N 1
ATOM 2765 C CA . LYS A 1 360 ? 9.404 -18.229 -19.729 1.00 84.75 360 LYS A CA 1
ATOM 2766 C C . LYS A 1 360 ? 8.936 -17.128 -20.668 1.00 84.75 360 LYS A C 1
ATOM 2768 O O . LYS A 1 360 ? 7.736 -16.894 -20.779 1.00 84.75 360 LYS A O 1
ATOM 2773 N N . ARG A 1 361 ? 9.865 -16.507 -21.392 1.00 87.69 361 ARG A N 1
ATOM 2774 C CA . ARG A 1 361 ? 9.526 -15.727 -22.584 1.00 87.69 361 ARG A CA 1
ATOM 2775 C C . ARG A 1 361 ? 9.111 -16.714 -23.672 1.00 87.69 361 ARG A C 1
ATOM 2777 O O . ARG A 1 361 ? 9.903 -17.563 -24.078 1.00 87.69 361 ARG A O 1
ATOM 2784 N N . ALA A 1 362 ? 7.836 -16.700 -24.037 1.00 77.56 362 ALA A N 1
ATOM 2785 C CA . ALA A 1 362 ? 7.239 -17.717 -24.894 1.00 77.56 362 ALA A CA 1
ATOM 2786 C C . ALA A 1 362 ? 7.347 -17.359 -26.378 1.00 77.56 362 ALA A C 1
ATOM 2788 O O . ALA A 1 362 ? 7.667 -18.226 -27.191 1.00 77.56 362 ALA A O 1
ATOM 2789 N N . THR A 1 363 ? 7.124 -16.090 -26.719 1.00 68.94 363 THR A N 1
ATOM 2790 C CA . THR A 1 363 ? 6.984 -15.649 -28.111 1.00 68.94 363 THR A CA 1
ATOM 2791 C C . THR A 1 363 ? 7.461 -14.210 -28.243 1.00 68.94 363 THR A C 1
ATOM 2793 O O . THR A 1 363 ? 7.025 -13.375 -27.458 1.00 68.94 363 THR A O 1
ATOM 2796 N N . ARG A 1 364 ? 8.307 -13.914 -29.241 1.00 68.06 364 ARG A N 1
ATOM 2797 C CA . ARG A 1 364 ? 8.381 -12.572 -29.840 1.00 68.06 364 ARG A CA 1
ATOM 2798 C C . ARG A 1 364 ? 7.283 -12.512 -30.897 1.00 68.06 364 ARG A C 1
ATOM 2800 O O . ARG A 1 364 ? 7.353 -13.234 -31.892 1.00 68.06 364 ARG A O 1
ATOM 2807 N N . GLY A 1 365 ? 6.238 -11.744 -30.636 1.00 61.00 365 GLY A N 1
ATOM 2808 C CA . GLY A 1 365 ? 5.220 -11.406 -31.615 1.00 61.00 365 GLY A CA 1
ATOM 2809 C C . GLY A 1 365 ? 5.848 -10.658 -32.790 1.00 61.00 365 GLY A C 1
ATOM 2810 O O . GLY A 1 365 ? 6.776 -9.866 -32.629 1.00 61.00 365 GLY A O 1
ATOM 2811 N N . GLY A 1 366 ? 5.352 -10.909 -34.004 1.00 60.91 366 GLY A N 1
ATOM 2812 C CA . GLY A 1 366 ? 5.786 -10.180 -35.205 1.00 60.91 366 GLY A CA 1
ATOM 2813 C C . GLY A 1 366 ? 5.413 -8.688 -35.198 1.00 60.91 366 GLY A C 1
ATOM 2814 O O . GLY A 1 366 ? 5.755 -7.973 -36.133 1.00 60.91 366 GLY A O 1
ATOM 2815 N N . ASP A 1 367 ? 4.714 -8.231 -34.160 1.00 72.56 367 ASP A N 1
ATOM 2816 C CA . ASP A 1 367 ? 4.269 -6.863 -33.897 1.00 72.56 367 ASP A CA 1
ATOM 2817 C C . ASP A 1 367 ? 5.204 -6.083 -32.949 1.00 72.56 367 ASP A C 1
ATOM 2819 O O . ASP A 1 367 ? 4.883 -4.963 -32.555 1.00 72.56 367 ASP A O 1
ATOM 2823 N N . GLY A 1 368 ? 6.362 -6.649 -32.585 1.00 79.19 368 GLY A N 1
ATOM 2824 C CA . GLY A 1 368 ? 7.308 -6.020 -31.655 1.00 79.19 368 GLY A CA 1
ATOM 2825 C C . GLY A 1 368 ? 6.896 -6.140 -30.184 1.00 79.19 368 GLY A C 1
ATOM 2826 O O . GLY A 1 368 ? 7.314 -5.325 -29.354 1.00 79.19 368 GLY A O 1
ATOM 2827 N N . SER A 1 369 ? 6.058 -7.128 -29.860 1.00 86.12 369 SER A N 1
ATOM 2828 C CA . SER A 1 369 ? 5.690 -7.492 -28.493 1.00 86.12 369 SER A CA 1
ATOM 2829 C C . SER A 1 369 ? 6.264 -8.851 -28.095 1.00 86.12 369 SER A C 1
ATOM 2831 O O . SER A 1 369 ? 6.612 -9.677 -28.934 1.00 86.12 369 SER A O 1
ATOM 2833 N N . SER A 1 370 ? 6.361 -9.109 -26.797 1.00 91.81 370 SER A N 1
ATOM 2834 C CA . SER A 1 370 ? 6.769 -10.396 -26.252 1.00 91.81 370 SER A CA 1
ATOM 2835 C C . SER A 1 370 ? 5.827 -10.848 -25.147 1.00 91.81 370 SER A C 1
ATOM 2837 O O . SER A 1 370 ? 5.463 -10.061 -24.273 1.00 91.81 370 SER A O 1
ATOM 2839 N N . ASP A 1 371 ? 5.511 -12.143 -25.154 1.00 92.94 371 ASP A N 1
ATOM 2840 C CA . ASP A 1 371 ? 4.701 -12.788 -24.121 1.00 92.94 371 ASP A CA 1
ATOM 2841 C C . ASP A 1 371 ? 5.595 -13.505 -23.098 1.00 92.94 371 ASP A C 1
ATOM 2843 O O . ASP A 1 371 ? 6.440 -14.336 -23.450 1.00 92.94 371 ASP A O 1
ATOM 2847 N N . PHE A 1 372 ? 5.357 -13.238 -21.817 1.00 92.88 372 PHE A N 1
ATOM 2848 C CA . PHE A 1 372 ? 5.899 -13.977 -20.681 1.00 92.88 372 PHE A CA 1
ATOM 2849 C C . PHE A 1 372 ? 4.825 -14.870 -20.091 1.00 92.88 372 PHE A C 1
ATOM 2851 O O . PHE A 1 372 ? 3.758 -14.396 -19.719 1.00 92.88 372 PHE A O 1
ATOM 2858 N N . ILE A 1 373 ? 5.134 -16.154 -19.952 1.00 92.19 373 ILE A N 1
ATOM 2859 C CA . ILE A 1 373 ? 4.245 -17.144 -19.354 1.00 92.19 373 ILE A CA 1
ATOM 2860 C C . ILE A 1 373 ? 4.888 -17.662 -18.074 1.00 92.19 373 ILE A C 1
ATOM 2862 O O . ILE A 1 373 ? 6.062 -18.052 -18.065 1.00 92.19 373 ILE A O 1
ATOM 2866 N N . PHE A 1 374 ? 4.111 -17.682 -16.996 1.00 91.69 374 PHE A N 1
ATOM 2867 C CA . PHE A 1 374 ? 4.513 -18.287 -15.737 1.00 91.69 374 PHE A CA 1
ATOM 2868 C C . PHE A 1 374 ? 3.372 -19.052 -15.073 1.00 91.69 374 PHE A C 1
ATOM 2870 O O . PHE A 1 374 ? 2.196 -18.746 -15.253 1.00 91.69 374 PHE A O 1
ATOM 2877 N N . GLN A 1 375 ? 3.738 -20.074 -14.300 1.00 90.88 375 GLN A N 1
ATOM 2878 C CA . GLN A 1 375 ? 2.793 -20.892 -13.542 1.00 90.88 375 GLN A CA 1
ATOM 2879 C C . GLN A 1 375 ? 2.903 -20.566 -12.053 1.00 90.88 375 GLN A C 1
ATOM 2881 O O . GLN A 1 375 ? 3.997 -20.639 -11.484 1.00 90.88 375 GLN A O 1
ATOM 2886 N N . VAL A 1 376 ? 1.770 -20.244 -11.431 1.00 87.69 376 VAL A N 1
ATOM 2887 C CA . VAL A 1 376 ? 1.623 -19.980 -9.997 1.00 87.69 376 VAL A CA 1
ATOM 2888 C C . VAL A 1 376 ? 0.964 -21.198 -9.352 1.00 87.69 376 VAL A C 1
ATOM 2890 O O . VAL A 1 376 ? -0.183 -21.535 -9.646 1.00 87.69 376 VAL A O 1
ATOM 2893 N N . GLY A 1 377 ? 1.684 -21.892 -8.470 1.00 83.69 377 GLY A N 1
ATOM 2894 C CA . GLY A 1 377 ? 1.183 -23.131 -7.867 1.00 83.69 377 GLY A CA 1
ATOM 2895 C C . GLY A 1 377 ? 0.993 -24.266 -8.887 1.00 83.69 377 GLY A C 1
ATOM 2896 O O . GLY A 1 377 ? 1.824 -24.469 -9.776 1.00 83.69 377 GLY A O 1
ATOM 2897 N N . THR A 1 378 ? -0.049 -25.082 -8.719 1.00 79.56 378 THR A N 1
ATOM 2898 C CA . THR A 1 378 ? -0.335 -26.250 -9.578 1.00 79.56 378 THR A CA 1
ATOM 2899 C C . THR A 1 378 ? -1.253 -25.944 -10.754 1.00 79.56 378 THR A C 1
ATOM 2901 O O . THR A 1 378 ? -1.137 -26.617 -11.772 1.00 79.56 378 THR A O 1
ATOM 2904 N N . GLU A 1 379 ? -2.103 -24.924 -10.656 1.00 84.38 379 GLU A N 1
ATOM 2905 C CA . GLU A 1 379 ? -3.247 -24.772 -11.569 1.00 84.38 379 GLU A CA 1
ATOM 2906 C C . GLU A 1 379 ? -3.286 -23.425 -12.291 1.00 84.38 379 GLU A C 1
ATOM 2908 O O . GLU A 1 379 ? -3.837 -23.343 -13.386 1.00 84.38 379 GLU A O 1
ATOM 2913 N N . THR A 1 380 ? -2.659 -22.381 -11.741 1.00 91.25 380 THR A N 1
ATOM 2914 C CA . THR A 1 380 ? -2.783 -21.037 -12.308 1.00 91.25 380 THR A CA 1
ATOM 2915 C C . THR A 1 380 ? -1.684 -20.756 -13.326 1.00 91.25 380 THR A C 1
ATOM 2917 O O . THR A 1 380 ? -0.501 -20.750 -12.987 1.00 91.25 380 THR A O 1
ATOM 2920 N N . THR A 1 381 ? -2.066 -20.481 -14.571 1.00 93.06 381 THR A N 1
ATOM 2921 C CA . THR A 1 381 ? -1.166 -20.019 -15.638 1.00 93.06 381 THR A CA 1
ATOM 2922 C C . THR A 1 381 ? -1.428 -18.550 -15.927 1.00 93.06 381 THR A C 1
ATOM 2924 O O . THR A 1 381 ? -2.563 -18.166 -16.197 1.00 93.06 381 THR A O 1
ATOM 2927 N N . VAL A 1 382 ? -0.379 -17.736 -15.905 1.00 95.50 382 VAL A N 1
ATOM 2928 C CA . VAL A 1 382 ? -0.448 -16.297 -16.165 1.00 95.50 382 VAL A CA 1
ATOM 2929 C C . VAL A 1 382 ? 0.375 -15.972 -17.403 1.00 95.50 382 VAL A C 1
ATOM 2931 O O . VAL A 1 382 ? 1.497 -16.459 -17.547 1.00 95.50 382 VAL A O 1
ATOM 2934 N N . THR A 1 383 ? -0.183 -15.155 -18.295 1.00 95.00 383 THR A N 1
ATOM 2935 C CA . THR A 1 383 ? 0.517 -14.602 -19.461 1.00 95.00 383 THR A CA 1
ATOM 2936 C C . THR A 1 383 ? 0.509 -13.081 -19.401 1.00 95.00 383 THR A C 1
ATOM 2938 O O . THR A 1 383 ? -0.557 -12.475 -19.299 1.00 95.00 383 THR A O 1
ATOM 2941 N N . LEU A 1 384 ? 1.689 -12.476 -19.502 1.00 95.31 384 LEU A N 1
ATOM 2942 C CA . LEU A 1 384 ? 1.897 -11.033 -19.592 1.00 95.31 384 LEU A CA 1
ATOM 2943 C C . LEU A 1 384 ? 2.485 -10.700 -20.959 1.00 95.31 384 LEU A C 1
ATOM 2945 O O . LEU A 1 384 ? 3.562 -11.193 -21.283 1.00 95.31 384 LEU A O 1
ATOM 2949 N N . GLY A 1 385 ? 1.808 -9.868 -21.742 1.00 93.75 385 GLY A N 1
ATOM 2950 C CA . GLY A 1 385 ? 2.381 -9.301 -22.964 1.00 93.75 385 GLY A CA 1
ATOM 2951 C C . GLY A 1 385 ? 2.904 -7.897 -22.703 1.00 93.75 385 GLY A C 1
ATOM 2952 O O . GLY A 1 385 ? 2.284 -7.129 -21.965 1.00 93.75 385 GLY A O 1
ATOM 2953 N N . MET A 1 386 ? 4.044 -7.565 -23.299 1.00 94.25 386 MET A N 1
ATOM 2954 C CA . MET A 1 386 ? 4.670 -6.242 -23.227 1.00 94.25 386 MET A CA 1
ATOM 2955 C C . MET A 1 386 ? 5.462 -5.958 -24.510 1.00 94.25 386 MET A C 1
ATOM 2957 O O . MET A 1 386 ? 5.681 -6.866 -25.309 1.00 94.25 386 MET A O 1
ATOM 2961 N N . SER A 1 387 ? 5.879 -4.712 -24.748 1.00 92.38 387 SER A N 1
ATOM 2962 C CA . SER A 1 387 ? 6.744 -4.401 -25.899 1.00 92.38 387 SER A CA 1
ATOM 2963 C C . SER A 1 387 ? 8.102 -5.096 -25.767 1.00 92.38 387 SER A C 1
ATOM 2965 O O . SER A 1 387 ? 8.531 -5.400 -24.657 1.00 92.38 387 SER A O 1
ATOM 2967 N N . ASP A 1 388 ? 8.815 -5.323 -26.870 1.00 90.44 388 ASP A N 1
ATOM 2968 C CA . ASP A 1 388 ? 10.123 -5.990 -26.823 1.00 90.44 388 ASP A CA 1
ATOM 2969 C C . ASP A 1 388 ? 11.145 -5.262 -25.934 1.00 90.44 388 ASP A C 1
ATOM 2971 O O . ASP A 1 388 ? 11.928 -5.908 -25.242 1.00 90.44 388 ASP A O 1
ATOM 2975 N N . THR A 1 389 ? 11.103 -3.927 -25.886 1.00 90.62 389 THR A N 1
ATOM 2976 C CA . THR A 1 389 ? 11.969 -3.134 -24.999 1.00 90.62 389 THR A CA 1
ATOM 2977 C C . THR A 1 389 ? 11.627 -3.340 -23.522 1.00 90.62 389 THR A C 1
ATOM 2979 O O . THR A 1 389 ? 12.528 -3.528 -22.706 1.00 90.62 389 THR A O 1
ATOM 2982 N N . GLU A 1 390 ? 10.337 -3.333 -23.169 1.00 93.50 390 GLU A N 1
ATOM 2983 C CA . GLU A 1 390 ? 9.881 -3.625 -21.801 1.00 93.50 390 GLU A CA 1
ATOM 2984 C C . GLU A 1 390 ? 10.191 -5.088 -21.436 1.00 93.50 390 GLU A C 1
ATOM 2986 O O . GLU A 1 390 ? 10.625 -5.371 -20.322 1.00 93.50 390 GLU A O 1
ATOM 2991 N N . ALA A 1 391 ? 10.072 -6.006 -22.400 1.00 91.75 391 ALA A N 1
ATOM 2992 C CA . ALA A 1 391 ? 10.376 -7.424 -22.243 1.00 91.75 391 ALA A CA 1
ATOM 2993 C C . ALA A 1 391 ? 11.844 -7.690 -21.933 1.00 91.75 391 ALA A C 1
ATOM 2995 O O . ALA A 1 391 ? 12.145 -8.444 -21.011 1.00 91.75 391 ALA A O 1
ATOM 2996 N N . ASP A 1 392 ? 12.759 -7.070 -22.676 1.00 91.12 392 ASP A N 1
ATOM 2997 C CA . ASP A 1 392 ? 14.192 -7.231 -22.441 1.00 91.12 392 ASP A CA 1
ATOM 2998 C C . ASP A 1 392 ? 14.572 -6.707 -21.039 1.00 91.12 392 ASP A C 1
ATOM 3000 O O . ASP A 1 392 ? 15.337 -7.348 -20.312 1.00 91.12 392 ASP A O 1
ATOM 3004 N N . ALA A 1 393 ? 13.973 -5.591 -20.605 1.00 91.56 393 ALA A N 1
ATOM 3005 C CA . ALA A 1 393 ? 14.161 -5.061 -19.255 1.00 91.56 393 ALA A CA 1
ATOM 3006 C C . ALA A 1 393 ? 13.556 -5.977 -18.172 1.00 91.56 393 ALA A C 1
ATOM 3008 O O . ALA A 1 393 ? 14.199 -6.238 -17.152 1.00 91.56 393 ALA A O 1
ATOM 3009 N N . PHE A 1 394 ? 12.352 -6.507 -18.390 1.00 92.69 394 PHE A N 1
ATOM 3010 C CA . PHE A 1 394 ? 11.693 -7.444 -17.475 1.00 92.69 394 PHE A CA 1
ATOM 3011 C C . PHE A 1 394 ? 12.491 -8.750 -17.329 1.00 92.69 394 PHE A C 1
ATOM 3013 O O . PHE A 1 394 ? 12.687 -9.269 -16.225 1.00 92.69 394 PHE A O 1
ATOM 3020 N N . GLU A 1 395 ? 13.028 -9.266 -18.435 1.00 91.06 395 GLU A N 1
ATOM 3021 C CA . GLU A 1 395 ? 13.886 -10.451 -18.465 1.00 91.06 395 GLU A CA 1
ATOM 3022 C C . GLU A 1 395 ? 15.203 -10.233 -17.700 1.00 91.06 395 GLU A C 1
ATOM 3024 O O . GLU A 1 395 ? 15.652 -11.119 -16.964 1.00 91.06 395 GLU A O 1
ATOM 3029 N N . ALA A 1 396 ? 15.795 -9.039 -17.791 1.00 89.06 396 ALA A N 1
ATOM 3030 C CA . ALA A 1 396 ? 16.976 -8.686 -17.007 1.00 89.06 396 ALA A CA 1
ATOM 3031 C C . ALA A 1 396 ? 16.688 -8.703 -15.493 1.00 89.06 396 ALA A C 1
ATOM 3033 O O . ALA A 1 396 ? 17.442 -9.311 -14.728 1.00 89.06 396 ALA A O 1
ATOM 3034 N N . VAL A 1 397 ? 15.565 -8.117 -15.060 1.00 89.25 397 VAL A N 1
ATOM 3035 C CA . VAL A 1 397 ? 15.169 -8.070 -13.639 1.00 89.25 397 VAL A CA 1
ATOM 3036 C C . VAL A 1 397 ? 14.829 -9.462 -13.100 1.00 89.25 397 VAL A C 1
ATOM 3038 O O . VAL A 1 397 ? 15.305 -9.849 -12.031 1.00 89.25 397 VAL A O 1
ATOM 3041 N N . THR A 1 398 ? 14.062 -10.259 -13.851 1.00 87.62 398 THR A N 1
ATOM 3042 C CA . THR A 1 398 ? 13.749 -11.653 -13.473 1.00 87.62 398 THR A CA 1
ATOM 3043 C C . THR A 1 398 ? 15.007 -12.514 -13.373 1.00 87.62 398 THR A C 1
ATOM 3045 O O . THR A 1 398 ? 15.124 -13.334 -12.459 1.00 87.62 398 THR A O 1
ATOM 3048 N N . SER A 1 399 ? 15.977 -12.312 -14.267 1.00 85.62 399 SER A N 1
ATOM 3049 C CA . SER A 1 399 ? 17.262 -13.015 -14.232 1.00 85.62 399 SER A CA 1
ATOM 3050 C C . SER A 1 399 ? 18.101 -12.625 -13.017 1.00 85.62 399 SER A C 1
ATOM 3052 O O . SER A 1 399 ? 18.680 -13.503 -12.376 1.00 85.62 399 SER A O 1
ATOM 3054 N N . GLN A 1 400 ? 18.139 -11.337 -12.666 1.00 84.00 400 GLN A N 1
ATOM 3055 C CA . GLN A 1 400 ? 18.839 -10.851 -11.477 1.00 84.00 400 GLN A CA 1
ATOM 3056 C C . GLN A 1 400 ? 18.255 -11.463 -10.196 1.00 84.00 400 GLN A C 1
ATOM 3058 O O . GLN A 1 400 ? 19.009 -12.008 -9.396 1.00 84.00 400 GLN A O 1
ATOM 3063 N N . LEU A 1 401 ? 16.924 -11.469 -10.049 1.00 79.00 401 LEU A N 1
ATOM 3064 C CA . LEU A 1 401 ? 16.230 -12.062 -8.894 1.00 79.00 401 LEU A CA 1
ATOM 3065 C C . LEU A 1 401 ? 16.491 -13.560 -8.718 1.00 79.00 401 LEU A C 1
ATOM 3067 O O . LEU A 1 401 ? 16.597 -14.065 -7.601 1.00 79.00 401 LEU A O 1
ATOM 3071 N N . ARG A 1 402 ? 16.595 -14.300 -9.824 1.00 76.88 402 ARG A N 1
ATOM 3072 C CA . ARG A 1 402 ? 16.924 -15.730 -9.768 1.00 76.88 402 ARG A CA 1
ATOM 3073 C C . ARG A 1 402 ? 18.348 -15.982 -9.291 1.00 76.88 402 ARG A C 1
ATOM 3075 O O . ARG A 1 402 ? 18.570 -16.985 -8.622 1.00 76.88 402 ARG A O 1
ATOM 3082 N N . ARG A 1 403 ? 19.294 -15.104 -9.642 1.00 74.00 403 ARG A N 1
ATOM 3083 C CA . ARG A 1 403 ? 20.693 -15.217 -9.207 1.00 74.00 403 ARG A CA 1
ATOM 3084 C C . ARG A 1 403 ? 20.825 -14.956 -7.710 1.00 74.00 403 ARG A C 1
ATOM 3086 O O . ARG A 1 403 ? 21.414 -15.784 -7.031 1.00 74.00 403 ARG A O 1
ATOM 3093 N N . THR A 1 404 ? 20.195 -13.901 -7.189 1.00 65.31 404 THR A N 1
ATOM 3094 C CA . THR A 1 404 ? 20.198 -13.611 -5.744 1.00 65.31 404 THR A CA 1
ATOM 3095 C C . THR A 1 404 ? 19.526 -14.704 -4.913 1.00 65.31 404 THR A C 1
ATOM 3097 O O . THR A 1 404 ? 19.962 -14.969 -3.803 1.00 65.31 404 THR A O 1
ATOM 3100 N N . ARG A 1 405 ? 18.525 -15.417 -5.449 1.00 61.12 405 ARG A N 1
ATOM 3101 C CA . ARG A 1 405 ? 17.923 -16.585 -4.771 1.00 61.12 405 ARG A CA 1
ATOM 3102 C C . ARG A 1 405 ? 18.833 -17.826 -4.740 1.00 61.12 405 ARG A C 1
ATOM 3104 O O . ARG A 1 405 ? 18.591 -18.729 -3.944 1.00 61.12 405 ARG A O 1
ATOM 3111 N N . ALA A 1 406 ? 19.817 -17.917 -5.635 1.00 47.25 406 ALA A N 1
ATOM 3112 C CA . ALA A 1 406 ? 20.714 -19.068 -5.743 1.00 47.25 406 ALA A CA 1
ATOM 3113 C C . ALA A 1 406 ? 21.969 -18.952 -4.857 1.00 47.25 406 ALA A C 1
ATOM 3115 O O . ALA A 1 406 ? 22.664 -19.950 -4.670 1.00 47.25 406 ALA A O 1
ATOM 3116 N N . GLU A 1 407 ? 22.254 -17.770 -4.305 1.00 34.84 407 GLU A N 1
ATOM 3117 C CA . GLU A 1 407 ? 23.346 -17.560 -3.353 1.00 34.84 407 GLU A CA 1
ATOM 3118 C C . GLU A 1 407 ? 22.843 -17.784 -1.914 1.00 34.84 407 GLU A C 1
ATOM 3120 O O . GLU A 1 407 ? 21.865 -17.158 -1.506 1.00 34.84 407 GLU A O 1
ATOM 3125 N N . PRO A 1 408 ? 23.456 -18.685 -1.123 1.00 35.28 408 PRO A N 1
ATOM 3126 C CA . PRO A 1 408 ? 23.135 -18.793 0.295 1.00 35.28 408 PRO A CA 1
ATOM 3127 C C . PRO A 1 408 ? 23.594 -17.522 1.026 1.00 35.28 408 PRO A C 1
ATOM 3129 O O . PRO A 1 408 ? 24.748 -17.119 0.898 1.00 35.28 408 PRO A O 1
ATOM 3132 N N . GLU A 1 409 ? 22.714 -16.927 1.839 1.00 40.91 409 GLU A N 1
ATOM 3133 C CA . GLU A 1 409 ? 22.940 -15.666 2.580 1.00 40.91 409 GLU A CA 1
ATOM 3134 C C . GLU A 1 409 ? 24.065 -15.719 3.643 1.00 40.91 409 GLU A C 1
ATOM 3136 O O . GLU A 1 409 ? 24.307 -14.742 4.347 1.00 40.91 409 GLU A O 1
ATOM 3141 N N . HIS A 1 410 ? 24.822 -16.816 3.730 1.00 35.38 410 HIS A N 1
ATOM 3142 C CA . HIS A 1 410 ? 26.031 -16.901 4.541 1.00 35.38 410 HIS A CA 1
ATOM 3143 C C . HIS A 1 410 ? 27.160 -17.582 3.755 1.00 35.38 410 HIS A C 1
ATOM 3145 O O . HIS A 1 410 ? 27.058 -18.783 3.479 1.00 35.38 410 HIS A O 1
ATOM 3151 N N . PRO A 1 411 ? 28.269 -16.886 3.426 1.00 35.78 411 PRO A N 1
ATOM 3152 C CA . PRO A 1 411 ? 29.494 -17.593 3.089 1.00 35.78 411 PRO A CA 1
ATOM 3153 C C . PRO A 1 411 ? 29.883 -18.430 4.310 1.00 35.78 411 PRO A C 1
ATOM 3155 O O . PRO A 1 411 ? 29.933 -17.919 5.432 1.00 35.78 411 PRO A O 1
ATOM 3158 N N . ALA A 1 412 ? 30.111 -19.730 4.102 1.00 35.34 412 ALA A N 1
ATOM 3159 C CA . ALA A 1 412 ? 30.653 -20.588 5.144 1.00 35.34 412 ALA A CA 1
ATOM 3160 C C . ALA A 1 412 ? 31.898 -19.904 5.739 1.00 35.34 412 ALA A C 1
ATOM 3162 O O . ALA A 1 412 ? 32.706 -19.368 4.969 1.00 35.34 412 ALA A O 1
ATOM 3163 N N . PRO A 1 413 ? 32.058 -19.881 7.075 1.00 39.12 413 PRO A N 1
ATOM 3164 C CA . PRO A 1 413 ? 33.261 -19.327 7.671 1.00 39.12 413 PRO A CA 1
ATOM 3165 C C . PRO A 1 413 ? 34.480 -20.026 7.054 1.00 39.12 413 PRO A C 1
ATOM 3167 O O . PRO A 1 413 ? 34.414 -21.234 6.782 1.00 39.12 413 PRO A O 1
ATOM 3170 N N . PRO A 1 414 ? 35.572 -19.287 6.789 1.00 41.47 414 PRO A N 1
ATOM 3171 C CA . PRO A 1 414 ? 36.771 -19.883 6.225 1.00 41.47 414 PRO A CA 1
ATOM 3172 C C . PRO A 1 414 ? 37.209 -21.057 7.112 1.00 41.47 414 PRO A C 1
ATOM 3174 O O . PRO A 1 414 ? 37.058 -20.981 8.337 1.00 41.47 414 PRO A O 1
ATOM 3177 N N . PRO A 1 415 ? 37.706 -22.158 6.521 1.00 40.59 415 PRO A N 1
ATOM 3178 C CA . PRO A 1 415 ? 38.185 -23.285 7.301 1.00 40.59 415 PRO A CA 1
ATOM 3179 C C . PRO A 1 415 ? 39.231 -22.773 8.286 1.00 40.59 415 PRO A C 1
ATOM 3181 O O . PRO A 1 415 ? 40.208 -22.145 7.886 1.00 40.59 415 PRO A O 1
ATOM 3184 N N . VAL A 1 416 ? 38.988 -23.020 9.573 1.00 48.00 416 VAL A N 1
ATOM 3185 C CA . VAL A 1 416 ? 39.953 -22.748 10.636 1.00 48.00 416 VAL A CA 1
ATOM 3186 C C . VAL A 1 416 ? 41.213 -23.525 10.277 1.00 48.00 416 VAL A C 1
ATOM 3188 O O . VAL A 1 416 ? 41.220 -24.760 10.320 1.00 48.00 416 VAL A O 1
ATOM 3191 N N . GLU A 1 417 ? 42.257 -22.810 9.860 1.00 44.28 417 GLU A N 1
ATOM 3192 C CA . GLU A 1 417 ? 43.592 -23.378 9.766 1.00 44.28 417 GLU A CA 1
ATOM 3193 C C . GLU A 1 417 ? 43.911 -23.939 11.148 1.00 44.28 417 GLU A C 1
ATOM 3195 O O . GLU A 1 417 ? 43.915 -23.219 12.146 1.00 44.28 417 GLU A O 1
ATOM 3200 N N . LYS A 1 418 ? 44.076 -25.262 11.227 1.00 43.28 418 LYS A N 1
ATOM 3201 C CA . LYS A 1 418 ? 44.549 -25.909 12.444 1.00 43.28 418 LYS A CA 1
ATOM 3202 C C . LYS A 1 418 ? 45.920 -25.319 12.744 1.00 43.28 418 LYS A C 1
ATOM 3204 O O . LYS A 1 418 ? 46.891 -25.688 12.087 1.00 43.28 418 LYS A O 1
ATOM 3209 N N . GLU A 1 419 ? 45.983 -24.425 13.725 1.00 41.91 419 GLU A N 1
ATOM 3210 C CA . GLU A 1 419 ? 47.234 -24.067 14.374 1.00 41.91 419 GLU A CA 1
ATOM 3211 C C . GLU A 1 419 ? 47.901 -25.372 14.816 1.00 41.91 419 GLU A C 1
ATOM 3213 O O . GLU A 1 419 ? 47.378 -26.132 15.637 1.00 41.91 419 GLU A O 1
ATOM 3218 N N . LEU A 1 420 ? 49.033 -25.669 14.180 1.00 48.00 420 LEU A N 1
ATOM 3219 C CA . LEU A 1 420 ? 49.958 -26.700 14.612 1.00 48.00 420 LEU A CA 1
ATOM 3220 C C . LEU A 1 420 ? 50.334 -26.384 16.058 1.00 48.00 420 LEU A C 1
ATOM 3222 O O . LEU A 1 420 ? 50.927 -25.344 16.343 1.00 48.00 420 LEU A O 1
ATOM 3226 N N . SER A 1 421 ? 49.935 -27.274 16.963 1.00 43.19 421 SER A N 1
ATOM 3227 C CA . SER A 1 421 ? 50.297 -27.208 18.372 1.00 43.19 421 SER A CA 1
ATOM 3228 C C . SER A 1 421 ? 51.822 -27.099 18.508 1.00 43.19 421 SER A C 1
ATOM 3230 O O . SER A 1 421 ? 52.531 -27.817 17.797 1.00 43.19 421 SER A O 1
ATOM 3232 N N . PRO A 1 422 ? 52.350 -26.240 19.397 1.00 48.38 422 PRO A N 1
ATOM 3233 C CA . PRO A 1 422 ? 53.783 -26.179 19.628 1.00 48.38 422 PRO A CA 1
ATOM 3234 C C . PRO A 1 422 ? 54.250 -27.484 20.276 1.00 48.38 422 PRO A C 1
ATOM 3236 O O . PRO A 1 422 ? 53.663 -27.936 21.260 1.00 48.38 422 PRO A O 1
ATOM 3239 N N . GLU A 1 423 ? 55.306 -28.070 19.716 1.00 45.81 423 GLU A N 1
ATOM 3240 C CA . GLU A 1 423 ? 56.072 -29.142 20.346 1.00 45.81 423 GLU A CA 1
ATOM 3241 C C . GLU A 1 423 ? 56.529 -28.702 21.745 1.00 45.81 423 GLU A C 1
ATOM 3243 O O . GLU A 1 423 ? 57.155 -27.652 21.912 1.00 45.81 423 GLU A O 1
ATOM 3248 N N . GLU A 1 424 ? 56.228 -29.518 22.756 1.00 45.69 424 GLU A N 1
ATOM 3249 C CA . GLU A 1 424 ? 56.890 -29.440 24.055 1.00 45.69 424 GLU A CA 1
ATOM 3250 C C . GLU A 1 424 ? 58.389 -29.732 23.869 1.00 45.69 424 GLU A C 1
ATOM 3252 O O . GLU A 1 424 ? 58.740 -30.788 23.329 1.00 45.69 424 GLU A O 1
ATOM 3257 N N . PRO A 1 425 ? 59.307 -28.870 24.339 1.00 49.16 425 PRO A N 1
ATOM 3258 C CA . PRO A 1 425 ? 60.698 -29.257 24.445 1.00 49.16 425 PRO A CA 1
ATOM 3259 C C . PRO A 1 425 ? 60.878 -30.079 25.723 1.00 49.16 425 PRO A C 1
ATOM 3261 O O . PRO A 1 425 ? 60.762 -29.572 26.838 1.00 49.16 425 PRO A O 1
ATOM 3264 N N . GLY A 1 426 ? 61.188 -31.360 25.548 1.00 47.34 426 GLY A N 1
ATOM 3265 C CA . GLY A 1 426 ? 61.727 -32.186 26.617 1.00 47.34 426 GLY A CA 1
ATOM 3266 C C . GLY A 1 426 ? 63.148 -31.754 26.984 1.00 47.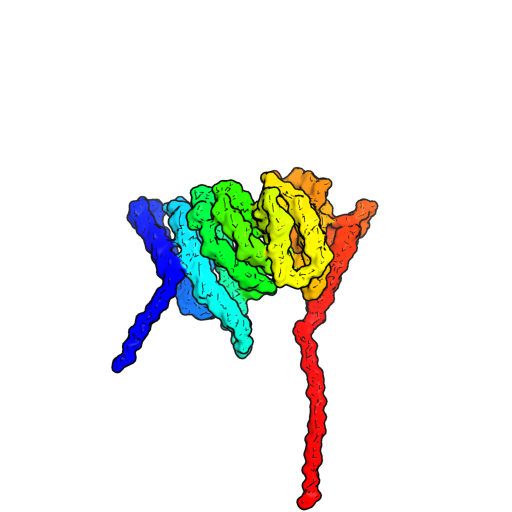34 426 GLY A C 1
ATOM 3267 O O . GLY A 1 426 ? 64.042 -31.816 26.140 1.00 47.34 426 GLY A O 1
ATOM 3268 N N . ALA A 1 427 ? 63.335 -31.352 28.243 1.00 42.34 427 ALA A N 1
ATOM 3269 C CA . ALA A 1 427 ? 64.517 -31.591 29.082 1.00 42.34 427 ALA A CA 1
ATOM 3270 C C . ALA A 1 427 ? 64.201 -31.208 30.534 1.00 42.34 427 ALA A C 1
ATOM 3272 O O . ALA A 1 427 ? 63.863 -30.024 30.765 1.00 42.34 427 ALA A O 1
#

Secondary structure (DSSP, 8-state):
----------HHHHHHHHHHHHHHHHHHHH--TTHHHHHHHHHHHHHHHHHHHT-SS--HHHHHHHHHIIIIISHHHHTTS-HHHHHHHHHHHHHHHIIIIIIHHHHHHHS------TTS-HHHHHHHHHHHHHHHHHTT-GGGHHHHHHHHS-HHHHHHHHHHHHHHGGG-SSHHHHHHHHHHHHHHHHH-SS-HHHHHHHHSHHHHHHHHHHHHH--SHHHHHHHHHHHHHH--SSSHHHHHHHHTSSS---HHHHHHHHHHHHTS-TTT----HHHHHHHHHHHTTSTTS---EEEE-SEEEETTEETT-SHHHHHHHTTT--EEEE-SSEEEEEEE-TT--EEEEEEEGGGEEEEEEEEE-TTSEEEEEEEETTTEEEEEEEEHHHHHHHHHHHHHHHHHHHS-SSPPPPP-----PPPP---

Radius of gyration: 25.14 Å; chains: 1; bounding box: 97×59×89 Å

pLDDT: mean 78.4, std 16.04, range [25.91, 96.75]